Protein AF-A0AAN0J4U1-F1 (afdb_monomer)

Organism: Amphimedon queenslandica (NCBI:txid400682)

Nearest PDB structures (foldseek):
  3ab4-assembly3_K  TM=5.241E-01  e=9.222E-01  Corynebacterium glutamicum
  3tvi-assembly4_H  TM=5.093E-01  e=3.239E+00  Clostridium acetobutylicum
  6f6f-assembly1_A-2  TM=1.697E-01  e=3.388E+00  Geobacillus kaustophilus HTA426
  6f6b-assembly1_A  TM=1.377E-01  e=5.306E+00  Geobacillus kaustophilus HTA426
  6f6m-assembly1_B  TM=1.387E-01  e=8.310E+00  Geobacillus kaustophilus HTA426

Secondary structure (DSSP, 8-state):
----PPPPP-PPPPTTSSS--GGGHHHHHHHHHHHT--GGGHHHHHHHTT--HHHHHHHHHHSTT-HHHHHHHHHHHHHTT-TTGGGGT-SSHHHHHHHHHHTT-HHHHHHHHHHHHHHHHHHHHHHHHHHHHHHH---HHHHHHHHHHTTSS-HHHHHHHHHTTT-HHHHHHHHHHHHHHHHHH-TTHHHHHHHHHTTSTTTHHHHHHHHHHHHHHS-----EEEEE------------------------EEEEE--S-HHHHHHHHHHHHHHHHHHHHHHHH---HHHHHHHHHHH-GGGHHHHTT--SHHHHHHHHHHH-BSS--HHHHHHHHHTT-HHHHHHHHHHHHHHHHHHHH-BSGGGBT---BSS--SPPPGGGEEEEEE---TTS-BHHHHHHHHHHHTGGG-EEEEEEESSSEEEEEE--GGGHHHHHHHHHHTHHHHHHTTEEEEEETTEEEEE--------SSSTTSS--S----------HHHHHHHHHHHTTS--S------TTSSSHHHHHHHHHHHHHHHHHHHHHHHHHHHHHHHHHHHHHHHTT--

InterPro domains:
  IPR000488 Death domain [PS50017] (41-116)
  IPR011029 Death-like domain superfamily [G3DSA:1.10.533.10] (19-117)
  IPR011029 Death-like domain superfamily [SSF47986] (37-111)

Foldseek 3Di:
DDDDDDDDDDDDDQQQPLAAALVCLVLVLVLCVVLPPDLQCLLLLLVLLAHDNVLLVVLCVVVPPPSSSSSSVSLSCQNVVHHCNVVQSGRHLVSSLVSCVVVVVPSSSVVSVVQVVLLVLLLVLLVVCLVVQLVFVPPLLQLVVQCCLLVLADPVLSVVLVVLVVDPSSSSVSSSVSNNSSSSSPVCVQLVSLVSLLQDLRRNVVSVSSNVSSCVVVPDPQAWDWDFDDDDDDDDDDDDDDDDDDPDDPGPTDTDGDAPDPLVSVLLVLVVVLLVQLLVLCQVLQPDLVVLLVLLCVVAVSCNNQSVPDPGSSSSSVSLLQPDWSLDNVSSVSSCVVSVSVSSVVSVVVSVVVSVVSQVPAFQVSQAPPFGRSDPDRDDRLLFKKKWWFQDDRRVDTSNVVVVLCCQQQNPQWAFGGWHDDNTIITMTGGRSVCLLVSLVSNLVCVVVSVVRGTQWIDRRSDTLHHNDPDPDPDPDPPPPPPDDDDDDDDDPDDPVNVVVVVVVCVVDDPDDDDDDDCPVPDVVVVVVVVVVVVVVVVVVVVSVVSVVVSVVVSVVVVVVVVVVD

Solvent-accessible surface area (backbone atoms only — not comparable to full-atom values): 32472 Å² total; per-residue (Å²): 133,88,81,79,83,76,84,76,77,90,68,83,79,43,66,81,35,96,56,44,46,60,90,44,48,68,58,54,51,50,47,41,57,72,50,62,50,65,56,85,50,36,63,63,44,33,49,51,42,21,42,46,69,71,60,51,53,50,44,50,70,73,44,70,88,42,49,70,58,41,36,52,51,47,50,43,42,40,31,67,47,40,80,43,7,63,84,43,62,30,34,25,70,63,26,51,31,52,24,27,45,76,72,69,39,46,70,35,20,54,50,49,53,50,53,52,53,46,25,53,53,42,51,49,58,49,57,73,46,38,70,55,45,57,73,58,60,61,60,48,59,63,52,39,55,52,35,33,72,71,63,56,42,50,72,68,56,42,53,51,28,54,72,31,62,95,34,70,61,52,18,30,52,54,47,53,56,48,48,54,50,31,23,46,70,39,35,68,46,48,53,54,50,17,52,54,31,48,72,37,87,83,30,24,71,61,10,51,52,51,36,50,57,47,46,72,78,56,62,77,84,74,48,66,46,75,46,77,72,78,82,83,79,88,76,90,80,90,85,91,83,92,80,85,79,88,78,80,70,87,68,66,68,46,78,38,70,73,58,96,36,73,67,57,47,51,52,50,52,46,50,51,54,33,50,55,53,33,52,51,42,50,56,70,71,53,70,59,64,69,58,55,52,48,53,50,31,72,76,40,62,84,46,44,67,66,51,72,73,38,89,49,61,68,55,44,46,53,52,52,48,47,70,22,32,78,90,39,50,63,71,58,49,52,52,34,60,77,67,65,36,68,79,28,54,60,42,52,52,54,44,50,54,54,47,52,58,44,30,73,70,33,44,36,64,79,40,52,72,44,72,30,54,65,40,95,60,82,78,80,52,58,66,24,30,36,40,41,31,27,76,40,58,44,86,84,37,37,45,40,59,54,53,56,50,39,51,74,31,52,34,88,59,53,41,70,39,37,32,43,75,85,88,32,38,33,43,36,22,36,36,65,59,91,43,50,67,60,49,51,52,44,36,61,77,30,39,67,62,41,44,78,69,33,46,40,33,33,32,49,36,88,45,72,71,44,68,68,76,82,77,77,75,83,76,89,73,79,82,78,83,72,86,72,87,81,91,81,86,89,75,85,87,74,51,74,68,57,54,52,54,56,49,66,61,45,79,76,66,75,95,72,85,89,82,94,83,73,85,80,74,62,54,68,56,51,50,50,50,50,51,52,50,50,52,51,50,54,49,51,50,53,51,48,53,54,40,53,51,51,49,52,53,50,47,55,55,51,51,61,57,56,70,71,72,117

pLDDT: mean 75.9, std 22.66, range [24.11, 97.12]

Radius of gyration: 31.22 Å; Cα contacts (8 Å, |Δi|>4): 616; chains: 1; bounding box: 99×108×71 Å

Sequence (566 aa):
MATKIRASSPGSPCLFSSSLTTNQLIDVLNLLKRFGFPQKRWHELGLNLGLHKNTLDAIEVTLRGDVSRCLTECLSQWLSKADDVDNKGGATFDSLSDALKSMNENVPADKFDQEKCNILLAIEILNTHHPLLSKSLSDPFGVAKLLQKEGVITGQVLASVESASPSVPNQREVLLSAIIVAIQSKYSLLQTFASVLCKFTSNIKLGAIIQKEYDEHFPSNNEFVYVKSEEEDTSSTRTITPSSSPTSTPTVEIPVRKSNSRRFTSIRASLARMLFKVSKAITQKSPPLIDLKSLICLFNSDLKAKLDNCCDISSVVYVIEGECSLTDIELLETVVEEFEVTEAERYIEQYKTTLEEFCHSMSLDLCLKEKFDAVDTSPSLKCEMATYVFDWRPDEKKLKDIIDILSKTSGKFVKIKYIDTGYSIVVTCSFPYSFTGALIIKLSENLELLIKNGLTKLTVGFCSIWSKQKIEEPLEEVVKNTNKQSSDTNRENVTAQQLINILCEKEKEEETEATPHQNILSIDTSMTIIKTQLMKETKTKKQLEDTLTKMRLIFIKTLGDSLLFD

Structure (mmCIF, N/CA/C/O backbone):
data_AF-A0AAN0J4U1-F1
#
_entry.id   AF-A0AAN0J4U1-F1
#
loop_
_atom_site.group_PDB
_atom_site.id
_atom_site.type_symbol
_atom_site.label_atom_id
_atom_site.label_alt_id
_atom_site.label_comp_id
_atom_site.label_asym_id
_atom_site.label_entity_id
_atom_site.label_seq_id
_atom_site.pdbx_PDB_ins_code
_atom_site.Cartn_x
_atom_site.Cartn_y
_atom_site.Cartn_z
_atom_site.occupancy
_atom_site.B_iso_or_equiv
_atom_site.auth_seq_id
_atom_site.auth_comp_id
_atom_site.auth_asym_id
_atom_site.auth_atom_id
_atom_site.pdbx_PDB_model_num
ATOM 1 N N . MET A 1 1 ? 49.617 3.668 13.902 1.00 31.41 1 MET A N 1
ATOM 2 C CA . MET A 1 1 ? 49.508 2.318 13.305 1.00 31.41 1 MET A CA 1
ATOM 3 C C . MET A 1 1 ? 48.214 2.269 12.518 1.00 31.41 1 MET A C 1
ATOM 5 O O . MET A 1 1 ? 47.165 2.504 13.098 1.00 31.41 1 MET A O 1
ATOM 9 N N . ALA A 1 2 ? 48.308 2.091 11.202 1.00 25.98 2 ALA A N 1
ATOM 10 C CA . ALA A 1 2 ? 47.168 2.075 10.293 1.00 25.98 2 ALA A CA 1
ATOM 11 C C . ALA A 1 2 ? 46.422 0.737 10.399 1.00 25.98 2 ALA A C 1
ATOM 13 O O . ALA A 1 2 ? 46.995 -0.312 10.102 1.00 25.98 2 ALA A O 1
ATOM 14 N N . THR A 1 3 ? 45.156 0.769 10.814 1.00 25.27 3 THR A N 1
ATOM 15 C CA . THR A 1 3 ? 44.297 -0.420 10.836 1.00 25.27 3 THR A CA 1
ATOM 16 C C . THR A 1 3 ? 43.537 -0.500 9.519 1.00 25.27 3 THR A C 1
ATOM 18 O O . THR A 1 3 ? 42.667 0.308 9.211 1.00 25.27 3 THR A O 1
ATOM 21 N N . LYS A 1 4 ? 43.947 -1.482 8.723 1.00 25.16 4 LYS A N 1
ATOM 22 C CA . LYS A 1 4 ? 43.433 -1.873 7.414 1.00 25.16 4 LYS A CA 1
ATOM 23 C C . LYS A 1 4 ? 41.947 -2.253 7.517 1.00 25.16 4 LYS A C 1
ATOM 25 O O . LYS A 1 4 ? 41.617 -3.244 8.164 1.00 25.16 4 LYS A O 1
ATOM 30 N N . ILE A 1 5 ? 41.069 -1.481 6.874 1.00 27.72 5 ILE A N 1
ATOM 31 C CA . ILE A 1 5 ? 39.655 -1.834 6.682 1.00 27.72 5 ILE A CA 1
ATOM 32 C C . ILE A 1 5 ? 39.614 -3.102 5.820 1.00 27.72 5 ILE A C 1
ATOM 34 O O . ILE A 1 5 ? 40.149 -3.138 4.710 1.00 27.72 5 ILE A O 1
ATOM 38 N N . ARG A 1 6 ? 39.048 -4.176 6.373 1.00 24.11 6 ARG A N 1
ATOM 39 C CA . ARG A 1 6 ? 38.869 -5.462 5.695 1.00 24.11 6 ARG A CA 1
ATOM 40 C C . ARG A 1 6 ? 37.623 -5.352 4.818 1.00 24.11 6 ARG A C 1
ATOM 42 O O . ARG A 1 6 ? 36.554 -5.033 5.322 1.00 24.11 6 ARG A O 1
ATOM 49 N N . ALA A 1 7 ? 37.799 -5.584 3.520 1.00 26.83 7 ALA A N 1
ATOM 50 C CA . ALA A 1 7 ? 36.742 -5.566 2.517 1.00 26.83 7 ALA A CA 1
ATOM 51 C C . ALA A 1 7 ? 35.564 -6.471 2.921 1.00 26.83 7 ALA A C 1
ATOM 53 O O . ALA A 1 7 ? 35.752 -7.651 3.231 1.00 26.83 7 ALA A O 1
ATOM 54 N N . SER A 1 8 ? 34.366 -5.893 2.919 1.00 28.34 8 SER A N 1
ATOM 55 C CA . SER A 1 8 ? 33.079 -6.576 3.001 1.00 28.34 8 SER A CA 1
ATOM 56 C C . SER A 1 8 ? 32.832 -7.410 1.734 1.00 28.34 8 SER A C 1
ATOM 58 O O . SER A 1 8 ? 33.278 -7.063 0.642 1.00 28.34 8 SER A O 1
ATOM 60 N N . SER A 1 9 ? 32.160 -8.554 1.905 1.00 28.41 9 SER A N 1
ATOM 61 C CA . SER A 1 9 ? 31.766 -9.490 0.836 1.00 28.41 9 SER A CA 1
ATOM 62 C C . SER A 1 9 ? 30.924 -8.815 -0.262 1.00 28.41 9 SER A C 1
ATOM 64 O O . SER A 1 9 ? 30.284 -7.802 0.023 1.00 28.41 9 SER A O 1
ATOM 66 N N . PRO A 1 10 ? 30.887 -9.359 -1.498 1.00 30.09 10 PRO A N 1
ATOM 67 C CA . PRO A 1 10 ? 30.226 -8.711 -2.626 1.00 30.09 10 PRO A CA 1
ATOM 68 C C . PRO A 1 10 ? 28.706 -8.731 -2.424 1.00 30.09 10 PRO A C 1
ATOM 70 O O . PRO A 1 10 ? 28.041 -9.735 -2.669 1.00 30.09 10 PRO A O 1
ATOM 73 N N . GLY A 1 11 ? 28.165 -7.618 -1.933 1.00 35.50 11 GLY A N 1
ATOM 74 C CA . GLY A 1 11 ? 26.734 -7.342 -1.976 1.00 35.50 11 GLY A CA 1
ATOM 75 C C . GLY A 1 11 ? 26.269 -7.206 -3.426 1.00 35.50 11 GLY A C 1
ATOM 76 O O . GLY A 1 11 ? 27.035 -6.789 -4.295 1.00 35.50 11 GLY A O 1
ATOM 77 N N . SER A 1 12 ? 25.019 -7.585 -3.690 1.00 42.53 12 SER A N 1
ATOM 78 C CA . SER A 1 12 ? 24.374 -7.417 -4.994 1.00 42.53 12 SER A CA 1
ATOM 79 C C . SER A 1 12 ? 24.562 -5.985 -5.529 1.00 42.53 12 SER A C 1
ATOM 81 O O . SER A 1 12 ? 24.416 -5.042 -4.746 1.00 42.53 12 SER A O 1
ATOM 83 N N . PRO A 1 13 ? 24.876 -5.783 -6.825 1.00 40.31 13 PRO A N 1
ATOM 84 C CA . PRO A 1 13 ? 25.152 -4.450 -7.354 1.00 40.31 13 PRO A CA 1
ATOM 85 C C . PRO A 1 13 ? 23.918 -3.540 -7.268 1.00 40.31 13 PRO A C 1
ATOM 87 O O . PRO A 1 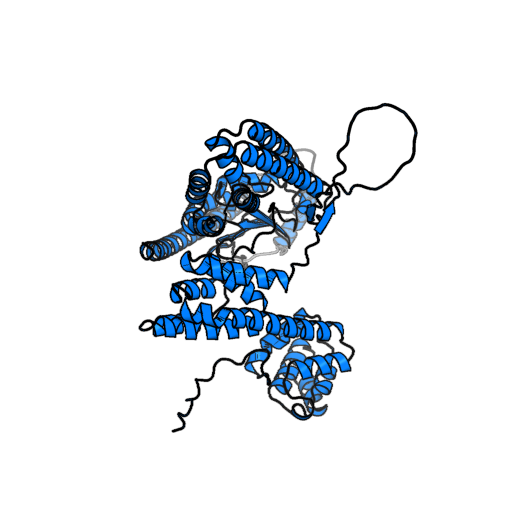13 ? 22.836 -3.903 -7.730 1.00 40.31 13 PRO A O 1
ATOM 90 N N . CYS A 1 14 ? 24.099 -2.350 -6.692 1.00 47.03 14 CYS A N 1
ATOM 91 C CA . CYS A 1 14 ? 23.146 -1.237 -6.732 1.00 47.03 14 CYS A CA 1
ATOM 92 C C . CYS A 1 14 ? 22.692 -0.976 -8.177 1.00 47.03 14 CYS A C 1
ATOM 94 O O . CYS A 1 14 ? 23.536 -0.933 -9.067 1.00 47.03 14 CYS A O 1
ATOM 96 N N . LEU A 1 15 ? 21.390 -0.778 -8.422 1.00 44.66 15 LEU A N 1
ATOM 97 C CA . LEU A 1 15 ? 20.884 -0.448 -9.761 1.00 44.66 15 LEU A CA 1
ATOM 98 C C . LEU A 1 15 ? 21.499 0.850 -10.295 1.00 44.66 15 LEU A C 1
ATOM 100 O O . LEU A 1 15 ? 21.911 0.894 -11.440 1.00 44.66 15 LEU A O 1
ATOM 104 N N . PHE A 1 16 ? 21.712 1.859 -9.458 1.00 52.97 16 PHE A N 1
ATOM 105 C CA . PHE A 1 16 ? 22.363 3.114 -9.853 1.00 52.97 16 PHE A CA 1
ATOM 106 C C . PHE A 1 16 ? 23.841 3.157 -9.448 1.00 52.97 16 PHE A C 1
ATOM 108 O O . PHE A 1 16 ? 24.377 4.213 -9.108 1.00 52.97 16 PHE A O 1
ATOM 115 N N . SER A 1 17 ? 24.506 1.996 -9.455 1.00 54.31 17 SER A N 1
ATOM 116 C CA . SER A 1 17 ? 25.959 1.909 -9.335 1.00 54.31 17 SER A CA 1
ATOM 117 C C . SER A 1 17 ? 26.640 2.729 -10.434 1.00 54.31 17 SER A C 1
ATOM 119 O O . SER A 1 17 ? 26.093 2.964 -11.510 1.00 54.31 17 SER A O 1
ATOM 121 N N . SER A 1 18 ? 27.901 3.091 -10.207 1.00 58.97 18 SER A N 1
ATOM 122 C CA . SER A 1 18 ? 28.766 3.664 -11.246 1.00 58.97 18 SER A CA 1
ATOM 123 C C . SER A 1 18 ? 29.006 2.723 -12.440 1.00 58.97 18 SER A C 1
ATOM 125 O O . SER A 1 18 ? 29.642 3.129 -13.406 1.00 58.97 18 SER A O 1
ATOM 127 N N . SER A 1 19 ? 28.532 1.471 -12.385 1.00 73.38 19 SER A N 1
ATOM 128 C CA . SER A 1 19 ? 28.576 0.500 -13.480 1.00 73.38 19 SER A CA 1
ATOM 129 C C . SER A 1 19 ? 27.495 -0.566 -13.289 1.00 73.38 19 SER A C 1
ATOM 131 O O . SER A 1 19 ? 27.522 -1.313 -12.306 1.00 73.38 19 SER A O 1
ATOM 133 N N . LEU A 1 20 ? 26.581 -0.662 -14.247 1.00 83.38 20 LEU A N 1
ATOM 134 C CA . LEU A 1 20 ? 25.602 -1.730 -14.385 1.00 83.38 20 LEU A CA 1
ATOM 135 C C . LEU A 1 20 ? 26.279 -3.039 -14.820 1.00 83.38 20 LEU A C 1
ATOM 137 O O . LEU A 1 20 ? 27.370 -3.035 -15.396 1.00 83.38 20 LEU A O 1
ATOM 141 N N . THR A 1 21 ? 25.623 -4.164 -14.537 1.00 85.00 21 THR A N 1
ATOM 142 C CA . THR A 1 21 ? 26.074 -5.518 -14.904 1.00 85.00 21 THR A CA 1
ATOM 143 C C . THR A 1 21 ? 24.943 -6.324 -15.535 1.00 85.00 21 THR A C 1
ATOM 145 O O . THR A 1 21 ? 23.768 -5.979 -15.411 1.00 85.00 21 THR A O 1
ATOM 148 N N . THR A 1 22 ? 25.273 -7.453 -16.162 1.00 85.69 22 THR A N 1
ATOM 149 C CA . THR A 1 22 ? 24.298 -8.355 -16.804 1.00 85.69 22 THR A CA 1
ATOM 150 C C . THR A 1 22 ? 23.208 -8.869 -15.856 1.00 85.69 22 THR A C 1
ATOM 152 O O . THR A 1 22 ? 22.100 -9.155 -16.303 1.00 85.69 22 THR A O 1
ATOM 155 N N . ASN A 1 23 ? 23.459 -8.899 -14.541 1.00 81.44 23 ASN A N 1
ATOM 156 C CA . ASN A 1 23 ? 22.459 -9.262 -13.528 1.00 81.44 23 ASN A CA 1
ATOM 157 C C . ASN A 1 23 ? 21.266 -8.288 -13.467 1.00 81.44 23 ASN A C 1
ATOM 159 O O . ASN A 1 23 ? 20.209 -8.661 -12.968 1.00 81.44 23 ASN A O 1
ATOM 163 N N . GLN A 1 24 ? 21.425 -7.062 -13.974 1.00 83.19 24 GLN A N 1
ATOM 164 C CA . GLN A 1 24 ? 20.415 -5.996 -13.938 1.00 83.19 24 GLN A CA 1
ATOM 165 C C . GLN A 1 24 ? 19.648 -5.862 -15.262 1.00 83.19 24 GLN A C 1
ATOM 167 O O . GLN A 1 24 ? 18.838 -4.950 -15.426 1.00 83.19 24 GLN A O 1
ATOM 172 N N . LEU A 1 25 ? 19.870 -6.772 -16.218 1.00 88.75 25 LEU A N 1
ATOM 173 C CA . LEU A 1 25 ? 19.240 -6.738 -17.541 1.00 88.75 25 LEU A CA 1
ATOM 174 C C . LEU A 1 25 ? 17.711 -6.655 -17.467 1.00 88.75 25 LEU A C 1
ATOM 176 O O . LEU A 1 25 ? 17.092 -5.849 -18.162 1.00 88.75 25 LEU A O 1
ATOM 180 N N . ILE A 1 26 ? 17.103 -7.470 -16.603 1.00 85.44 26 ILE A N 1
ATOM 181 C CA . ILE A 1 26 ? 15.646 -7.512 -16.433 1.00 85.44 26 ILE A CA 1
ATOM 182 C C . ILE A 1 26 ? 15.123 -6.178 -15.884 1.00 85.44 26 ILE A C 1
ATOM 184 O O . ILE A 1 26 ? 14.085 -5.693 -16.336 1.00 85.44 26 ILE A O 1
ATOM 188 N N . ASP A 1 27 ? 15.848 -5.560 -14.954 1.00 83.06 27 ASP A N 1
ATOM 189 C CA . ASP A 1 27 ? 15.452 -4.292 -14.342 1.00 83.06 27 ASP A CA 1
ATOM 190 C C . ASP A 1 27 ? 15.506 -3.146 -15.358 1.00 83.06 27 ASP A C 1
ATOM 192 O O . ASP A 1 27 ? 14.533 -2.401 -15.502 1.00 83.06 27 ASP A O 1
ATOM 196 N N . VAL A 1 28 ? 16.587 -3.062 -16.144 1.00 88.06 28 VAL A N 1
ATOM 197 C CA . VAL A 1 28 ? 16.733 -2.070 -17.224 1.00 88.06 28 VAL A CA 1
ATOM 198 C C . VAL A 1 28 ? 15.631 -2.236 -18.276 1.00 88.06 28 VAL A C 1
ATOM 200 O O . VAL A 1 28 ? 15.000 -1.254 -18.676 1.00 88.06 28 VAL A O 1
ATOM 203 N N . LEU A 1 29 ? 15.334 -3.475 -18.686 1.00 88.75 29 LEU A N 1
ATOM 204 C CA . LEU A 1 29 ? 14.246 -3.776 -19.626 1.00 88.75 29 LEU A CA 1
ATOM 205 C C . LEU A 1 29 ? 12.881 -3.320 -19.099 1.00 88.75 29 LEU A C 1
ATOM 207 O O . LEU A 1 29 ? 12.094 -2.708 -19.831 1.00 88.75 29 LEU A O 1
ATOM 211 N N . ASN A 1 30 ? 12.594 -3.604 -17.829 1.00 86.38 30 ASN A N 1
ATOM 212 C CA . ASN A 1 30 ? 11.340 -3.214 -17.193 1.00 86.38 30 ASN A CA 1
ATOM 213 C C . ASN A 1 30 ? 11.202 -1.689 -17.097 1.00 86.38 30 ASN A C 1
ATOM 215 O O . ASN A 1 30 ? 10.111 -1.170 -17.347 1.00 86.38 30 ASN A O 1
ATOM 219 N N . LEU A 1 31 ? 12.289 -0.970 -16.797 1.00 86.62 31 LEU A N 1
ATOM 220 C CA . LEU A 1 31 ? 12.297 0.493 -16.760 1.00 86.62 31 LEU A CA 1
ATOM 221 C C . LEU A 1 31 ? 12.063 1.100 -18.145 1.00 86.62 31 LEU A C 1
ATOM 223 O O . LEU A 1 31 ? 11.161 1.923 -18.290 1.00 86.62 31 LEU A O 1
ATOM 227 N N . LEU A 1 32 ? 12.776 0.639 -19.178 1.00 88.50 32 LEU A N 1
ATOM 228 C CA . LEU A 1 32 ? 12.565 1.098 -20.559 1.00 88.50 32 LEU A CA 1
ATOM 229 C C . LEU A 1 32 ? 11.105 0.907 -20.989 1.00 88.50 32 LEU A C 1
ATOM 231 O O . LEU A 1 32 ? 10.474 1.826 -21.517 1.00 88.50 32 LEU A O 1
ATOM 235 N N . LYS A 1 33 ? 10.529 -0.262 -20.690 1.00 88.06 33 LYS A N 1
ATOM 236 C CA . LYS A 1 33 ? 9.119 -0.549 -20.976 1.00 88.06 33 LYS A CA 1
ATOM 237 C C . LYS A 1 33 ? 8.172 0.372 -20.201 1.00 88.06 33 LYS A C 1
ATOM 239 O O . LYS A 1 33 ? 7.230 0.901 -20.786 1.00 88.06 33 LYS A O 1
ATOM 244 N N . ARG A 1 34 ? 8.414 0.580 -18.902 1.00 83.88 34 ARG A N 1
ATOM 245 C CA . ARG A 1 34 ? 7.601 1.449 -18.032 1.00 83.88 34 ARG A CA 1
ATOM 246 C C . ARG A 1 34 ? 7.654 2.910 -18.472 1.00 83.88 34 ARG A C 1
ATOM 248 O O . ARG A 1 34 ? 6.648 3.613 -18.398 1.00 83.88 34 ARG A O 1
ATOM 255 N N . PHE A 1 35 ? 8.814 3.371 -18.922 1.00 85.81 35 PHE A N 1
ATOM 256 C CA . PHE A 1 35 ? 9.014 4.754 -19.343 1.00 85.81 35 PHE A CA 1
ATOM 257 C C . PHE A 1 35 ? 8.531 5.028 -20.767 1.00 85.81 35 PHE A C 1
ATOM 259 O O . PHE A 1 35 ? 8.345 6.195 -21.118 1.00 85.81 35 PHE A O 1
ATOM 266 N N . GLY A 1 36 ? 8.168 3.972 -21.503 1.00 86.44 36 GLY A N 1
ATOM 267 C CA . GLY A 1 36 ? 7.514 4.054 -22.804 1.00 86.44 36 GLY A CA 1
ATOM 268 C C . GLY A 1 36 ? 8.490 4.036 -23.973 1.00 86.44 36 GLY A C 1
ATOM 269 O O . GLY A 1 36 ? 8.144 4.524 -25.044 1.00 86.44 36 GLY A O 1
ATOM 270 N N . PHE A 1 37 ? 9.693 3.489 -23.783 1.00 91.38 37 PHE A N 1
ATOM 271 C CA . PHE A 1 37 ? 10.674 3.382 -24.854 1.00 91.38 37 PHE A CA 1
ATOM 272 C C . PHE A 1 37 ? 10.141 2.504 -26.007 1.00 91.38 37 PHE A C 1
ATOM 274 O O . PHE A 1 37 ? 9.713 1.362 -25.773 1.00 91.38 37 PHE A O 1
ATOM 281 N N . PRO A 1 38 ? 10.179 2.985 -27.263 1.00 89.50 38 PRO A N 1
ATOM 282 C CA . PRO A 1 38 ? 9.728 2.212 -28.411 1.00 89.50 38 PRO A CA 1
ATOM 283 C C . PRO A 1 38 ? 10.745 1.120 -28.765 1.00 89.50 38 PRO A C 1
ATOM 285 O O . PRO A 1 38 ? 11.709 1.357 -29.487 1.00 89.50 38 PRO A O 1
ATOM 288 N N . GLN A 1 39 ? 10.479 -0.118 -28.336 1.00 90.69 39 GLN A N 1
ATOM 289 C CA . GLN A 1 39 ? 11.390 -1.264 -28.516 1.00 90.69 39 GLN A CA 1
ATOM 290 C C . GLN A 1 39 ? 11.862 -1.490 -29.964 1.00 90.69 39 GLN A C 1
ATOM 292 O O . GLN A 1 39 ? 12.939 -2.030 -30.183 1.00 90.69 39 GLN A O 1
ATOM 297 N N . LYS A 1 40 ? 11.093 -1.053 -30.970 1.00 91.25 40 LYS A N 1
ATOM 298 C CA . LYS A 1 40 ? 11.481 -1.128 -32.390 1.00 91.25 40 LYS A CA 1
ATOM 299 C C . LYS A 1 40 ? 12.750 -0.329 -32.716 1.00 91.25 40 LYS A C 1
ATOM 301 O O . LYS A 1 40 ? 13.417 -0.659 -33.686 1.00 91.25 40 LYS A O 1
ATOM 306 N N . ARG A 1 41 ? 13.093 0.681 -31.909 1.00 93.38 41 ARG A N 1
ATOM 307 C CA . ARG A 1 41 ? 14.298 1.513 -32.060 1.00 93.38 41 ARG A CA 1
ATOM 308 C C . ARG A 1 41 ? 15.519 0.945 -31.321 1.00 93.38 41 ARG A C 1
ATOM 310 O O . ARG A 1 41 ? 16.485 1.665 -31.098 1.00 93.38 41 ARG A O 1
ATOM 317 N N . TRP A 1 42 ? 15.499 -0.335 -30.936 1.00 94.94 42 TRP A N 1
ATOM 318 C CA . TRP A 1 42 ? 16.613 -0.981 -30.230 1.00 94.94 42 TRP A CA 1
ATOM 319 C C . TRP A 1 42 ? 17.948 -0.893 -30.987 1.00 94.94 42 TRP A C 1
ATOM 321 O O . TRP A 1 42 ? 18.982 -0.743 -30.350 1.00 94.94 42 TRP A O 1
ATOM 331 N N . HIS A 1 43 ? 17.931 -0.954 -32.326 1.00 94.25 43 HIS A N 1
ATOM 332 C CA . HIS A 1 43 ? 19.145 -0.882 -33.153 1.00 94.25 43 HIS A CA 1
ATOM 333 C C . HIS A 1 43 ? 19.811 0.494 -33.028 1.00 94.25 43 HIS A C 1
ATOM 335 O O . HIS A 1 43 ? 20.992 0.603 -32.715 1.00 94.25 43 HIS A O 1
ATOM 341 N N . GLU A 1 44 ? 19.018 1.560 -33.146 1.00 95.31 44 GLU A N 1
ATOM 342 C CA . GLU A 1 44 ? 19.481 2.935 -32.955 1.00 95.31 44 GLU A CA 1
ATOM 343 C C . GLU A 1 44 ? 19.958 3.188 -31.519 1.00 95.31 44 GLU A C 1
ATOM 345 O O . GLU A 1 44 ? 20.994 3.822 -31.319 1.00 95.31 44 GLU A O 1
ATOM 350 N N . LEU A 1 45 ? 19.247 2.653 -30.522 1.00 96.06 45 LEU A N 1
ATOM 351 C CA . LEU A 1 45 ? 19.683 2.708 -29.128 1.00 96.06 45 LEU A CA 1
ATOM 352 C C . LEU A 1 45 ? 21.048 2.024 -28.954 1.00 96.06 45 LEU A C 1
ATOM 354 O O . LEU A 1 45 ? 21.952 2.617 -28.377 1.00 96.06 45 LEU A O 1
ATOM 358 N N . GLY A 1 46 ? 21.228 0.820 -29.503 1.00 96.00 46 GLY A N 1
ATOM 359 C CA . GLY A 1 46 ? 22.488 0.079 -29.440 1.00 96.00 46 GLY A CA 1
ATOM 360 C C . GLY A 1 46 ? 23.675 0.857 -30.010 1.00 96.00 46 GLY A C 1
ATOM 361 O O . GLY A 1 46 ? 24.729 0.904 -29.378 1.00 96.00 46 GLY A O 1
ATOM 362 N N . LEU A 1 47 ? 23.492 1.536 -31.148 1.00 96.06 47 LEU A N 1
ATOM 363 C CA . LEU A 1 47 ? 24.527 2.394 -31.739 1.00 96.06 47 LEU A CA 1
ATOM 364 C C . LEU A 1 47 ? 24.903 3.561 -30.816 1.00 96.06 47 LEU A C 1
ATOM 366 O O . LEU A 1 47 ? 26.085 3.858 -30.639 1.00 96.06 47 LEU A O 1
ATOM 370 N N . ASN A 1 48 ? 23.909 4.219 -30.214 1.00 95.19 48 ASN A N 1
ATOM 371 C CA . ASN A 1 48 ? 24.146 5.333 -29.294 1.00 95.19 48 ASN A CA 1
ATOM 372 C C . ASN A 1 48 ? 24.810 4.878 -27.983 1.00 95.19 48 ASN A C 1
ATOM 374 O O . ASN A 1 48 ? 25.604 5.626 -27.416 1.00 95.19 48 ASN A O 1
ATOM 378 N N . LEU A 1 49 ? 24.555 3.638 -27.556 1.00 95.75 49 LEU A N 1
ATOM 379 C CA . LEU A 1 49 ? 25.198 3.002 -26.403 1.00 95.75 49 LEU A CA 1
ATOM 380 C C . LEU A 1 49 ? 26.638 2.527 -26.673 1.00 95.75 49 LEU A C 1
ATOM 382 O O . LEU A 1 49 ? 27.307 2.103 -25.735 1.00 95.75 49 LEU A O 1
ATOM 386 N N . GLY A 1 50 ? 27.124 2.595 -27.919 1.00 95.12 50 GLY A N 1
ATOM 387 C CA . GLY A 1 50 ? 28.491 2.207 -28.290 1.00 95.12 50 GLY A CA 1
ATOM 388 C C . GLY A 1 50 ? 28.636 0.804 -28.879 1.00 95.12 50 GLY A C 1
ATOM 389 O O . GLY A 1 50 ? 29.758 0.336 -29.056 1.00 95.12 50 GLY A O 1
ATOM 390 N N . LEU A 1 51 ? 27.538 0.122 -29.216 1.00 97.12 51 LEU A N 1
ATOM 391 C CA . LEU A 1 51 ? 27.610 -1.148 -29.941 1.00 97.12 51 LEU A CA 1
ATOM 392 C C . LEU A 1 51 ? 27.913 -0.908 -31.419 1.00 97.12 51 LEU A C 1
ATOM 394 O O . LEU A 1 51 ? 27.375 0.005 -32.052 1.00 97.12 51 LEU A O 1
ATOM 398 N N . HIS A 1 52 ? 28.756 -1.756 -32.000 1.00 96.81 52 HIS A N 1
ATOM 399 C CA . HIS A 1 52 ? 29.073 -1.672 -33.415 1.00 96.81 52 HIS A CA 1
ATOM 400 C C . HIS A 1 52 ? 27.903 -2.162 -34.265 1.00 96.81 52 HIS A C 1
ATOM 402 O O . HIS A 1 52 ? 27.212 -3.127 -33.934 1.00 96.81 52 HIS A O 1
ATOM 408 N N . LYS A 1 53 ? 27.746 -1.558 -35.447 1.00 95.25 53 LYS A N 1
ATOM 409 C CA . LYS A 1 53 ? 26.743 -1.980 -36.431 1.00 95.25 53 LYS A CA 1
ATOM 410 C C . LYS A 1 53 ? 26.812 -3.484 -36.728 1.00 95.25 53 LYS A C 1
ATOM 412 O O . LYS A 1 53 ? 25.780 -4.136 -36.770 1.00 95.25 53 LYS A O 1
ATOM 417 N N . ASN A 1 54 ? 28.015 -4.046 -36.860 1.00 94.94 54 ASN A N 1
ATOM 418 C CA . ASN A 1 54 ? 28.192 -5.476 -37.134 1.00 94.94 54 ASN A CA 1
ATOM 419 C C . ASN A 1 54 ? 27.606 -6.366 -36.021 1.00 94.94 54 ASN A C 1
ATOM 421 O O . ASN A 1 54 ? 27.024 -7.407 -36.320 1.00 94.94 54 ASN A O 1
ATOM 425 N N . THR A 1 55 ? 27.732 -5.952 -34.757 1.00 94.19 55 THR A N 1
ATOM 426 C CA . THR A 1 55 ? 27.165 -6.650 -33.594 1.00 94.19 55 THR A CA 1
ATOM 427 C C . THR A 1 55 ? 25.641 -6.617 -33.639 1.00 94.19 55 THR A C 1
ATOM 429 O O . THR A 1 55 ? 24.989 -7.648 -33.485 1.00 94.19 55 THR A O 1
ATOM 432 N N . LEU A 1 56 ? 25.061 -5.450 -33.921 1.00 94.88 56 LEU A N 1
ATOM 433 C CA . LEU A 1 56 ? 23.608 -5.273 -34.008 1.00 94.88 56 LEU A CA 1
ATOM 434 C C . LEU A 1 56 ? 23.004 -6.033 -35.196 1.00 94.88 56 LEU A C 1
ATOM 436 O O . LEU A 1 56 ? 22.005 -6.732 -35.036 1.00 94.88 56 LEU A O 1
ATOM 440 N N . ASP A 1 57 ? 23.643 -5.974 -36.363 1.00 92.75 57 ASP A N 1
ATOM 441 C CA . ASP A 1 57 ? 23.200 -6.694 -37.558 1.00 92.75 57 ASP A CA 1
ATOM 442 C C . ASP A 1 57 ? 23.246 -8.223 -37.323 1.00 92.75 57 ASP A C 1
ATOM 444 O O . ASP A 1 57 ? 22.356 -8.957 -37.759 1.00 92.75 57 ASP A O 1
ATOM 448 N N . ALA A 1 58 ? 24.231 -8.723 -36.562 1.00 92.62 58 ALA A N 1
ATOM 449 C CA . ALA A 1 58 ? 24.297 -10.133 -36.165 1.00 92.62 58 ALA A CA 1
ATOM 450 C C . ALA A 1 58 ? 23.143 -10.546 -35.228 1.00 92.62 58 ALA A C 1
ATOM 452 O O . ALA A 1 58 ? 22.575 -11.633 -35.396 1.00 92.62 58 ALA A O 1
ATOM 453 N N . ILE A 1 59 ? 22.759 -9.682 -34.279 1.00 91.56 59 ILE A N 1
ATOM 454 C CA . ILE A 1 59 ? 21.589 -9.892 -33.405 1.00 91.56 59 ILE A CA 1
ATOM 455 C C . ILE A 1 59 ? 20.313 -9.986 -34.252 1.00 91.56 59 ILE A C 1
ATOM 457 O O . ILE A 1 59 ? 19.529 -10.926 -34.092 1.00 91.56 59 ILE A O 1
ATOM 461 N N . GLU A 1 60 ? 20.131 -9.061 -35.196 1.00 89.88 60 GLU A N 1
ATOM 462 C CA . GLU A 1 60 ? 18.950 -9.005 -36.062 1.00 89.88 60 GLU A CA 1
ATOM 463 C C . GLU A 1 60 ? 18.810 -10.253 -36.952 1.00 89.88 60 GLU A C 1
ATOM 465 O O . GLU A 1 60 ? 17.720 -10.822 -37.075 1.00 89.88 60 GLU A O 1
ATOM 470 N N . VAL A 1 61 ? 19.919 -10.737 -37.523 1.00 88.94 61 VAL A N 1
ATOM 471 C CA . VAL A 1 61 ? 19.937 -11.957 -38.349 1.00 88.94 61 VAL A CA 1
ATOM 472 C C . VAL A 1 61 ? 19.643 -13.215 -37.527 1.00 88.94 61 VAL A C 1
ATOM 474 O O . VAL A 1 61 ? 18.998 -14.138 -38.035 1.00 88.94 61 VAL A O 1
ATOM 477 N N . THR A 1 62 ? 20.092 -13.259 -36.271 1.00 84.25 62 THR A N 1
ATOM 478 C CA . THR A 1 62 ? 19.934 -14.423 -35.382 1.00 84.25 62 THR A CA 1
ATOM 479 C C . THR A 1 62 ? 18.513 -14.535 -34.822 1.00 84.25 62 THR A C 1
ATOM 481 O O . THR A 1 62 ? 18.003 -15.640 -34.643 1.00 84.25 62 THR A O 1
ATOM 484 N N . LEU A 1 63 ? 17.846 -13.404 -34.574 1.00 82.00 63 LEU A N 1
ATOM 485 C CA . LEU A 1 63 ? 16.565 -13.332 -33.856 1.00 82.00 63 LEU A CA 1
ATOM 486 C C . LEU A 1 63 ? 15.373 -12.923 -34.745 1.00 82.00 63 LEU A C 1
ATOM 488 O O . LEU A 1 63 ? 14.370 -12.428 -34.232 1.00 82.00 63 LEU A O 1
ATOM 492 N N . ARG A 1 64 ? 15.481 -13.130 -36.070 1.00 74.75 64 ARG A N 1
ATOM 493 C CA . ARG A 1 64 ? 14.571 -12.639 -37.133 1.00 74.75 64 ARG A CA 1
ATOM 494 C C . ARG A 1 64 ? 13.123 -12.390 -36.684 1.00 74.75 64 ARG A C 1
ATOM 496 O O . ARG A 1 64 ? 12.315 -13.313 -36.604 1.00 74.75 64 ARG A O 1
ATOM 503 N N . GLY A 1 65 ? 12.791 -11.112 -36.492 1.00 70.75 65 GLY A N 1
ATOM 504 C CA . GLY A 1 65 ? 11.427 -10.620 -36.273 1.00 70.75 65 GLY A CA 1
ATOM 505 C C . GLY A 1 65 ? 10.990 -10.472 -34.812 1.00 70.75 65 GLY A C 1
ATOM 506 O O . GLY A 1 65 ? 9.968 -9.831 -34.565 1.00 70.75 65 GLY A O 1
ATOM 507 N N . ASP A 1 66 ? 11.750 -10.985 -33.840 1.00 86.44 66 ASP A N 1
ATOM 508 C CA . ASP A 1 66 ? 11.426 -10.823 -32.418 1.00 86.44 66 ASP A CA 1
ATOM 509 C C . ASP A 1 66 ? 12.099 -9.576 -31.826 1.00 86.44 66 ASP A C 1
ATOM 511 O O . ASP A 1 66 ? 13.189 -9.621 -31.255 1.00 86.44 66 ASP A O 1
ATOM 515 N N . VAL A 1 67 ? 11.411 -8.438 -31.951 1.00 87.94 67 VAL A N 1
ATOM 516 C CA . VAL A 1 67 ? 11.873 -7.125 -31.464 1.00 87.94 67 VAL A CA 1
ATOM 517 C C . VAL A 1 67 ? 12.206 -7.143 -29.967 1.00 87.94 67 VAL A C 1
ATOM 519 O O . VAL A 1 67 ? 13.176 -6.510 -29.546 1.00 87.94 67 VAL A O 1
ATOM 522 N N . SER A 1 68 ? 11.433 -7.875 -29.159 1.00 87.25 68 SER A N 1
ATOM 523 C CA . SER A 1 68 ? 11.652 -7.939 -27.710 1.00 87.25 68 SER A CA 1
ATOM 524 C C . SER A 1 68 ? 12.947 -8.680 -27.389 1.00 87.25 68 SER A C 1
ATOM 526 O O . SER A 1 68 ? 13.703 -8.258 -26.507 1.00 87.25 68 SER A O 1
ATOM 528 N N . ARG A 1 69 ? 13.227 -9.777 -28.104 1.00 90.38 69 ARG A N 1
ATOM 529 C CA . ARG A 1 69 ? 14.483 -10.519 -27.948 1.00 90.38 69 ARG A CA 1
ATOM 530 C C . ARG A 1 69 ? 15.675 -9.739 -28.489 1.00 90.38 69 ARG A C 1
ATOM 532 O O . ARG A 1 69 ? 16.712 -9.751 -27.835 1.00 90.38 69 ARG A O 1
ATOM 539 N N . CYS A 1 70 ? 15.528 -9.015 -29.600 1.00 93.06 70 CYS A N 1
ATOM 540 C CA . CYS A 1 70 ? 16.602 -8.162 -30.113 1.00 93.06 70 CYS A CA 1
ATOM 541 C C . CYS A 1 70 ? 16.997 -7.068 -29.113 1.00 93.06 70 CYS A C 1
ATOM 543 O O . CYS A 1 70 ? 18.182 -6.894 -28.843 1.00 93.06 70 CYS A O 1
ATOM 545 N N . LEU A 1 71 ? 16.022 -6.380 -28.504 1.00 94.19 71 LEU A N 1
ATOM 546 C CA . LEU A 1 71 ? 16.301 -5.399 -27.448 1.00 94.19 71 LEU A CA 1
ATOM 547 C C . LEU A 1 71 ? 16.974 -6.049 -26.230 1.00 94.19 71 LEU A C 1
ATOM 549 O O . LEU A 1 71 ? 17.908 -5.484 -25.669 1.00 94.19 71 LEU A O 1
ATOM 553 N N . THR A 1 72 ? 16.515 -7.238 -25.836 1.00 94.06 72 THR A N 1
ATOM 554 C CA . THR A 1 72 ? 17.098 -7.988 -24.712 1.00 94.06 72 THR A CA 1
ATOM 555 C C . THR A 1 72 ? 18.568 -8.317 -24.965 1.00 94.06 72 THR A C 1
ATOM 557 O O . THR A 1 72 ? 19.406 -8.064 -24.104 1.00 94.06 72 THR A O 1
ATOM 560 N N . GLU A 1 73 ? 18.896 -8.830 -26.152 1.00 95.06 73 GLU A N 1
ATOM 561 C CA . GLU A 1 73 ? 20.274 -9.171 -26.511 1.00 95.06 73 GLU A CA 1
ATOM 562 C C . GLU A 1 73 ? 21.141 -7.918 -26.682 1.00 95.06 73 GLU A C 1
ATOM 564 O O . GLU A 1 73 ? 22.259 -7.871 -26.182 1.00 95.06 73 GLU A O 1
ATOM 569 N N . CYS A 1 74 ? 20.606 -6.857 -27.290 1.00 95.56 74 CYS A N 1
ATOM 570 C CA . CYS A 1 74 ? 21.280 -5.563 -27.395 1.00 95.56 74 CYS A CA 1
ATOM 571 C C . CYS A 1 74 ? 21.694 -5.024 -26.019 1.00 95.56 74 CYS A C 1
ATOM 573 O O . CYS A 1 74 ? 22.842 -4.636 -25.815 1.00 95.56 74 CYS A O 1
ATOM 575 N N . LEU A 1 75 ? 20.776 -5.027 -25.049 1.00 96.06 75 LEU A N 1
ATOM 576 C CA . LEU A 1 75 ? 21.077 -4.578 -23.690 1.00 96.06 75 LEU A CA 1
ATOM 577 C C . LEU A 1 75 ? 22.018 -5.543 -22.961 1.00 96.06 75 LEU A C 1
ATOM 579 O O . LEU A 1 75 ? 22.840 -5.090 -22.174 1.00 96.06 75 LEU A O 1
ATOM 583 N N . SER A 1 76 ? 21.943 -6.848 -23.236 1.00 95.25 76 SER A N 1
ATOM 584 C CA . SER A 1 76 ? 22.896 -7.836 -22.715 1.00 95.25 76 SER A CA 1
ATOM 585 C C . SER A 1 76 ? 24.327 -7.524 -23.171 1.00 95.25 76 SER A C 1
ATOM 587 O O . SER A 1 76 ? 25.234 -7.447 -22.340 1.00 95.25 76 SER A O 1
ATOM 589 N N . GLN A 1 77 ? 24.518 -7.241 -24.466 1.00 95.56 77 GLN A N 1
ATOM 590 C CA . GLN A 1 77 ? 25.814 -6.849 -25.032 1.00 95.56 77 GLN A CA 1
ATOM 591 C C . GLN A 1 77 ? 26.321 -5.533 -24.432 1.00 95.56 77 GLN A C 1
ATOM 593 O O . GLN A 1 77 ? 27.477 -5.450 -24.011 1.00 95.56 77 GLN A O 1
ATOM 598 N N . TRP A 1 78 ? 25.446 -4.534 -24.294 1.00 96.38 78 TRP A N 1
ATOM 599 C CA . TRP A 1 78 ? 25.783 -3.272 -23.631 1.00 96.38 78 TRP A CA 1
ATOM 600 C C . TRP A 1 78 ? 26.209 -3.472 -22.167 1.00 96.38 78 TRP A C 1
ATOM 602 O O . TRP A 1 78 ? 27.270 -3.000 -21.766 1.00 96.38 78 TRP A O 1
ATOM 612 N N . LEU A 1 79 ? 25.450 -4.239 -21.378 1.00 93.88 79 LEU A N 1
ATOM 613 C CA . LEU A 1 79 ? 25.774 -4.547 -19.976 1.00 93.88 79 LEU A CA 1
ATOM 614 C C . LEU A 1 79 ? 27.047 -5.388 -19.819 1.00 93.88 79 LEU A C 1
ATOM 616 O O . LEU A 1 79 ? 27.697 -5.332 -18.776 1.00 93.88 79 LEU A O 1
ATOM 620 N N . SER A 1 80 ? 27.406 -6.161 -20.846 1.00 93.50 80 SER A N 1
ATOM 621 C CA . SER A 1 80 ? 28.683 -6.877 -20.922 1.00 93.50 80 SER A CA 1
ATOM 622 C C . SER A 1 80 ? 29.863 -5.990 -21.337 1.00 93.50 80 SER A C 1
ATOM 624 O O . SER A 1 80 ? 31.000 -6.459 -21.323 1.00 93.50 80 SER A O 1
ATOM 626 N N . LYS A 1 81 ? 29.600 -4.711 -21.654 1.00 93.12 81 LYS A N 1
ATOM 627 C CA . LYS A 1 81 ? 30.571 -3.718 -22.137 1.00 93.12 81 LYS A CA 1
ATOM 628 C C . LYS A 1 81 ? 31.252 -4.128 -23.446 1.00 93.12 81 LYS A C 1
ATOM 630 O O . LYS A 1 81 ? 32.456 -3.952 -23.609 1.00 93.12 81 LYS A O 1
ATOM 635 N N . ALA A 1 82 ? 30.485 -4.706 -24.368 1.00 92.75 82 ALA A N 1
ATOM 636 C CA . ALA A 1 82 ? 30.976 -5.045 -25.700 1.00 92.75 82 ALA A CA 1
ATOM 637 C C . ALA A 1 82 ? 31.353 -3.787 -26.509 1.00 92.75 82 ALA A C 1
ATOM 639 O O . ALA A 1 82 ? 30.865 -2.696 -26.229 1.00 92.75 82 ALA A O 1
ATOM 640 N N . ASP A 1 83 ? 32.167 -3.951 -27.553 1.00 95.88 83 ASP A N 1
ATOM 641 C CA . ASP A 1 83 ? 32.491 -2.890 -28.517 1.00 95.88 83 ASP A CA 1
ATOM 642 C C . ASP A 1 83 ? 33.024 -1.587 -27.870 1.00 95.88 83 ASP A C 1
ATOM 644 O O . ASP A 1 83 ? 34.011 -1.619 -27.136 1.00 95.88 83 ASP A O 1
ATOM 648 N N . ASP A 1 84 ? 32.409 -0.439 -28.176 1.00 93.94 84 ASP A N 1
ATOM 649 C CA . ASP A 1 84 ? 32.842 0.915 -27.806 1.00 93.94 84 ASP A CA 1
ATOM 650 C C . ASP A 1 84 ? 32.090 1.460 -26.574 1.00 93.94 84 ASP A C 1
ATOM 652 O O . ASP A 1 84 ? 32.107 2.659 -26.291 1.00 93.94 84 ASP A O 1
ATOM 656 N N . VAL A 1 85 ? 31.404 0.586 -25.827 1.00 93.75 85 VAL A N 1
ATOM 657 C CA . VAL A 1 85 ? 30.528 0.972 -24.707 1.00 93.75 85 VAL A CA 1
ATOM 658 C C . VAL A 1 85 ? 31.271 1.778 -23.639 1.00 93.75 85 VAL A C 1
ATOM 660 O O . VAL A 1 85 ? 30.753 2.784 -23.156 1.00 93.75 85 VAL A O 1
ATOM 663 N N . ASP A 1 86 ? 32.502 1.399 -23.285 1.00 91.62 86 ASP A N 1
ATOM 664 C CA . ASP A 1 86 ? 33.285 2.131 -22.279 1.00 91.62 86 ASP A CA 1
ATOM 665 C C . ASP A 1 86 ? 33.664 3.553 -22.744 1.00 91.62 86 ASP A C 1
ATOM 667 O O . ASP A 1 86 ? 33.667 4.480 -21.931 1.00 91.62 86 ASP A O 1
ATOM 671 N N . ASN A 1 87 ? 33.873 3.774 -24.048 1.00 90.31 87 ASN A N 1
ATOM 672 C CA . ASN A 1 87 ? 34.127 5.111 -24.604 1.00 90.31 87 ASN A CA 1
ATOM 673 C C . ASN A 1 87 ? 32.854 5.974 -24.680 1.00 90.31 87 ASN A C 1
ATOM 675 O O . ASN A 1 87 ? 32.939 7.199 -24.785 1.00 90.31 87 ASN A O 1
ATOM 679 N N . LYS A 1 88 ? 31.671 5.356 -24.575 1.00 90.00 88 LYS A N 1
ATOM 680 C CA . LYS A 1 88 ? 30.357 6.016 -24.501 1.00 90.00 88 LYS A CA 1
ATOM 681 C C . LYS A 1 88 ? 29.845 6.213 -23.071 1.00 90.00 88 LYS A C 1
ATOM 683 O O . LYS A 1 88 ? 28.653 6.407 -22.863 1.00 90.00 88 LYS A O 1
ATOM 688 N N . GLY A 1 89 ? 30.734 6.197 -22.077 1.00 86.38 89 GLY A N 1
ATOM 689 C CA . GLY A 1 89 ? 30.367 6.388 -20.667 1.00 86.38 89 GLY A CA 1
ATOM 690 C C . GLY A 1 89 ? 30.026 5.088 -19.930 1.00 86.38 89 GLY A C 1
ATOM 691 O O . GLY A 1 89 ? 29.515 5.130 -18.809 1.00 86.38 89 GLY A O 1
ATOM 692 N N . GLY A 1 90 ? 30.326 3.936 -20.538 1.00 91.12 90 GLY A N 1
ATOM 693 C CA . GLY A 1 90 ? 30.169 2.609 -19.951 1.00 91.12 90 GLY A CA 1
ATOM 694 C C . GLY A 1 90 ? 28.720 2.137 -19.883 1.00 91.12 90 GLY A C 1
ATOM 695 O O . GLY A 1 90 ? 27.795 2.783 -20.369 1.00 91.12 90 GLY A O 1
ATOM 696 N N . ALA A 1 91 ? 28.507 0.990 -19.244 1.00 91.44 91 ALA A N 1
ATOM 697 C CA . ALA A 1 91 ? 27.171 0.508 -18.916 1.00 91.44 91 ALA A CA 1
ATOM 698 C C . ALA A 1 91 ? 26.643 1.249 -17.678 1.00 91.44 91 ALA A C 1
ATOM 700 O O . ALA A 1 91 ? 26.784 0.755 -16.564 1.00 91.44 91 ALA A O 1
ATOM 701 N N . THR A 1 92 ? 26.105 2.459 -17.833 1.00 89.31 92 THR A N 1
ATOM 702 C CA . THR A 1 92 ? 25.583 3.272 -16.721 1.00 89.31 92 THR A CA 1
ATOM 703 C C . THR A 1 92 ? 24.203 3.832 -17.048 1.00 89.31 92 THR A C 1
ATOM 705 O O . THR A 1 92 ? 23.798 3.905 -18.204 1.00 89.31 92 THR A O 1
ATOM 708 N N . PHE A 1 93 ? 23.449 4.241 -16.027 1.00 85.62 93 PHE A N 1
ATOM 709 C CA . PHE A 1 93 ? 22.184 4.937 -16.273 1.00 85.62 93 PHE A CA 1
ATOM 710 C C . PHE A 1 93 ? 22.382 6.288 -16.966 1.00 85.62 93 PHE A C 1
ATOM 712 O O . PHE A 1 93 ? 21.521 6.683 -17.744 1.00 85.62 93 PHE A O 1
ATOM 719 N N . ASP A 1 94 ? 23.512 6.957 -16.725 1.00 87.25 94 ASP A N 1
ATOM 720 C CA . ASP A 1 94 ? 23.837 8.228 -17.373 1.00 87.25 94 ASP A CA 1
ATOM 721 C C . ASP A 1 94 ? 24.074 8.032 -18.871 1.00 87.25 94 ASP A C 1
ATOM 723 O O . ASP A 1 94 ? 23.437 8.706 -19.673 1.00 87.25 94 ASP A O 1
ATOM 727 N N . SER A 1 95 ? 24.873 7.033 -19.265 1.00 91.62 95 SER A N 1
ATOM 728 C CA . SER A 1 95 ? 25.076 6.731 -20.688 1.00 91.62 95 SER A CA 1
ATOM 729 C C . SER A 1 95 ? 23.797 6.251 -21.377 1.00 91.62 95 SER A C 1
ATOM 731 O O . SER A 1 95 ? 23.576 6.571 -22.544 1.00 91.62 95 SER A O 1
ATOM 733 N N . LEU A 1 96 ? 22.916 5.536 -20.664 1.00 92.75 96 LEU A N 1
ATOM 734 C CA . LEU A 1 96 ? 21.596 5.169 -21.179 1.00 92.75 96 LEU A CA 1
ATOM 735 C C . LEU A 1 96 ? 20.686 6.392 -21.362 1.00 92.75 96 LEU A C 1
ATOM 737 O O . LEU A 1 96 ? 20.041 6.509 -22.401 1.00 92.75 96 LEU A O 1
ATOM 741 N N . SER A 1 97 ? 20.636 7.302 -20.387 1.00 90.94 97 SER A N 1
ATOM 742 C CA . SER A 1 97 ? 19.865 8.550 -20.477 1.00 90.94 97 SER A CA 1
ATOM 743 C C . SER A 1 97 ? 20.382 9.441 -21.610 1.00 90.94 97 SER A C 1
ATOM 745 O O . SER A 1 97 ? 19.599 9.912 -22.436 1.00 90.94 97 SER A O 1
ATOM 747 N N . ASP A 1 98 ? 21.701 9.593 -21.727 1.00 91.75 98 ASP A N 1
ATOM 748 C CA . ASP A 1 98 ? 22.345 10.366 -22.790 1.00 91.75 98 ASP A CA 1
ATOM 749 C C . ASP A 1 98 ? 22.100 9.754 -24.176 1.00 91.75 98 ASP A C 1
ATOM 751 O O . ASP A 1 98 ? 21.795 10.485 -25.120 1.00 91.75 98 ASP A O 1
ATOM 755 N N . ALA A 1 99 ? 22.147 8.422 -24.299 1.00 94.31 99 ALA A N 1
ATOM 756 C CA . ALA A 1 99 ? 21.806 7.717 -25.535 1.00 94.31 99 ALA A CA 1
ATOM 757 C C . ALA A 1 99 ? 20.327 7.885 -25.922 1.00 94.31 99 ALA A C 1
ATOM 759 O O . ALA A 1 99 ? 19.999 7.990 -27.104 1.00 94.31 99 ALA A O 1
ATOM 760 N N . LEU A 1 100 ? 19.419 7.937 -24.942 1.00 94.31 100 LEU A N 1
ATOM 761 C CA . LEU A 1 100 ? 18.003 8.225 -25.185 1.00 94.31 100 LEU A CA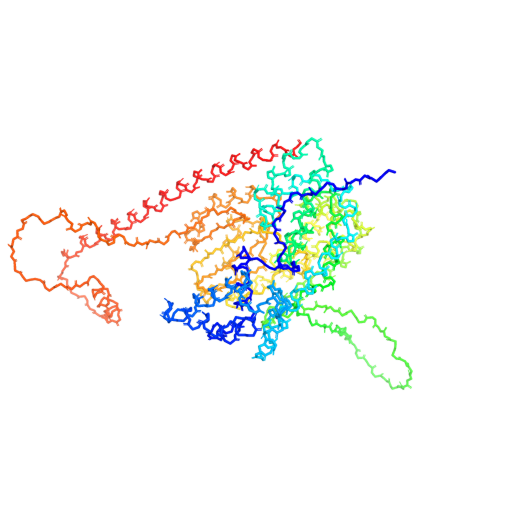 1
ATOM 762 C C . LEU A 1 100 ? 17.799 9.681 -25.636 1.00 94.31 100 LEU A C 1
ATOM 764 O O . LEU A 1 100 ? 17.061 9.929 -26.592 1.00 94.31 100 LEU A O 1
ATOM 768 N N . LYS A 1 101 ? 18.497 10.643 -25.021 1.00 92.38 101 LYS A N 1
ATOM 769 C CA . LYS A 1 101 ? 18.472 12.059 -25.433 1.00 92.38 101 LYS A CA 1
ATOM 770 C C . LYS A 1 101 ? 19.033 12.250 -26.839 1.00 92.38 101 LYS A C 1
ATOM 772 O O . LYS A 1 101 ? 18.430 12.961 -27.641 1.00 92.38 101 LYS A O 1
ATOM 777 N N . SER A 1 102 ? 20.143 11.591 -27.179 1.00 92.06 102 SER A N 1
ATOM 778 C CA . SER A 1 102 ? 20.768 11.720 -28.503 1.00 92.06 102 SER A CA 1
ATOM 779 C C . SER A 1 102 ? 19.879 11.201 -29.636 1.00 92.06 102 SER A C 1
ATOM 781 O O . SER A 1 102 ? 19.932 11.730 -30.745 1.00 92.06 102 SER A O 1
ATOM 783 N N . MET A 1 103 ? 19.015 10.220 -29.356 1.00 93.25 103 MET A N 1
ATOM 784 C CA . MET A 1 103 ? 18.013 9.714 -30.301 1.00 93.25 103 MET A CA 1
ATOM 785 C C . MET A 1 103 ? 16.645 10.427 -30.215 1.00 93.25 103 MET A C 1
ATOM 787 O O . MET A 1 103 ? 15.663 9.956 -30.803 1.00 93.25 103 MET A O 1
ATOM 791 N N . ASN A 1 104 ? 16.568 11.567 -29.515 1.00 88.62 104 ASN A N 1
ATOM 792 C CA . ASN A 1 104 ? 15.361 12.371 -29.271 1.00 88.62 104 ASN A CA 1
ATOM 793 C C . ASN A 1 104 ? 14.241 11.656 -28.485 1.00 88.62 104 ASN A C 1
ATOM 795 O O . ASN A 1 104 ? 13.082 12.068 -28.539 1.00 88.62 104 ASN A O 1
ATOM 799 N N . GLU A 1 105 ? 14.563 10.610 -27.724 1.00 90.62 105 GLU A N 1
ATOM 800 C CA . GLU A 1 105 ? 13.653 9.964 -26.768 1.00 90.62 105 GLU A CA 1
ATOM 801 C C . GLU A 1 105 ? 13.712 10.681 -25.407 1.00 90.62 105 GLU A C 1
ATOM 803 O O . GLU A 1 105 ? 14.021 10.091 -24.369 1.00 90.62 105 GLU A O 1
ATOM 808 N N . ASN A 1 106 ? 13.399 11.982 -25.415 1.00 87.31 106 ASN A N 1
ATOM 809 C CA . ASN A 1 106 ? 13.506 12.847 -24.233 1.00 87.31 106 ASN A CA 1
ATOM 810 C C . ASN A 1 106 ? 12.551 12.418 -23.111 1.00 87.31 106 ASN A C 1
ATOM 812 O O . ASN A 1 106 ? 12.924 12.445 -21.950 1.00 87.31 106 ASN A O 1
ATOM 816 N N . VAL A 1 107 ? 11.339 11.945 -23.434 1.00 88.94 107 VAL A N 1
ATOM 817 C CA . VAL A 1 107 ? 10.357 11.540 -22.410 1.00 88.94 107 VAL A CA 1
ATOM 818 C C . VAL A 1 107 ? 10.838 10.331 -21.589 1.00 88.94 107 VAL A C 1
ATOM 820 O O . VAL A 1 107 ? 10.769 10.394 -20.360 1.00 88.94 107 VAL A O 1
ATOM 823 N N . PRO A 1 108 ? 11.310 9.220 -22.196 1.00 86.00 108 PRO A N 1
ATOM 824 C CA . PRO A 1 108 ? 11.972 8.162 -21.441 1.00 86.00 108 PRO A CA 1
ATOM 825 C C . PRO A 1 108 ? 13.204 8.646 -20.671 1.00 86.00 108 PRO A C 1
ATOM 827 O O . PRO A 1 108 ? 13.342 8.275 -19.508 1.00 86.00 108 PRO A O 1
ATOM 830 N N . ALA A 1 109 ? 14.057 9.478 -21.280 1.00 85.75 109 ALA A N 1
ATOM 831 C CA . ALA A 1 109 ? 15.273 9.985 -20.641 1.00 85.75 109 ALA A CA 1
ATOM 832 C C . ALA A 1 109 ? 14.982 10.832 -19.390 1.00 85.75 109 ALA A C 1
ATOM 834 O O . ALA A 1 109 ? 15.505 10.542 -18.318 1.00 85.75 109 ALA A O 1
ATOM 835 N N . ASP A 1 110 ? 14.067 11.799 -19.486 1.00 85.94 110 ASP A N 1
ATOM 836 C CA . ASP A 1 110 ? 13.652 12.654 -18.368 1.00 85.94 110 ASP A CA 1
ATOM 837 C C . ASP A 1 110 ? 13.073 11.819 -17.214 1.00 85.94 110 ASP A C 1
ATOM 839 O O . ASP A 1 110 ? 13.304 12.109 -16.040 1.00 85.94 110 ASP A O 1
ATOM 843 N N . LYS A 1 111 ? 12.348 10.733 -17.526 1.00 86.50 111 LYS A N 1
ATOM 844 C CA . LYS A 1 111 ? 11.852 9.790 -16.510 1.00 86.50 111 LYS A CA 1
ATOM 845 C C . LYS A 1 111 ? 12.978 9.000 -15.841 1.00 86.50 111 LYS A C 1
ATOM 847 O O . LYS A 1 111 ? 12.883 8.761 -14.639 1.00 86.50 111 LYS A O 1
ATOM 852 N N . PHE A 1 112 ? 14.017 8.597 -16.579 1.00 84.62 112 PHE A N 1
ATOM 853 C CA . PHE A 1 112 ? 15.205 7.971 -15.986 1.00 84.62 112 PHE A CA 1
ATOM 854 C C . PHE A 1 112 ? 15.928 8.936 -15.046 1.00 84.62 112 PHE A C 1
ATOM 856 O O . PHE A 1 112 ? 16.224 8.558 -13.911 1.00 84.62 112 PHE A O 1
ATOM 863 N N . ASP A 1 113 ? 16.155 10.174 -15.486 1.00 85.38 113 ASP A N 1
ATOM 864 C CA . ASP A 1 113 ? 16.808 11.208 -14.679 1.00 85.38 113 ASP A CA 1
ATOM 865 C C . ASP A 1 113 ? 16.001 11.500 -13.407 1.00 85.38 113 ASP A C 1
ATOM 867 O O . ASP A 1 113 ? 16.557 11.538 -12.307 1.00 85.38 113 ASP A O 1
ATOM 871 N N . GLN A 1 114 ? 14.675 11.616 -13.528 1.00 86.44 114 GLN A N 1
ATOM 872 C CA . GLN A 1 114 ? 13.791 11.809 -12.381 1.00 86.44 114 GLN A CA 1
ATOM 873 C C . GLN A 1 114 ? 13.826 10.619 -11.412 1.00 86.44 114 GLN A C 1
ATOM 875 O O . GLN A 1 114 ? 13.898 10.824 -10.202 1.00 86.44 114 GLN A O 1
ATOM 880 N N . GLU A 1 115 ? 13.781 9.377 -11.909 1.00 85.56 115 GLU A N 1
ATOM 881 C CA . GLU A 1 115 ? 13.853 8.178 -11.060 1.00 85.56 115 GLU A CA 1
ATOM 882 C C . GLU A 1 115 ? 15.201 8.117 -10.319 1.00 85.56 115 GLU A C 1
ATOM 884 O O . GLU A 1 115 ? 15.222 7.864 -9.113 1.00 85.56 115 GLU A O 1
ATOM 889 N N . LYS A 1 116 ? 16.313 8.442 -10.994 1.00 84.38 116 LYS A N 1
ATOM 890 C CA . LYS A 1 116 ? 17.644 8.542 -10.374 1.00 84.38 116 LYS A CA 1
ATOM 891 C C . LYS A 1 116 ? 17.671 9.602 -9.270 1.00 84.38 116 LYS A C 1
ATOM 893 O O . LYS A 1 116 ? 18.108 9.307 -8.157 1.00 84.38 116 LYS A O 1
ATOM 898 N N . CYS A 1 117 ? 17.181 10.811 -9.550 1.00 85.19 117 CYS A N 1
ATOM 899 C CA . CYS A 1 117 ? 17.087 11.889 -8.562 1.00 85.19 117 CYS A CA 1
ATOM 900 C C . CYS A 1 117 ? 16.243 11.474 -7.350 1.00 85.19 117 CYS A C 1
ATOM 902 O O . CYS A 1 117 ? 16.660 11.681 -6.212 1.00 85.19 117 CYS A O 1
ATOM 904 N N . ASN A 1 118 ? 15.104 10.814 -7.576 1.00 90.00 118 ASN A N 1
ATOM 905 C CA . ASN A 1 118 ? 14.241 10.335 -6.497 1.00 90.00 118 ASN A CA 1
ATOM 906 C C . ASN A 1 118 ? 14.938 9.296 -5.609 1.00 90.00 118 ASN A C 1
ATOM 908 O O . ASN A 1 118 ? 14.769 9.309 -4.391 1.00 90.00 118 ASN A O 1
ATOM 912 N N . ILE A 1 119 ? 15.737 8.405 -6.199 1.00 88.94 119 ILE A N 1
ATOM 913 C CA . ILE A 1 119 ? 16.516 7.409 -5.452 1.00 88.94 119 ILE A CA 1
ATOM 914 C C . ILE A 1 119 ? 17.596 8.075 -4.603 1.00 88.94 119 ILE A C 1
ATOM 916 O O . ILE A 1 119 ? 17.745 7.715 -3.436 1.00 88.94 119 ILE A O 1
ATOM 920 N N . LEU A 1 120 ? 18.316 9.059 -5.151 1.00 87.81 120 LEU A N 1
ATOM 921 C CA . LEU A 1 120 ? 19.328 9.804 -4.399 1.00 87.81 120 LEU A CA 1
ATOM 922 C C . LEU A 1 120 ? 18.713 10.531 -3.199 1.00 87.81 120 LEU A C 1
ATOM 924 O O . LEU A 1 120 ? 19.218 10.381 -2.088 1.00 87.81 120 LEU A O 1
ATOM 928 N N . LEU A 1 121 ? 17.586 11.217 -3.404 1.00 91.00 121 LEU A N 1
ATOM 929 C CA . LEU A 1 121 ? 16.850 11.890 -2.332 1.00 91.00 121 LEU A CA 1
ATOM 930 C C . LEU A 1 121 ? 16.358 10.900 -1.267 1.00 91.00 121 LEU A C 1
ATOM 932 O O . LEU A 1 121 ? 16.524 11.137 -0.075 1.00 91.00 121 LEU A O 1
ATOM 936 N N . ALA A 1 122 ? 15.811 9.747 -1.660 1.00 93.12 122 ALA A N 1
ATOM 937 C CA . ALA A 1 122 ? 15.381 8.736 -0.693 1.00 93.12 122 ALA A CA 1
ATOM 938 C C . ALA A 1 122 ? 16.561 8.177 0.130 1.00 93.12 122 ALA A C 1
ATOM 940 O O . ALA A 1 122 ? 16.457 7.998 1.343 1.00 93.12 122 ALA A O 1
ATOM 941 N N . ILE A 1 123 ? 17.711 7.928 -0.499 1.00 91.19 123 ILE A N 1
ATOM 942 C CA . ILE A 1 123 ? 18.918 7.493 0.220 1.00 91.19 123 ILE A CA 1
ATOM 943 C C . ILE A 1 123 ? 19.412 8.587 1.173 1.00 91.19 123 ILE A C 1
ATOM 945 O O . ILE A 1 123 ? 19.832 8.271 2.284 1.00 91.19 123 ILE A O 1
ATOM 949 N N . GLU A 1 124 ? 19.347 9.857 0.775 1.00 92.12 124 GLU A N 1
ATOM 950 C CA . GLU A 1 124 ? 19.711 10.997 1.620 1.00 92.12 124 GLU A CA 1
ATOM 951 C C . GLU A 1 124 ? 18.827 11.097 2.871 1.00 92.12 124 GLU A C 1
ATOM 953 O O . GLU A 1 124 ? 19.351 11.202 3.985 1.00 92.12 124 GLU A O 1
ATOM 958 N N . ILE A 1 125 ? 17.506 10.952 2.714 1.00 93.69 125 ILE A N 1
ATOM 959 C CA . ILE A 1 125 ? 16.559 10.888 3.838 1.00 93.69 125 ILE A CA 1
ATOM 960 C C . ILE A 1 125 ? 16.939 9.734 4.777 1.00 93.69 125 ILE A C 1
ATOM 962 O O . ILE A 1 125 ? 17.108 9.932 5.981 1.00 93.69 125 ILE A O 1
ATOM 966 N N . LEU A 1 126 ? 17.154 8.521 4.247 1.00 95.00 126 LEU A N 1
ATOM 967 C CA . LEU A 1 126 ? 17.547 7.382 5.083 1.00 95.00 126 LEU A CA 1
ATOM 968 C C . LEU A 1 126 ? 18.881 7.630 5.806 1.00 95.00 126 LEU A C 1
ATOM 970 O O . LEU A 1 126 ? 18.998 7.321 6.992 1.00 95.00 126 LEU A O 1
ATOM 974 N N . ASN A 1 127 ? 19.878 8.184 5.115 1.00 92.12 127 ASN A N 1
ATOM 975 C CA . ASN A 1 127 ? 21.203 8.460 5.674 1.00 92.12 127 ASN A CA 1
ATOM 976 C C . ASN A 1 127 ? 21.155 9.495 6.800 1.00 92.12 127 ASN A C 1
ATOM 978 O O . ASN A 1 127 ? 21.887 9.351 7.780 1.00 92.12 127 ASN A O 1
ATOM 982 N N . THR A 1 128 ? 20.261 10.480 6.702 1.00 95.19 128 THR A N 1
ATOM 983 C CA . THR A 1 128 ? 20.015 11.465 7.765 1.00 95.19 128 THR A CA 1
ATOM 984 C C . THR A 1 128 ? 19.581 10.782 9.066 1.00 95.19 128 THR A C 1
ATOM 986 O O . THR A 1 128 ? 20.063 11.127 10.147 1.00 95.19 128 THR A O 1
ATOM 989 N N . HIS A 1 129 ? 18.758 9.732 8.969 1.00 93.75 129 HIS A N 1
ATOM 990 C CA . HIS A 1 129 ? 18.256 8.975 10.125 1.00 93.75 129 HIS A CA 1
ATOM 991 C C . HIS A 1 129 ? 19.077 7.720 10.468 1.00 93.75 129 HIS A C 1
ATOM 993 O O . HIS A 1 129 ? 18.875 7.114 11.525 1.00 93.75 129 HIS A O 1
ATOM 999 N N . HIS A 1 130 ? 20.042 7.332 9.629 1.00 93.44 130 HIS A N 1
ATOM 1000 C CA . HIS A 1 130 ? 20.852 6.120 9.798 1.00 93.44 130 HIS A CA 1
ATOM 1001 C C . HIS A 1 130 ? 21.595 6.040 11.152 1.00 93.44 130 HIS A C 1
ATOM 1003 O O . HIS A 1 130 ? 21.582 4.969 11.773 1.00 93.44 130 HIS A O 1
ATOM 1009 N N . PRO A 1 131 ? 22.206 7.120 11.691 1.00 93.38 131 PRO A N 1
ATOM 1010 C CA . PRO A 1 131 ? 22.845 7.071 13.010 1.00 93.38 131 PRO A CA 1
ATOM 1011 C C . PRO A 1 131 ? 21.871 6.712 14.141 1.00 93.38 131 PRO A C 1
ATOM 1013 O O . PRO A 1 131 ? 22.219 5.960 15.052 1.00 93.38 131 PRO A O 1
ATOM 1016 N N . LEU A 1 132 ? 20.631 7.205 14.076 1.00 91.81 132 LEU A N 1
ATOM 1017 C CA . LEU A 1 132 ? 19.602 6.884 15.065 1.00 91.81 132 LEU A CA 1
ATOM 1018 C C . LEU A 1 132 ? 19.074 5.460 14.878 1.00 91.81 132 LEU A C 1
ATOM 1020 O O . LEU A 1 132 ? 18.934 4.732 15.860 1.00 91.81 132 LEU A O 1
ATOM 1024 N N . LEU A 1 133 ? 18.847 5.029 13.635 1.00 93.00 133 LEU A N 1
ATOM 1025 C CA . LEU A 1 133 ? 18.404 3.668 13.323 1.00 93.00 133 LEU A CA 1
ATOM 1026 C C . LEU A 1 133 ? 19.434 2.617 13.770 1.00 93.00 133 LEU A C 1
ATOM 1028 O O . LEU A 1 133 ? 19.089 1.662 14.463 1.00 93.00 133 LEU A O 1
ATOM 1032 N N . SER A 1 134 ? 20.716 2.815 13.461 1.00 92.31 134 SER A N 1
ATOM 1033 C CA . SER A 1 134 ? 21.792 1.893 13.865 1.00 92.31 134 SER A CA 1
ATOM 1034 C C . SER A 1 134 ? 21.942 1.779 15.391 1.00 92.31 134 SER A C 1
ATOM 1036 O O . SER A 1 134 ? 22.257 0.705 15.917 1.00 92.31 134 SER A O 1
ATOM 1038 N N . LYS A 1 135 ? 21.646 2.853 16.133 1.00 91.88 135 LYS A N 1
ATOM 1039 C CA . LYS A 1 135 ? 21.748 2.882 17.599 1.00 91.88 135 LYS A CA 1
ATOM 1040 C C . LYS A 1 135 ? 20.486 2.424 18.331 1.00 91.88 135 LYS A C 1
ATOM 1042 O O . LYS A 1 135 ? 20.608 1.828 19.405 1.00 91.88 135 LYS A O 1
ATOM 1047 N N . SER A 1 136 ? 19.304 2.670 17.775 1.00 89.12 136 SER A N 1
ATOM 1048 C CA . SER A 1 136 ? 18.051 2.615 18.538 1.00 89.12 136 SER A CA 1
ATOM 1049 C C . SER A 1 136 ? 16.936 1.801 17.888 1.00 89.12 136 SER A C 1
ATOM 1051 O O . SER A 1 136 ? 15.890 1.670 18.511 1.00 89.12 136 SER A O 1
ATOM 1053 N N . LEU A 1 137 ? 17.131 1.224 16.693 1.00 92.56 137 LEU A N 1
ATOM 1054 C CA . LEU A 1 137 ? 16.118 0.362 16.074 1.00 92.56 137 LEU A CA 1
ATOM 1055 C C . LEU A 1 137 ? 15.819 -0.843 16.978 1.00 92.56 137 LEU A C 1
ATOM 1057 O O . LEU A 1 137 ? 16.680 -1.703 17.201 1.00 92.56 137 LEU A O 1
ATOM 1061 N N . SER A 1 138 ? 14.609 -0.895 17.518 1.00 90.06 138 SER A N 1
ATOM 1062 C CA . SER A 1 138 ? 14.134 -2.008 18.338 1.00 90.06 138 SER A CA 1
ATOM 1063 C C . SER A 1 138 ? 13.623 -3.140 17.456 1.00 90.06 138 SER A C 1
ATOM 1065 O O . SER A 1 138 ? 13.038 -2.880 16.408 1.00 90.06 138 SER A O 1
ATOM 1067 N N . ASP A 1 139 ? 13.837 -4.380 17.899 1.00 90.56 139 ASP A N 1
ATOM 1068 C CA . ASP A 1 139 ? 13.418 -5.607 17.206 1.00 90.56 139 ASP A CA 1
ATOM 1069 C C . ASP A 1 139 ? 13.772 -5.640 15.696 1.00 90.56 139 ASP A C 1
ATOM 1071 O O . ASP A 1 139 ? 12.895 -5.707 14.829 1.00 90.56 139 ASP A O 1
ATOM 1075 N N . PRO A 1 140 ? 15.070 -5.576 15.335 1.00 93.12 140 PRO A N 1
ATOM 1076 C CA . PRO A 1 140 ? 15.487 -5.592 13.932 1.00 93.12 140 PRO A CA 1
ATOM 1077 C C . PRO A 1 140 ? 15.053 -6.872 13.202 1.00 93.12 140 PRO A C 1
ATOM 1079 O O . PRO A 1 140 ? 14.791 -6.824 12.002 1.00 93.12 140 PRO A O 1
ATOM 1082 N N . PHE A 1 141 ? 14.930 -8.007 13.895 1.00 91.12 141 PHE A N 1
ATOM 1083 C CA . PHE A 1 141 ? 14.444 -9.240 13.278 1.00 91.12 141 PHE A CA 1
ATOM 1084 C C . PHE A 1 141 ? 12.944 -9.173 12.957 1.00 91.12 141 PHE A C 1
ATOM 1086 O O . PHE A 1 141 ? 12.559 -9.501 11.833 1.00 91.12 141 PHE A O 1
ATOM 1093 N N . GLY A 1 142 ? 12.100 -8.696 13.878 1.00 90.00 142 GLY A N 1
ATOM 1094 C CA . GLY A 1 142 ? 10.675 -8.490 13.610 1.00 90.00 142 GLY A CA 1
ATOM 1095 C C . GLY A 1 142 ? 10.436 -7.489 12.482 1.00 90.00 142 GLY A C 1
ATOM 1096 O O . GLY A 1 142 ? 9.643 -7.760 11.573 1.00 90.00 142 GLY A O 1
ATOM 1097 N N . VAL A 1 143 ? 11.189 -6.383 12.467 1.00 93.44 143 VAL A N 1
ATOM 1098 C CA . VAL A 1 143 ? 11.167 -5.405 11.365 1.00 93.44 143 VAL A CA 1
ATOM 1099 C C . VAL A 1 143 ? 11.551 -6.078 10.045 1.00 93.44 143 VAL A C 1
ATOM 1101 O O . VAL A 1 143 ? 10.821 -5.953 9.060 1.00 93.44 143 VAL A O 1
ATOM 1104 N N . ALA A 1 144 ? 12.641 -6.852 10.014 1.00 94.19 144 ALA A N 1
ATOM 1105 C CA . ALA A 1 144 ? 13.059 -7.594 8.825 1.00 94.19 144 ALA A CA 1
ATOM 1106 C C . ALA A 1 144 ? 11.987 -8.594 8.358 1.00 94.19 144 ALA A C 1
ATOM 1108 O O . ALA A 1 144 ? 11.697 -8.671 7.164 1.00 94.19 144 ALA A O 1
ATOM 1109 N N . LYS A 1 145 ? 11.346 -9.324 9.280 1.00 90.25 145 LYS A N 1
ATOM 1110 C CA . LYS A 1 145 ? 10.267 -10.276 8.967 1.00 90.25 145 LYS A CA 1
ATOM 1111 C C . LYS A 1 145 ? 9.099 -9.569 8.275 1.00 90.25 145 LYS A C 1
ATOM 1113 O O . LYS A 1 145 ? 8.577 -10.089 7.289 1.00 90.25 145 LYS A O 1
ATOM 1118 N N . LEU A 1 146 ? 8.698 -8.386 8.747 1.00 87.25 146 LEU A N 1
ATOM 1119 C CA . LEU A 1 146 ? 7.611 -7.628 8.122 1.00 87.25 146 LEU A CA 1
ATOM 1120 C C . LEU A 1 146 ? 8.029 -7.018 6.774 1.00 87.25 146 LEU A C 1
ATOM 1122 O O . LEU A 1 146 ? 7.282 -7.125 5.805 1.00 87.25 146 LEU A O 1
ATOM 1126 N N . LEU A 1 147 ? 9.249 -6.484 6.664 1.00 92.75 147 LEU A N 1
ATOM 1127 C CA . LEU A 1 147 ? 9.797 -5.975 5.398 1.00 92.75 147 LEU A CA 1
ATOM 1128 C C . LEU A 1 147 ? 9.925 -7.055 4.323 1.00 92.75 147 LEU A C 1
ATOM 1130 O O . LEU A 1 147 ? 9.680 -6.787 3.148 1.00 92.75 147 LEU A O 1
ATOM 1134 N N . GLN A 1 148 ? 10.296 -8.277 4.711 1.00 92.31 148 GLN A N 1
ATOM 1135 C CA . GLN A 1 148 ? 10.358 -9.413 3.797 1.00 92.31 148 GLN A CA 1
ATOM 1136 C C . GLN A 1 148 ? 8.969 -9.730 3.246 1.00 92.31 148 GLN A C 1
ATOM 1138 O O . GLN A 1 148 ? 8.806 -9.929 2.043 1.00 92.31 148 GLN A O 1
ATOM 1143 N N . LYS A 1 149 ? 7.957 -9.743 4.120 1.00 83.38 149 LYS A N 1
ATOM 1144 C CA . LYS A 1 149 ? 6.570 -9.951 3.707 1.00 83.38 149 LYS A CA 1
ATOM 1145 C C . LYS A 1 149 ? 6.117 -8.850 2.741 1.00 83.38 149 LYS A C 1
ATOM 1147 O O . LYS A 1 149 ? 5.611 -9.177 1.673 1.00 83.38 149 LYS A O 1
ATOM 1152 N N . GLU A 1 150 ? 6.387 -7.581 3.055 1.00 87.62 150 GLU A N 1
ATOM 1153 C CA . GLU A 1 150 ? 6.105 -6.420 2.187 1.00 87.62 150 GLU A CA 1
ATOM 1154 C C . GLU A 1 150 ? 6.941 -6.388 0.887 1.00 87.62 150 GLU A C 1
ATOM 1156 O O . GLU A 1 150 ? 6.719 -5.537 0.028 1.00 87.62 150 GLU A O 1
ATOM 1161 N N . GLY A 1 151 ? 7.875 -7.327 0.694 1.00 85.69 151 GLY A N 1
ATOM 1162 C CA . GLY A 1 151 ? 8.687 -7.438 -0.519 1.00 85.69 151 GLY A CA 1
ATOM 1163 C C . GLY A 1 151 ? 9.821 -6.416 -0.616 1.00 85.69 151 GLY A C 1
ATOM 1164 O O . GLY A 1 151 ? 10.380 -6.238 -1.694 1.00 85.69 151 GLY A O 1
ATOM 1165 N N . VAL A 1 152 ? 10.168 -5.752 0.491 1.00 91.12 152 VAL A N 1
ATOM 1166 C CA . VAL A 1 152 ? 11.291 -4.802 0.562 1.00 91.12 152 VAL A CA 1
ATOM 1167 C C . VAL A 1 152 ? 12.627 -5.548 0.594 1.00 91.12 152 VAL A C 1
ATOM 1169 O O . VAL A 1 152 ? 13.591 -5.111 -0.026 1.00 91.12 152 VAL A O 1
ATOM 1172 N N . ILE A 1 153 ? 12.692 -6.685 1.295 1.00 92.69 153 ILE A N 1
ATOM 1173 C CA . ILE A 1 153 ? 13.897 -7.522 1.398 1.00 92.69 153 ILE A CA 1
ATOM 1174 C C . ILE A 1 153 ? 13.609 -8.977 1.013 1.00 92.69 153 ILE A C 1
ATOM 1176 O O . ILE A 1 153 ? 12.471 -9.442 1.055 1.00 92.69 153 ILE A O 1
ATOM 1180 N N . THR A 1 154 ? 14.649 -9.731 0.657 1.00 91.25 154 THR A N 1
ATOM 1181 C CA . THR A 1 154 ? 14.519 -11.149 0.288 1.00 91.25 154 THR A CA 1
ATOM 1182 C C . THR A 1 154 ? 14.556 -12.069 1.512 1.00 91.25 154 THR A C 1
ATOM 1184 O O . THR A 1 154 ? 15.018 -11.693 2.591 1.00 91.25 154 THR A O 1
ATOM 1187 N N . GLY A 1 155 ? 14.128 -13.327 1.348 1.00 88.25 155 GLY A N 1
ATOM 1188 C CA . GLY A 1 155 ? 14.274 -14.335 2.405 1.00 88.25 155 GLY A CA 1
ATOM 1189 C C . GLY A 1 155 ? 15.718 -14.661 2.770 1.00 88.25 155 GLY A C 1
ATOM 1190 O O . GLY A 1 155 ? 15.985 -14.978 3.924 1.00 88.25 155 GLY A O 1
ATOM 1191 N N . GLN A 1 156 ? 16.652 -14.487 1.833 1.00 89.81 156 GLN A N 1
ATOM 1192 C CA . GLN A 1 156 ? 18.077 -14.609 2.123 1.00 89.81 156 GLN A CA 1
ATOM 1193 C C . GLN A 1 156 ? 18.542 -13.525 3.101 1.00 89.81 156 GLN A C 1
ATOM 1195 O O . GLN A 1 156 ? 19.280 -13.824 4.033 1.00 89.81 156 GLN A O 1
ATOM 1200 N N . VAL A 1 157 ? 18.091 -12.278 2.920 1.00 92.12 157 VAL A N 1
ATOM 1201 C CA . VAL A 1 157 ? 18.410 -11.183 3.850 1.00 92.12 157 VAL A CA 1
ATOM 1202 C C . VAL A 1 157 ? 17.812 -11.461 5.227 1.00 92.12 157 VAL A C 1
ATOM 1204 O O . VAL A 1 157 ? 18.510 -11.286 6.221 1.00 92.12 157 VAL A O 1
ATOM 1207 N N . LEU A 1 158 ? 16.563 -11.936 5.301 1.00 94.12 158 LEU A N 1
ATOM 1208 C CA . LEU A 1 158 ? 15.940 -12.289 6.580 1.00 94.12 158 LEU A CA 1
ATOM 1209 C C . LEU A 1 158 ? 16.750 -13.355 7.334 1.00 94.12 158 LEU A C 1
ATOM 1211 O O . LEU A 1 158 ? 17.040 -13.168 8.512 1.00 94.12 158 LEU A O 1
ATOM 1215 N N . ALA A 1 159 ? 17.174 -14.422 6.649 1.00 91.25 159 ALA A N 1
ATOM 1216 C CA . ALA A 1 159 ? 18.023 -15.458 7.237 1.00 91.25 159 ALA A CA 1
ATOM 1217 C C . ALA A 1 159 ? 19.385 -14.901 7.696 1.00 91.25 159 ALA A C 1
ATOM 1219 O O . ALA A 1 159 ? 19.890 -15.284 8.750 1.00 91.25 159 ALA A O 1
ATOM 1220 N N . SER A 1 160 ? 19.965 -13.951 6.954 1.00 92.00 160 SER A N 1
ATOM 1221 C CA . SER A 1 160 ? 21.189 -13.257 7.373 1.00 92.00 160 SER A CA 1
ATOM 1222 C C . SER A 1 160 ? 20.978 -12.437 8.652 1.00 92.00 160 SER A C 1
ATOM 1224 O O . SER A 1 160 ? 21.812 -12.504 9.555 1.00 92.00 160 SER A O 1
ATOM 1226 N N . VAL A 1 161 ? 19.858 -11.714 8.772 1.00 92.50 161 VAL A N 1
ATOM 1227 C CA . VAL A 1 161 ? 19.497 -10.974 9.999 1.00 92.50 161 VAL A CA 1
ATOM 1228 C C . VAL A 1 161 ? 19.271 -11.936 11.172 1.00 92.50 161 VAL A C 1
ATOM 1230 O O . VAL A 1 161 ? 19.728 -11.667 12.282 1.00 92.50 161 VAL A O 1
ATOM 1233 N N . GLU A 1 162 ? 18.628 -13.082 10.938 1.00 91.12 162 GLU A N 1
ATOM 1234 C CA . GLU A 1 162 ? 18.452 -14.131 11.950 1.00 91.12 162 GLU A CA 1
ATOM 1235 C C . GLU A 1 162 ? 19.801 -14.680 12.423 1.00 91.12 162 GLU A C 1
ATOM 1237 O O . GLU A 1 162 ? 20.073 -14.724 13.618 1.00 91.12 162 GLU A O 1
ATOM 1242 N N . SER A 1 163 ? 20.701 -15.008 11.494 1.00 87.81 163 SER A N 1
ATOM 1243 C CA . SER A 1 163 ? 22.029 -15.546 11.812 1.00 87.81 163 SER A CA 1
ATOM 1244 C C . SER A 1 163 ? 22.940 -14.555 12.554 1.00 87.81 163 SER A C 1
ATOM 1246 O O . SER A 1 163 ? 23.861 -14.967 13.259 1.00 87.81 163 SER A O 1
ATOM 1248 N N . ALA A 1 164 ? 22.657 -13.249 12.465 1.00 86.69 164 ALA A N 1
ATOM 1249 C CA . ALA A 1 164 ? 23.333 -12.199 13.228 1.00 86.69 164 ALA A CA 1
ATOM 1250 C C . ALA A 1 164 ? 22.840 -12.084 14.695 1.00 86.69 164 ALA A C 1
ATOM 1252 O O . ALA A 1 164 ? 23.303 -11.213 15.436 1.00 86.69 164 ALA A O 1
ATOM 1253 N N . SER A 1 165 ? 21.942 -12.984 15.123 1.00 69.88 165 SER A N 1
ATOM 1254 C CA . SER A 1 165 ? 21.259 -13.074 16.427 1.00 69.88 165 SER A CA 1
ATOM 1255 C C . SER A 1 165 ? 22.089 -12.895 17.708 1.00 69.88 165 SER A C 1
ATOM 1257 O O . SER A 1 165 ? 21.505 -12.393 18.670 1.00 69.88 165 SER A O 1
ATOM 1259 N N . PRO A 1 166 ? 23.400 -13.205 17.803 1.00 72.50 166 PRO A N 1
ATOM 1260 C CA . PRO A 1 166 ? 24.114 -12.932 19.050 1.00 72.50 166 PRO A CA 1
ATOM 1261 C C . PRO A 1 166 ? 24.276 -11.430 19.348 1.00 72.50 166 PRO A C 1
ATOM 1263 O O . PRO A 1 166 ? 24.633 -11.071 20.467 1.00 72.50 166 PRO A O 1
ATOM 1266 N N . SER A 1 167 ? 24.062 -10.545 18.362 1.00 86.44 167 SER A N 1
ATOM 1267 C CA . SER A 1 167 ? 24.304 -9.102 18.476 1.00 86.44 167 SER A CA 1
ATOM 1268 C C . SER A 1 167 ? 23.224 -8.292 17.754 1.00 86.44 167 SER A C 1
ATOM 1270 O O . SER A 1 167 ? 23.219 -8.189 16.527 1.00 86.44 167 SER A O 1
ATOM 1272 N N . VAL A 1 168 ? 22.346 -7.636 18.522 1.00 85.88 168 VAL A N 1
ATOM 1273 C CA . VAL A 1 168 ? 21.352 -6.679 17.995 1.00 85.88 168 VAL A CA 1
ATOM 1274 C C . VAL A 1 168 ? 22.001 -5.593 17.112 1.00 85.88 168 VAL A C 1
ATOM 1276 O O . VAL A 1 168 ? 21.460 -5.318 16.041 1.00 85.88 168 VAL A O 1
ATOM 1279 N N . PRO A 1 169 ? 23.166 -5.003 17.462 1.00 90.50 169 PRO A N 1
ATOM 1280 C CA . PRO A 1 169 ? 23.887 -4.105 16.555 1.00 90.50 169 PRO A CA 1
ATOM 1281 C C . PRO A 1 169 ? 24.199 -4.712 15.181 1.00 90.50 169 PRO A C 1
ATOM 1283 O O . PRO A 1 169 ? 23.993 -4.047 14.168 1.00 90.50 169 PRO A O 1
ATOM 1286 N N . ASN A 1 170 ? 24.616 -5.981 15.124 1.00 89.00 170 ASN A N 1
ATOM 1287 C CA . ASN A 1 170 ? 24.930 -6.644 13.855 1.00 89.00 170 ASN A CA 1
ATOM 1288 C C . ASN A 1 170 ? 23.655 -6.892 13.039 1.00 89.00 170 ASN A C 1
ATOM 1290 O O . ASN A 1 170 ? 23.656 -6.708 11.825 1.00 89.00 170 ASN A O 1
ATOM 1294 N N . GLN A 1 171 ? 22.550 -7.262 13.697 1.00 93.31 171 GLN A N 1
ATOM 1295 C CA . GLN A 1 171 ? 21.250 -7.392 13.031 1.00 93.31 171 GLN A CA 1
ATOM 1296 C C . GLN A 1 171 ? 20.817 -6.072 12.384 1.00 93.31 171 GLN A C 1
ATOM 1298 O O . GLN A 1 171 ? 20.356 -6.070 11.243 1.00 93.31 171 GLN A O 1
ATOM 1303 N N . ARG A 1 172 ? 21.004 -4.945 13.085 1.00 94.06 172 ARG A N 1
ATOM 1304 C CA . ARG A 1 172 ? 20.713 -3.608 12.546 1.00 94.06 172 ARG A CA 1
ATOM 1305 C C . ARG A 1 172 ? 21.595 -3.276 11.355 1.00 94.06 172 ARG A C 1
ATOM 1307 O O . ARG A 1 172 ? 21.077 -2.801 10.355 1.00 94.06 172 ARG A O 1
ATOM 1314 N N . GLU A 1 173 ? 22.896 -3.532 11.443 1.00 92.56 173 GLU A N 1
ATOM 1315 C CA . GLU A 1 173 ? 23.834 -3.253 10.353 1.00 92.56 173 GLU A CA 1
ATOM 1316 C C . GLU A 1 173 ? 23.475 -4.037 9.082 1.00 92.56 173 GLU A C 1
ATOM 1318 O O . GLU A 1 173 ? 23.369 -3.453 8.000 1.00 92.56 173 GLU A O 1
ATOM 1323 N N . VAL A 1 174 ? 23.209 -5.343 9.219 1.00 93.69 174 VAL A N 1
ATOM 1324 C CA . VAL A 1 174 ? 22.789 -6.205 8.102 1.00 93.69 174 VAL A CA 1
ATOM 1325 C C . VAL A 1 174 ? 21.472 -5.712 7.501 1.00 93.69 174 VAL A C 1
ATOM 1327 O O . VAL A 1 174 ? 21.354 -5.598 6.279 1.00 93.69 174 VAL A O 1
ATOM 1330 N N . LEU A 1 175 ? 20.491 -5.384 8.346 1.00 96.12 175 LEU A N 1
ATOM 1331 C CA . LEU A 1 175 ? 19.183 -4.908 7.905 1.00 96.12 175 LEU A CA 1
ATOM 1332 C C . LEU A 1 175 ? 19.263 -3.552 7.188 1.00 96.12 175 LEU A C 1
ATOM 1334 O O . LEU A 1 175 ? 18.721 -3.408 6.095 1.00 96.12 175 LEU A O 1
ATOM 1338 N N . LEU A 1 176 ? 19.946 -2.566 7.775 1.00 95.69 176 LEU A N 1
ATOM 1339 C CA . LEU A 1 176 ? 20.072 -1.221 7.205 1.00 95.69 176 LEU A CA 1
ATOM 1340 C C . LEU A 1 176 ? 20.836 -1.246 5.882 1.00 95.69 176 LEU A C 1
ATOM 1342 O O . LEU A 1 176 ? 20.414 -0.597 4.926 1.00 95.69 176 LEU A O 1
ATOM 1346 N N . SER A 1 177 ? 21.879 -2.074 5.784 1.00 92.19 177 SER A N 1
ATOM 1347 C CA . SER A 1 177 ? 22.587 -2.303 4.521 1.00 92.19 177 SER A CA 1
ATOM 1348 C C . SER A 1 177 ? 21.650 -2.851 3.442 1.00 92.19 177 SER A C 1
ATOM 1350 O O . SER A 1 177 ? 21.669 -2.384 2.304 1.00 92.19 177 SER A O 1
ATOM 1352 N N . ALA A 1 178 ? 20.785 -3.807 3.791 1.00 94.00 178 ALA A N 1
ATOM 1353 C CA . ALA A 1 178 ? 19.820 -4.363 2.849 1.00 94.00 178 ALA A CA 1
ATOM 1354 C C . ALA A 1 178 ? 18.725 -3.363 2.443 1.00 94.00 178 ALA A C 1
ATOM 1356 O O . ALA A 1 178 ? 18.303 -3.364 1.289 1.00 94.00 178 ALA A O 1
ATOM 1357 N N . ILE A 1 179 ? 18.284 -2.491 3.355 1.00 95.56 179 ILE A N 1
ATOM 1358 C CA . ILE A 1 179 ? 17.301 -1.439 3.052 1.00 95.56 179 ILE A CA 1
ATOM 1359 C C . ILE A 1 179 ? 17.890 -0.409 2.085 1.00 95.56 179 ILE A C 1
ATOM 1361 O O . ILE A 1 179 ? 17.199 -0.005 1.153 1.00 95.56 179 ILE A O 1
ATOM 1365 N N . ILE A 1 180 ? 19.162 -0.026 2.248 1.00 91.00 180 ILE A N 1
ATOM 1366 C CA . ILE A 1 180 ? 19.848 0.858 1.290 1.00 91.00 180 ILE A CA 1
ATOM 1367 C C . ILE A 1 180 ? 19.812 0.237 -0.112 1.00 91.00 180 ILE A C 1
ATOM 1369 O O . ILE A 1 180 ? 19.413 0.904 -1.065 1.00 91.00 180 ILE A O 1
ATOM 1373 N N . VAL A 1 181 ? 20.147 -1.053 -0.232 1.00 87.88 181 VAL A N 1
ATOM 1374 C CA . VAL A 1 181 ? 20.089 -1.784 -1.511 1.00 87.88 181 VAL A CA 1
ATOM 1375 C C . VAL A 1 181 ? 18.660 -1.845 -2.065 1.00 87.88 181 VAL A C 1
ATOM 1377 O O . VAL A 1 181 ? 18.452 -1.673 -3.266 1.00 87.88 181 VAL A O 1
ATOM 1380 N N . ALA A 1 182 ? 17.654 -2.040 -1.210 1.00 90.06 182 ALA A N 1
ATOM 1381 C CA . ALA A 1 182 ? 16.255 -2.038 -1.625 1.00 90.06 182 ALA A CA 1
ATOM 1382 C C . ALA A 1 182 ? 15.824 -0.666 -2.174 1.00 90.06 182 ALA A C 1
ATOM 1384 O O . ALA A 1 182 ? 15.279 -0.589 -3.273 1.00 90.06 182 ALA A O 1
ATOM 1385 N N . ILE A 1 183 ? 16.126 0.431 -1.476 1.00 91.00 183 ILE A N 1
ATOM 1386 C CA . ILE A 1 183 ? 15.792 1.796 -1.921 1.00 91.00 183 ILE A CA 1
ATOM 1387 C C . ILE A 1 183 ? 16.504 2.139 -3.231 1.00 91.00 183 ILE A C 1
ATOM 1389 O O . ILE A 1 183 ? 15.895 2.737 -4.116 1.00 91.00 183 ILE A O 1
ATOM 1393 N N . GLN A 1 184 ? 17.755 1.697 -3.392 1.00 83.75 184 GLN A N 1
ATOM 1394 C CA . GLN A 1 184 ? 18.503 1.821 -4.647 1.00 83.75 184 GLN A CA 1
ATOM 1395 C C . GLN A 1 184 ? 17.814 1.134 -5.830 1.00 83.75 184 GLN A C 1
ATOM 1397 O O . GLN A 1 184 ? 18.029 1.540 -6.968 1.00 83.75 184 GLN A O 1
ATOM 1402 N N . SER A 1 185 ? 16.998 0.105 -5.585 1.00 82.25 185 SER A N 1
ATOM 1403 C CA . SER A 1 185 ? 16.191 -0.526 -6.633 1.00 82.25 185 SER A CA 1
ATOM 1404 C C . SER A 1 185 ? 14.896 0.223 -6.933 1.00 82.25 185 SER A C 1
ATOM 1406 O O . SER A 1 185 ? 14.440 0.246 -8.076 1.00 82.25 185 SER A O 1
ATOM 1408 N N . LYS A 1 186 ? 14.290 0.828 -5.908 1.00 85.94 186 LYS A N 1
ATOM 1409 C CA . LYS A 1 186 ? 13.022 1.545 -6.008 1.00 85.94 186 LYS A CA 1
ATOM 1410 C C . LYS A 1 186 ? 12.875 2.496 -4.824 1.00 85.94 186 LYS A C 1
ATOM 1412 O O . LYS A 1 186 ? 12.615 2.057 -3.702 1.00 85.94 186 LYS A O 1
ATOM 1417 N N . TYR A 1 187 ? 12.941 3.803 -5.086 1.00 89.81 187 TYR A N 1
ATOM 1418 C CA . TYR A 1 187 ? 12.909 4.832 -4.036 1.00 89.81 187 TYR A CA 1
ATOM 1419 C C . TYR A 1 187 ? 11.661 4.754 -3.144 1.00 89.81 187 TYR A C 1
ATOM 1421 O O . TYR A 1 187 ? 11.723 5.040 -1.950 1.00 89.81 187 TYR A O 1
ATOM 1429 N N . SER A 1 188 ? 10.524 4.311 -3.696 1.00 90.00 188 SER A N 1
ATOM 1430 C CA . SER A 1 188 ? 9.267 4.191 -2.948 1.00 90.00 188 SER A CA 1
ATOM 1431 C C . SER A 1 188 ? 9.309 3.160 -1.819 1.00 90.00 188 SER A C 1
ATOM 1433 O O . SER A 1 188 ? 8.433 3.170 -0.960 1.00 90.00 188 SER A O 1
ATOM 1435 N N . LEU A 1 189 ? 10.295 2.256 -1.804 1.00 93.06 189 LEU A N 1
ATOM 1436 C CA . LEU A 1 189 ? 10.456 1.288 -0.716 1.00 93.06 189 LEU A CA 1
ATOM 1437 C C . LEU A 1 189 ? 10.893 1.953 0.596 1.00 93.06 189 LEU A C 1
ATOM 1439 O O . LEU A 1 189 ? 10.683 1.368 1.657 1.00 93.06 189 LEU A O 1
ATOM 1443 N N . LEU A 1 190 ? 11.411 3.187 0.552 1.00 95.25 190 LEU A N 1
ATOM 1444 C CA . LEU A 1 190 ? 11.631 3.987 1.757 1.00 95.25 190 LEU A CA 1
ATOM 1445 C C . LEU A 1 190 ? 10.313 4.272 2.490 1.00 95.25 190 LEU A C 1
ATOM 1447 O O . LEU A 1 190 ? 10.252 4.132 3.708 1.00 95.25 190 LEU A O 1
ATOM 1451 N N . GLN A 1 191 ? 9.247 4.597 1.754 1.00 92.94 191 GLN A N 1
ATOM 1452 C CA . GLN A 1 191 ? 7.923 4.835 2.333 1.00 92.94 191 GLN A CA 1
ATOM 1453 C C . GLN A 1 191 ? 7.374 3.567 3.002 1.00 92.94 191 GLN A C 1
ATOM 1455 O O . GLN A 1 191 ? 6.852 3.612 4.115 1.00 92.94 191 GLN A O 1
ATOM 1460 N N . THR A 1 192 ? 7.556 2.408 2.356 1.00 92.44 192 THR A N 1
ATOM 1461 C CA . THR A 1 192 ? 7.200 1.107 2.939 1.00 92.44 192 THR A CA 1
ATOM 1462 C C . THR A 1 192 ? 8.004 0.830 4.208 1.00 92.44 192 THR A C 1
ATOM 1464 O O . THR A 1 192 ? 7.433 0.394 5.205 1.00 92.44 192 THR A O 1
ATOM 1467 N N . PHE A 1 193 ? 9.308 1.124 4.210 1.00 95.19 193 PHE A N 1
ATOM 1468 C CA . PHE A 1 193 ? 10.144 0.983 5.400 1.00 95.19 193 PHE A CA 1
ATOM 1469 C C . PHE A 1 193 ? 9.668 1.877 6.551 1.00 95.19 193 PHE A C 1
ATOM 1471 O O . PHE A 1 193 ? 9.485 1.384 7.664 1.00 95.19 193 PHE A O 1
ATOM 1478 N N . ALA A 1 194 ? 9.392 3.154 6.281 1.00 92.44 194 ALA A N 1
ATOM 1479 C CA . ALA A 1 194 ? 8.862 4.092 7.268 1.00 92.44 194 ALA A CA 1
ATOM 1480 C C . ALA A 1 194 ? 7.524 3.608 7.854 1.00 92.44 194 ALA A C 1
ATOM 1482 O O . ALA A 1 194 ? 7.355 3.547 9.073 1.00 92.44 194 ALA A O 1
ATOM 1483 N N . SER A 1 195 ? 6.618 3.153 6.986 1.00 86.94 195 SER A N 1
ATOM 1484 C CA . SER A 1 195 ? 5.323 2.588 7.376 1.00 86.94 195 SER A CA 1
ATOM 1485 C C . SER A 1 195 ? 5.466 1.324 8.232 1.00 86.94 195 SER A C 1
ATOM 1487 O O . SER A 1 195 ? 4.715 1.151 9.190 1.00 86.94 195 SER A O 1
ATOM 1489 N N . VAL A 1 196 ? 6.451 0.465 7.943 1.00 90.06 196 VAL A N 1
ATOM 1490 C CA . VAL A 1 196 ? 6.776 -0.710 8.770 1.00 90.06 196 VAL A CA 1
ATOM 1491 C C . VAL A 1 196 ? 7.319 -0.304 10.137 1.00 90.06 196 VAL A C 1
ATOM 1493 O O . VAL A 1 196 ? 6.888 -0.868 11.140 1.00 90.06 196 VAL A O 1
ATOM 1496 N N . LEU A 1 197 ? 8.215 0.686 10.221 1.00 90.31 197 LEU A N 1
ATOM 1497 C CA . LEU A 1 197 ? 8.704 1.192 11.511 1.00 90.31 197 LEU A CA 1
ATOM 1498 C C . LEU A 1 197 ? 7.556 1.701 12.390 1.00 90.31 197 LEU A C 1
ATOM 1500 O O . LEU A 1 197 ? 7.559 1.463 13.598 1.00 90.31 197 LEU A O 1
ATOM 1504 N N . CYS A 1 198 ? 6.542 2.321 11.782 1.00 84.06 198 CYS A N 1
ATOM 1505 C CA . CYS A 1 198 ? 5.325 2.748 12.467 1.00 84.06 198 CYS A CA 1
ATOM 1506 C C . CYS A 1 198 ? 4.463 1.600 13.028 1.00 84.06 198 CYS A C 1
ATOM 1508 O O . CYS A 1 198 ? 3.474 1.871 13.701 1.00 84.06 198 CYS A O 1
ATOM 1510 N N . LYS A 1 199 ? 4.804 0.330 12.786 1.00 82.56 199 LYS A N 1
ATOM 1511 C CA . LYS A 1 199 ? 4.103 -0.822 13.383 1.00 82.56 199 LYS A CA 1
ATOM 1512 C C . LYS A 1 199 ? 4.751 -1.325 14.668 1.00 82.56 199 LYS A C 1
ATOM 1514 O O . LYS A 1 199 ? 4.163 -2.139 15.368 1.00 82.56 199 LYS A O 1
ATOM 1519 N N . PHE A 1 200 ? 5.941 -0.833 15.004 1.00 82.19 200 PHE A N 1
ATOM 1520 C CA . PHE A 1 200 ? 6.661 -1.232 16.209 1.00 82.19 200 PHE A CA 1
ATOM 1521 C C . PHE A 1 200 ? 6.619 -0.096 17.223 1.00 82.19 200 PHE A C 1
ATOM 1523 O O . PHE A 1 200 ? 7.169 0.975 16.966 1.00 82.19 200 PHE A O 1
ATOM 1530 N N . THR A 1 201 ? 6.019 -0.337 18.395 1.00 75.44 201 THR A N 1
ATOM 1531 C CA . THR A 1 201 ? 5.787 0.675 19.446 1.00 75.44 201 THR A CA 1
ATOM 1532 C C . THR A 1 201 ? 7.022 1.534 19.732 1.00 75.44 201 THR A C 1
ATOM 1534 O O . THR A 1 201 ? 6.939 2.756 19.820 1.00 75.44 201 THR A O 1
ATOM 1537 N N . SER A 1 202 ? 8.198 0.908 19.805 1.00 81.62 202 SER A N 1
ATOM 1538 C CA . SER A 1 202 ? 9.467 1.592 20.080 1.00 81.62 202 SER A CA 1
ATOM 1539 C C . SER A 1 202 ? 10.058 2.370 18.895 1.00 81.62 202 SER A C 1
ATOM 1541 O O . SER A 1 202 ? 10.913 3.224 19.111 1.00 81.62 202 SER A O 1
ATOM 1543 N N . ASN A 1 203 ? 9.628 2.096 17.661 1.00 87.25 203 ASN A N 1
ATOM 1544 C CA . ASN A 1 203 ? 10.194 2.679 16.439 1.00 87.25 203 ASN A CA 1
ATOM 1545 C C . ASN A 1 203 ? 9.280 3.725 15.783 1.00 87.25 203 ASN A C 1
ATOM 1547 O O . ASN A 1 203 ? 9.708 4.388 14.837 1.00 87.25 203 ASN A O 1
ATOM 1551 N N . ILE A 1 204 ? 8.052 3.919 16.275 1.00 80.56 204 ILE A N 1
ATOM 1552 C CA . ILE A 1 204 ? 7.057 4.768 15.602 1.00 80.56 204 ILE A CA 1
ATOM 1553 C C . ILE A 1 204 ? 7.519 6.206 15.405 1.00 80.56 204 ILE A C 1
ATOM 1555 O O . ILE A 1 204 ? 7.282 6.761 14.337 1.00 80.56 204 ILE A O 1
ATOM 1559 N N . LYS A 1 205 ? 8.218 6.803 16.376 1.00 82.44 205 LYS A N 1
ATOM 1560 C CA . LYS A 1 205 ? 8.738 8.173 16.224 1.00 82.44 205 LYS A CA 1
ATOM 1561 C C . LYS A 1 205 ? 9.696 8.290 15.036 1.00 82.44 205 LYS A C 1
ATOM 1563 O O . LYS A 1 205 ? 9.584 9.233 14.264 1.00 82.44 205 LYS A O 1
ATOM 1568 N N . LEU A 1 206 ? 10.591 7.315 14.862 1.00 88.81 206 LEU A N 1
ATOM 1569 C CA . LEU A 1 206 ? 11.509 7.276 13.720 1.00 88.81 206 LEU A CA 1
ATOM 1570 C C . LEU A 1 206 ? 10.749 7.046 12.412 1.00 88.81 206 LEU A C 1
ATOM 1572 O O . LEU A 1 206 ? 10.983 7.763 11.445 1.00 88.81 206 LEU A O 1
ATOM 1576 N N . GLY A 1 207 ? 9.804 6.100 12.402 1.00 88.69 207 GLY A N 1
ATOM 1577 C CA . GLY A 1 207 ? 8.956 5.845 11.236 1.00 88.69 207 GLY A CA 1
ATOM 1578 C C . GLY A 1 207 ? 8.173 7.084 10.795 1.00 88.69 207 GLY A C 1
ATOM 1579 O O . GLY A 1 207 ? 8.196 7.429 9.620 1.00 88.69 207 GLY A O 1
ATOM 1580 N N . ALA A 1 208 ? 7.557 7.804 11.737 1.00 82.31 208 ALA A N 1
ATOM 1581 C CA . ALA A 1 208 ? 6.755 8.992 11.456 1.00 82.31 208 ALA A CA 1
ATOM 1582 C C . ALA A 1 208 ? 7.593 10.159 10.913 1.00 82.31 208 ALA A C 1
ATOM 1584 O O . ALA A 1 208 ? 7.144 10.856 10.006 1.00 82.31 208 ALA A O 1
ATOM 1585 N N . ILE A 1 209 ? 8.808 10.361 11.435 1.00 87.81 209 ILE A N 1
ATOM 1586 C CA . ILE A 1 209 ? 9.722 11.405 10.945 1.00 87.81 209 ILE A CA 1
ATOM 1587 C C . ILE A 1 209 ? 10.179 11.089 9.515 1.00 87.81 209 ILE A C 1
ATOM 1589 O O . ILE A 1 209 ? 10.062 11.946 8.643 1.00 87.81 209 ILE A O 1
ATOM 1593 N N . ILE A 1 210 ? 10.616 9.851 9.250 1.00 92.88 210 ILE A N 1
ATOM 1594 C CA . ILE A 1 210 ? 11.041 9.427 7.905 1.00 92.88 210 ILE A CA 1
ATOM 1595 C C . ILE A 1 210 ? 9.872 9.517 6.916 1.00 92.88 210 ILE A C 1
ATOM 1597 O O . ILE A 1 210 ? 10.051 9.980 5.794 1.00 92.88 210 ILE A O 1
ATOM 1601 N N . GLN A 1 211 ? 8.672 9.096 7.328 1.00 87.88 211 GLN A N 1
ATOM 1602 C CA . GLN A 1 211 ? 7.464 9.181 6.508 1.00 87.88 211 GLN A CA 1
ATOM 1603 C C . GLN A 1 211 ? 7.138 10.634 6.148 1.00 87.88 211 GLN A C 1
ATOM 1605 O O . GLN A 1 211 ? 6.869 10.924 4.987 1.00 87.88 211 GLN A O 1
ATOM 1610 N N . LYS A 1 212 ? 7.205 11.549 7.122 1.00 85.00 212 LYS A N 1
ATOM 1611 C CA . LYS A 1 212 ? 6.957 12.975 6.896 1.00 85.00 212 LYS A CA 1
ATOM 1612 C C . LYS A 1 212 ? 7.943 13.566 5.885 1.00 85.00 212 LYS A C 1
ATOM 1614 O O . LYS A 1 212 ? 7.511 14.189 4.923 1.00 85.00 212 LYS A O 1
ATOM 1619 N N . GLU A 1 213 ? 9.243 13.340 6.074 1.00 89.25 213 GLU A N 1
ATOM 1620 C CA . GLU A 1 213 ? 10.274 13.829 5.146 1.00 89.25 213 GLU A CA 1
ATOM 1621 C C . GLU A 1 213 ? 10.122 13.212 3.750 1.00 89.25 213 GLU A C 1
ATOM 1623 O O . GLU A 1 213 ? 10.310 13.898 2.744 1.00 89.25 213 GLU A O 1
ATOM 1628 N N . TYR A 1 214 ? 9.735 11.935 3.670 1.00 89.75 214 TYR A N 1
ATOM 1629 C CA . TYR A 1 214 ? 9.405 11.290 2.402 1.00 89.75 214 TYR A CA 1
ATOM 1630 C C . TYR A 1 214 ? 8.242 12.006 1.704 1.00 89.75 214 TYR A C 1
ATOM 1632 O O . TYR A 1 214 ? 8.362 12.377 0.540 1.00 89.75 214 TYR A O 1
ATOM 1640 N N . ASP A 1 215 ? 7.130 12.235 2.401 1.00 83.75 215 ASP A N 1
ATOM 1641 C CA . ASP A 1 215 ? 5.935 12.843 1.808 1.00 83.75 215 ASP A CA 1
ATOM 1642 C C . ASP A 1 215 ? 6.165 14.316 1.396 1.00 83.75 215 ASP A C 1
ATOM 1644 O O . ASP A 1 215 ? 5.561 14.777 0.427 1.00 83.75 215 ASP A O 1
ATOM 1648 N N . GLU A 1 216 ? 7.077 15.034 2.066 1.00 86.25 216 GLU A N 1
ATOM 1649 C CA . GLU A 1 216 ? 7.519 16.388 1.683 1.00 86.25 216 GLU A CA 1
ATOM 1650 C C . GLU A 1 216 ? 8.280 16.408 0.346 1.00 86.25 216 GLU A C 1
ATOM 1652 O O . GLU A 1 216 ? 8.062 17.299 -0.477 1.00 86.25 216 GLU A O 1
ATOM 1657 N N . HIS A 1 217 ? 9.152 15.423 0.106 1.00 85.12 217 HIS A N 1
ATOM 1658 C CA . HIS A 1 217 ? 9.960 15.338 -1.119 1.00 85.12 217 HIS A CA 1
ATOM 1659 C C . HIS A 1 217 ? 9.238 14.620 -2.267 1.00 85.12 217 HIS A C 1
ATOM 1661 O O . HIS A 1 217 ? 9.531 14.865 -3.439 1.00 85.12 217 HIS A O 1
ATOM 1667 N N . PHE A 1 218 ? 8.286 13.743 -1.943 1.00 85.38 218 PHE A N 1
ATOM 1668 C CA . PHE A 1 218 ? 7.536 12.928 -2.898 1.00 85.38 218 PHE A CA 1
ATOM 1669 C C . PHE A 1 218 ? 6.021 13.122 -2.732 1.00 85.38 218 PHE A C 1
ATOM 1671 O O . PHE A 1 218 ? 5.300 12.148 -2.478 1.00 85.38 218 PHE A O 1
ATOM 1678 N N . PRO A 1 219 ? 5.502 14.356 -2.888 1.00 71.75 219 PRO A N 1
ATOM 1679 C CA . PRO A 1 219 ? 4.084 14.618 -2.725 1.00 71.75 219 PRO A CA 1
ATOM 1680 C C . PRO A 1 219 ? 3.283 13.762 -3.707 1.00 71.75 219 PRO A C 1
ATOM 1682 O O . PRO A 1 219 ? 3.522 13.746 -4.918 1.00 71.75 219 PRO A O 1
ATOM 1685 N N . SER A 1 220 ? 2.311 13.025 -3.174 1.00 61.53 220 SER A N 1
ATOM 1686 C CA . SER A 1 220 ? 1.384 12.259 -3.999 1.00 61.53 220 SER A CA 1
ATOM 1687 C C . SER A 1 220 ? 0.608 13.235 -4.878 1.00 61.53 220 SER A C 1
ATOM 1689 O O . SER A 1 220 ? -0.181 14.026 -4.372 1.00 61.53 220 SER A O 1
ATOM 1691 N N . ASN A 1 221 ? 0.805 13.161 -6.195 1.00 48.06 221 ASN A N 1
ATOM 1692 C CA . ASN A 1 221 ? 0.252 14.084 -7.199 1.00 48.06 221 ASN A CA 1
ATOM 1693 C C . ASN A 1 221 ? -1.292 14.038 -7.339 1.00 48.06 221 ASN A C 1
ATOM 1695 O O . ASN A 1 221 ? -1.853 14.497 -8.332 1.00 48.06 221 ASN A O 1
ATOM 1699 N N . ASN A 1 222 ? -2.001 13.481 -6.354 1.00 45.81 222 ASN A N 1
ATOM 1700 C CA . ASN A 1 222 ? -3.451 13.354 -6.334 1.00 45.81 222 ASN A CA 1
ATOM 1701 C C . ASN A 1 222 ? -4.104 14.625 -5.764 1.00 45.81 222 ASN A C 1
ATOM 1703 O O . ASN A 1 222 ? -4.745 14.593 -4.721 1.00 45.81 222 ASN A O 1
ATOM 1707 N N . GLU A 1 223 ? -3.957 15.713 -6.517 1.00 51.19 223 GLU A N 1
ATOM 1708 C CA . GLU A 1 223 ? -5.091 16.528 -6.952 1.00 51.19 223 GLU A CA 1
ATOM 1709 C C . GLU A 1 223 ? -6.009 17.072 -5.832 1.00 51.19 223 GLU A C 1
ATOM 1711 O O . GLU A 1 223 ? -7.083 16.532 -5.570 1.00 51.19 223 GLU A O 1
ATOM 1716 N N . PHE A 1 224 ? -5.614 18.179 -5.195 1.00 48.31 224 PHE A N 1
ATOM 1717 C CA . PHE A 1 224 ? -6.468 18.949 -4.280 1.00 48.31 224 PHE A CA 1
ATOM 1718 C C . PHE A 1 224 ? -6.948 20.263 -4.925 1.00 48.31 224 PHE A C 1
ATOM 1720 O O . PHE A 1 224 ? -6.204 20.904 -5.665 1.00 48.31 224 PHE A O 1
ATOM 1727 N N . VAL A 1 225 ? -8.184 20.679 -4.628 1.00 44.62 225 VAL A N 1
ATOM 1728 C CA . VAL A 1 225 ? -8.745 22.010 -4.926 1.00 44.62 225 VAL A CA 1
ATOM 1729 C C . VAL A 1 225 ? -8.997 22.735 -3.609 1.00 44.62 225 VAL A C 1
ATOM 1731 O O . VAL A 1 225 ? -9.588 22.163 -2.696 1.00 44.62 225 VAL A O 1
ATOM 1734 N N . TYR A 1 226 ? -8.587 23.998 -3.523 1.00 43.25 226 TYR A N 1
ATOM 1735 C CA . TYR A 1 226 ? -8.853 24.856 -2.372 1.00 43.25 226 TYR A CA 1
ATOM 1736 C C . TYR A 1 226 ? -10.259 25.450 -2.487 1.00 43.25 226 TYR A C 1
ATOM 1738 O O . TYR A 1 226 ? -10.542 26.212 -3.414 1.00 43.25 226 TYR A O 1
ATOM 1746 N N . VAL A 1 227 ? -11.154 25.087 -1.565 1.00 39.16 227 VAL A N 1
ATOM 1747 C CA . VAL A 1 227 ? -12.493 25.689 -1.477 1.00 39.16 227 VAL A CA 1
ATOM 1748 C C . VAL A 1 227 ? -12.454 26.815 -0.452 1.00 39.16 227 VAL A C 1
ATOM 1750 O O . VAL A 1 227 ? -12.138 26.582 0.714 1.00 39.16 227 VAL A O 1
ATOM 1753 N N . LYS A 1 228 ? -12.789 28.035 -0.886 1.00 34.56 228 LYS A N 1
ATOM 1754 C CA . LYS A 1 228 ? -13.063 29.152 0.022 1.00 34.56 228 LYS A CA 1
ATOM 1755 C C . LYS A 1 228 ? -14.489 29.015 0.533 1.00 34.56 228 LYS A C 1
ATOM 1757 O O . LYS A 1 228 ? -15.425 28.944 -0.259 1.00 34.56 228 LYS A O 1
ATOM 1762 N N . SER A 1 229 ? -14.635 28.941 1.848 1.00 41.28 229 SER A N 1
ATOM 1763 C CA . SER A 1 229 ? -15.944 28.977 2.493 1.00 41.28 229 SER A CA 1
ATOM 1764 C C . SER A 1 229 ? -16.363 30.440 2.625 1.00 41.28 229 SER A C 1
ATOM 1766 O O . SER A 1 229 ? -15.709 31.191 3.344 1.00 41.28 229 SER A O 1
ATOM 1768 N N . GLU A 1 230 ? -17.409 30.851 1.912 1.00 36.53 230 GLU A N 1
ATOM 1769 C CA . GLU A 1 230 ? -18.115 32.102 2.193 1.00 36.53 230 GLU A CA 1
ATOM 1770 C C . GLU A 1 230 ? -19.218 31.772 3.202 1.00 36.53 230 GLU A C 1
ATOM 1772 O O . GLU A 1 230 ? -20.101 30.958 2.928 1.00 36.53 230 GLU A O 1
ATOM 1777 N N . GLU A 1 231 ? -19.117 32.325 4.409 1.00 38.50 231 GLU A N 1
ATOM 1778 C CA . GLU A 1 231 ? -20.198 32.251 5.389 1.00 38.50 231 GLU A CA 1
ATOM 1779 C C . GLU A 1 231 ? -21.365 33.106 4.865 1.00 38.50 231 GLU A C 1
ATOM 1781 O O . GLU A 1 231 ? -21.241 34.320 4.705 1.00 38.50 231 GLU A O 1
ATOM 1786 N N . GLU A 1 232 ? -22.486 32.464 4.524 1.00 38.00 232 GLU A N 1
ATOM 1787 C CA . GLU A 1 232 ? -23.725 33.151 4.153 1.00 38.00 232 GLU A CA 1
ATOM 1788 C C . GLU A 1 232 ? -24.352 33.794 5.398 1.00 38.00 232 GLU A C 1
ATOM 1790 O O . GLU A 1 232 ? -25.115 33.159 6.128 1.00 38.00 232 GLU A O 1
ATOM 1795 N N . ASP A 1 233 ? -24.063 35.075 5.625 1.00 33.66 233 ASP A N 1
ATOM 1796 C CA . ASP A 1 233 ? -24.814 35.893 6.575 1.00 33.66 233 ASP A CA 1
ATOM 1797 C C . ASP A 1 233 ? -26.153 36.321 5.959 1.00 33.66 233 ASP A C 1
ATOM 1799 O O . ASP A 1 233 ? -26.276 37.286 5.197 1.00 33.66 233 ASP A O 1
ATOM 1803 N N . THR A 1 234 ? -27.211 35.606 6.330 1.00 38.62 234 THR A N 1
ATOM 1804 C CA . THR A 1 234 ? -28.584 36.081 6.176 1.00 38.62 234 THR A CA 1
ATOM 1805 C C . THR A 1 234 ? -28.854 37.218 7.167 1.00 38.62 234 THR A C 1
ATOM 1807 O O . THR A 1 234 ? -29.105 36.944 8.336 1.00 38.62 234 THR A O 1
ATOM 1810 N N . SER A 1 235 ? -28.861 38.480 6.721 1.00 33.81 235 SER A N 1
ATOM 1811 C CA . SER A 1 235 ? -29.830 39.510 7.158 1.00 33.81 235 SER A CA 1
ATOM 1812 C C . SER A 1 235 ? -29.579 40.869 6.488 1.00 33.81 235 SER A C 1
ATOM 1814 O O . SER A 1 235 ? -28.498 41.447 6.540 1.00 33.81 235 SER A O 1
ATOM 1816 N N . SER A 1 236 ? -30.639 41.423 5.907 1.00 41.06 236 SER A N 1
ATOM 1817 C CA . SER A 1 236 ? -30.761 42.772 5.348 1.00 41.06 236 SER A CA 1
ATOM 1818 C C . SER A 1 236 ? -30.542 43.905 6.368 1.00 41.06 236 SER A C 1
ATOM 1820 O O . SER A 1 236 ? -31.095 43.836 7.465 1.00 41.06 236 SER A O 1
ATOM 1822 N N . THR A 1 237 ? -29.886 45.013 5.977 1.00 32.66 237 THR A N 1
ATOM 1823 C CA . THR A 1 237 ? -30.485 46.363 5.754 1.00 32.66 237 THR A CA 1
ATOM 1824 C C . THR A 1 237 ? -29.405 47.421 5.429 1.00 32.66 237 THR A C 1
ATOM 1826 O O . THR A 1 237 ? -28.439 47.601 6.156 1.00 32.66 237 THR A O 1
ATOM 1829 N N . ARG A 1 238 ? -29.625 48.136 4.317 1.00 37.59 238 ARG A N 1
ATOM 1830 C CA . ARG A 1 238 ? -29.129 49.459 3.861 1.00 37.59 238 ARG A CA 1
ATOM 1831 C C . ARG A 1 238 ? -28.320 50.322 4.866 1.00 37.59 238 ARG A C 1
ATOM 1833 O O . ARG A 1 238 ? -28.849 50.646 5.924 1.00 37.59 238 ARG A O 1
ATOM 1840 N N . THR A 1 239 ? -27.159 50.869 4.455 1.00 29.05 239 THR A N 1
ATOM 1841 C CA . THR A 1 239 ? -26.854 52.321 4.232 1.00 29.05 239 THR A CA 1
ATOM 1842 C C . THR A 1 239 ? -25.349 52.554 3.947 1.00 29.05 239 THR A C 1
ATOM 1844 O O . THR A 1 239 ? -24.492 51.791 4.367 1.00 29.05 239 THR A O 1
ATOM 1847 N N . ILE A 1 240 ? -25.063 53.596 3.161 1.00 41.47 240 ILE A N 1
ATOM 1848 C CA . ILE A 1 240 ? -23.814 53.985 2.479 1.00 41.47 240 ILE A CA 1
ATOM 1849 C C . ILE A 1 240 ? -22.763 54.613 3.420 1.00 41.47 240 ILE A C 1
ATOM 1851 O O . ILE A 1 240 ? -23.100 55.535 4.157 1.00 41.47 240 ILE A O 1
ATOM 1855 N N . THR A 1 241 ? -21.483 54.221 3.301 1.00 29.62 241 THR A N 1
ATOM 1856 C CA . THR A 1 241 ? -20.285 55.107 3.196 1.00 29.62 241 THR A CA 1
ATOM 1857 C C . THR A 1 241 ? -18.991 54.291 2.983 1.00 29.62 241 THR A C 1
ATOM 1859 O O . THR A 1 241 ? -18.916 53.163 3.464 1.00 29.62 241 THR A O 1
ATOM 1862 N N . PRO A 1 242 ? -17.971 54.810 2.262 1.00 40.72 242 PRO A N 1
ATOM 1863 C CA . PRO A 1 242 ? -16.749 54.068 1.955 1.00 40.72 242 PRO A CA 1
ATOM 1864 C C . PRO A 1 242 ? -15.605 54.468 2.898 1.00 40.72 242 PRO A C 1
ATOM 1866 O O . PRO A 1 242 ? -15.198 55.628 2.907 1.00 40.72 242 PRO A O 1
ATOM 1869 N N . SER A 1 243 ? -15.047 53.530 3.669 1.00 28.23 243 SER A N 1
ATOM 1870 C CA . SER A 1 243 ? -13.740 53.748 4.300 1.00 28.23 243 SER A CA 1
ATOM 1871 C C . SER A 1 243 ? -13.041 52.454 4.720 1.00 28.23 243 SER A C 1
ATOM 1873 O O . SER A 1 243 ? -13.561 51.686 5.519 1.00 28.23 243 SER A O 1
ATOM 1875 N N . SER A 1 244 ? -11.827 52.311 4.180 1.00 32.00 244 SER A N 1
ATOM 1876 C CA . SER A 1 244 ? -10.617 51.668 4.718 1.00 32.00 244 SER A CA 1
ATOM 1877 C C . SER A 1 244 ? -10.611 50.198 5.175 1.00 32.00 244 SER A C 1
ATOM 1879 O O . SER A 1 244 ? -11.287 49.800 6.116 1.00 32.00 244 SER A O 1
ATOM 1881 N N . SER A 1 245 ? -9.624 49.497 4.593 1.00 28.80 245 SER A N 1
ATOM 1882 C CA . SER A 1 245 ? -8.957 48.232 4.962 1.00 28.80 245 SER A CA 1
ATOM 1883 C C . SER A 1 245 ? -9.750 46.921 4.842 1.00 28.80 245 SER A C 1
ATOM 1885 O O . SER A 1 245 ? -10.734 46.741 5.551 1.00 28.80 245 SER A O 1
ATOM 1887 N N . PRO A 1 246 ? -9.280 45.942 4.035 1.00 35.12 246 PRO A N 1
ATOM 1888 C CA . PRO A 1 246 ? -9.708 44.565 4.202 1.00 35.12 246 PRO A CA 1
ATOM 1889 C C . PRO A 1 246 ? -9.003 44.009 5.442 1.00 35.12 246 PRO A C 1
ATOM 1891 O O . PRO A 1 246 ? -7.807 43.718 5.426 1.00 35.12 246 PRO A O 1
ATOM 1894 N N . THR A 1 247 ? -9.736 43.887 6.545 1.00 28.64 247 THR A N 1
ATOM 1895 C CA . THR A 1 247 ? -9.355 42.961 7.608 1.00 28.64 247 THR A CA 1
ATOM 1896 C C . THR A 1 247 ? -9.540 41.561 7.039 1.00 28.64 247 THR A C 1
ATOM 1898 O O . THR A 1 247 ? -10.666 41.111 6.851 1.00 28.64 247 THR A O 1
ATOM 1901 N N . SER A 1 248 ? -8.431 40.907 6.695 1.00 32.41 248 SER A N 1
ATOM 1902 C CA . SER A 1 248 ? -8.412 39.507 6.286 1.00 32.41 248 SER A CA 1
ATOM 1903 C C . SER A 1 248 ? -8.986 38.658 7.417 1.00 32.41 248 SER A C 1
ATOM 1905 O O . SER A 1 248 ? -8.305 38.383 8.405 1.00 32.41 248 SER A O 1
ATOM 1907 N N . THR A 1 249 ? -10.247 38.260 7.297 1.00 29.55 249 THR A N 1
ATOM 1908 C CA . THR A 1 249 ? -10.761 37.119 8.047 1.00 29.55 249 THR A CA 1
ATOM 1909 C C . THR A 1 249 ? -9.954 35.889 7.618 1.00 29.55 249 THR A C 1
ATOM 1911 O O . THR A 1 249 ? -9.648 35.751 6.428 1.00 29.55 249 THR A O 1
ATOM 1914 N N . PRO A 1 250 ? -9.536 35.009 8.544 1.00 33.56 250 PRO A N 1
ATOM 1915 C CA . PRO A 1 250 ? -8.832 33.792 8.174 1.00 33.56 250 PRO A CA 1
ATOM 1916 C C . PRO A 1 250 ? -9.805 32.895 7.408 1.00 33.56 250 PRO A C 1
ATOM 1918 O O . PRO A 1 250 ? -10.633 32.199 7.990 1.00 33.56 250 PRO A O 1
ATOM 1921 N N . THR A 1 251 ? -9.742 32.954 6.080 1.00 30.81 251 THR A N 1
ATOM 1922 C CA . THR A 1 251 ? -10.466 32.034 5.210 1.00 30.81 251 THR A CA 1
ATOM 1923 C C . THR A 1 251 ? -9.824 30.664 5.395 1.00 30.81 251 THR A C 1
ATOM 1925 O O . THR A 1 251 ? -8.654 30.477 5.067 1.00 30.81 251 THR A O 1
ATOM 1928 N N . VAL A 1 252 ? -10.558 29.717 5.979 1.00 39.75 252 VAL A N 1
ATOM 1929 C CA . VAL A 1 252 ? -10.088 28.335 6.118 1.00 39.75 252 VAL A CA 1
ATOM 1930 C C . VAL A 1 252 ? -10.117 27.703 4.728 1.00 39.75 252 VAL A C 1
ATOM 1932 O O . VAL A 1 252 ? -11.182 27.379 4.202 1.00 39.75 252 VAL A O 1
ATOM 1935 N N . GLU A 1 253 ? -8.947 27.588 4.103 1.00 35.53 253 GLU A N 1
ATOM 1936 C CA . GLU A 1 253 ? -8.773 26.909 2.822 1.00 35.53 253 GLU A CA 1
ATOM 1937 C C . GLU A 1 253 ? -8.706 25.400 3.069 1.00 35.53 253 GLU A C 1
ATOM 1939 O O . GLU A 1 253 ? -7.726 24.884 3.606 1.00 35.53 253 GLU A O 1
ATOM 1944 N N . ILE A 1 254 ? -9.771 24.682 2.707 1.00 47.72 254 ILE A N 1
ATOM 1945 C CA . ILE A 1 254 ? -9.829 23.227 2.880 1.00 47.72 254 ILE A CA 1
ATOM 1946 C C . ILE A 1 254 ? -9.346 22.565 1.581 1.00 47.72 254 ILE A C 1
ATOM 1948 O O . ILE A 1 254 ? -9.959 22.794 0.532 1.00 47.72 254 ILE A O 1
ATOM 1952 N N . PRO A 1 255 ? -8.280 21.744 1.614 1.00 41.72 255 PRO A N 1
ATOM 1953 C CA . PRO A 1 255 ? -7.853 20.966 0.460 1.00 41.72 255 PRO A CA 1
ATOM 1954 C C . PRO A 1 255 ? -8.858 19.837 0.189 1.00 41.72 255 PRO A C 1
ATOM 1956 O O . PRO A 1 255 ? -9.030 18.925 0.995 1.00 41.72 255 PRO A O 1
ATOM 1959 N N . VAL A 1 256 ? -9.530 19.879 -0.965 1.00 46.31 256 VAL A N 1
ATOM 1960 C CA . VAL A 1 256 ? -10.520 18.869 -1.376 1.00 46.31 256 VAL A CA 1
ATOM 1961 C C . VAL A 1 256 ? -9.970 18.009 -2.505 1.00 46.31 256 VAL A C 1
ATOM 1963 O O . VAL A 1 256 ? -9.634 18.516 -3.571 1.00 46.31 256 VAL A O 1
ATOM 1966 N N . ARG A 1 257 ? -9.934 16.690 -2.300 1.00 54.41 257 ARG A N 1
ATOM 1967 C CA . ARG A 1 257 ? -9.505 15.711 -3.307 1.00 54.41 257 ARG A CA 1
ATOM 1968 C C . ARG A 1 257 ? -10.379 15.777 -4.567 1.00 54.41 257 ARG A C 1
ATOM 1970 O O . ARG A 1 257 ? -11.602 15.617 -4.467 1.00 54.41 257 ARG A O 1
ATOM 1977 N N . LYS A 1 258 ? -9.774 15.922 -5.750 1.00 56.69 258 LYS A N 1
ATOM 1978 C CA . LYS A 1 258 ? -10.479 15.902 -7.037 1.00 56.69 258 LYS A CA 1
ATOM 1979 C C . LYS A 1 258 ? -11.088 14.516 -7.256 1.00 56.69 258 LYS A C 1
ATOM 1981 O O . LYS A 1 258 ? -10.406 13.502 -7.356 1.00 56.69 258 LYS A O 1
ATOM 1986 N N . SER A 1 259 ? -12.414 14.484 -7.215 1.00 63.38 259 SER A N 1
ATOM 1987 C CA . SER A 1 259 ? -13.217 13.373 -7.710 1.00 63.38 259 SER A CA 1
ATOM 1988 C C . SER A 1 259 ? -13.613 13.671 -9.148 1.00 63.38 259 SER A C 1
ATOM 1990 O O . SER A 1 259 ? -13.878 14.827 -9.488 1.00 63.38 259 SER A O 1
ATOM 1992 N N . ASN A 1 260 ? -13.729 12.631 -9.969 1.00 58.97 260 ASN A N 1
ATOM 1993 C CA . ASN A 1 260 ? -14.265 12.767 -11.322 1.00 58.97 260 ASN A CA 1
ATOM 1994 C C . ASN A 1 260 ? -15.805 12.849 -11.343 1.00 58.97 260 ASN A C 1
ATOM 1996 O O . ASN A 1 260 ? -16.389 13.245 -12.350 1.00 58.97 260 ASN A O 1
ATOM 2000 N N . SER A 1 261 ? -16.480 12.518 -10.236 1.00 72.50 261 SER A N 1
ATOM 2001 C CA . SER A 1 261 ? -17.940 12.490 -10.132 1.00 72.50 261 SER A CA 1
ATOM 2002 C C . SER A 1 261 ? -18.465 13.606 -9.231 1.00 72.50 261 SER A C 1
ATOM 2004 O O . SER A 1 261 ? -18.205 13.635 -8.028 1.00 72.50 261 SER A O 1
ATOM 2006 N N . ARG A 1 262 ? -19.326 14.479 -9.780 1.00 79.19 262 ARG A N 1
ATOM 2007 C CA . ARG A 1 262 ? -20.027 15.527 -9.007 1.00 79.19 262 ARG A CA 1
ATOM 2008 C C . ARG A 1 262 ? -20.763 14.948 -7.791 1.00 79.19 262 ARG A C 1
ATOM 2010 O O . ARG A 1 262 ? -20.813 15.580 -6.738 1.00 79.19 262 ARG A O 1
ATOM 2017 N N . ARG A 1 263 ? -21.324 13.740 -7.921 1.00 80.69 263 ARG A N 1
ATOM 2018 C CA . ARG A 1 263 ? -22.011 13.055 -6.817 1.00 80.69 263 ARG A CA 1
ATOM 2019 C C . ARG A 1 263 ? -21.043 12.678 -5.696 1.00 80.69 263 ARG A C 1
ATOM 2021 O O . ARG A 1 263 ? -21.376 12.856 -4.529 1.00 80.69 263 ARG A O 1
ATOM 2028 N N . PHE A 1 264 ? -19.844 12.215 -6.038 1.00 84.12 264 PHE A N 1
ATOM 2029 C CA . PHE A 1 264 ? -18.837 11.846 -5.047 1.00 84.12 264 PHE A CA 1
ATOM 2030 C C . PHE A 1 264 ? -18.231 13.088 -4.365 1.00 84.12 264 PHE A C 1
ATOM 2032 O O . PHE A 1 264 ? -18.013 13.093 -3.155 1.00 84.12 264 PHE A O 1
ATOM 2039 N N . THR A 1 265 ? -18.054 14.193 -5.102 1.00 84.00 265 THR A N 1
ATOM 2040 C CA . THR A 1 265 ? -17.725 15.500 -4.503 1.00 84.00 265 THR A CA 1
ATOM 2041 C C . THR A 1 265 ? -18.783 15.924 -3.483 1.00 84.00 265 THR A C 1
ATOM 2043 O O . THR A 1 265 ? -18.438 16.373 -2.392 1.00 84.00 265 THR A O 1
ATOM 2046 N N . SER A 1 266 ? -20.068 15.740 -3.803 1.00 87.75 266 SER A N 1
ATOM 2047 C CA . SER A 1 266 ? -21.172 16.093 -2.904 1.00 87.75 266 SER A CA 1
ATOM 2048 C C . SER A 1 266 ? -21.155 15.284 -1.604 1.00 87.75 266 SER A C 1
ATOM 2050 O O . SER A 1 266 ? -21.288 15.868 -0.526 1.00 87.75 266 SER A O 1
ATOM 2052 N N . ILE A 1 267 ? -20.961 13.959 -1.675 1.00 91.00 267 ILE A N 1
ATOM 2053 C CA . ILE A 1 267 ? -20.908 13.129 -0.460 1.00 91.00 267 ILE A CA 1
ATOM 2054 C C . ILE A 1 267 ? -19.640 13.400 0.360 1.00 91.00 267 ILE A C 1
ATOM 2056 O O . ILE A 1 267 ? -19.734 13.513 1.580 1.00 91.00 267 ILE A O 1
ATOM 2060 N N . ARG A 1 268 ? -18.481 13.631 -0.282 1.00 89.00 268 ARG A N 1
ATOM 2061 C CA . ARG A 1 268 ? -17.246 14.055 0.408 1.00 89.00 268 ARG A CA 1
ATOM 2062 C C . ARG A 1 268 ? -17.435 15.378 1.144 1.00 89.00 268 ARG A C 1
ATOM 2064 O O . ARG A 1 268 ? -17.026 15.497 2.293 1.00 89.00 268 ARG A O 1
ATOM 2071 N N . ALA A 1 269 ? -18.095 16.353 0.520 1.00 88.56 269 ALA A N 1
ATOM 2072 C CA . ALA A 1 269 ? -18.416 17.617 1.176 1.00 88.56 269 ALA A CA 1
ATOM 2073 C C . ALA A 1 269 ? -19.372 17.420 2.365 1.00 88.56 269 ALA A C 1
ATOM 2075 O O . ALA A 1 269 ? -19.259 18.122 3.368 1.00 88.56 269 ALA A O 1
ATOM 2076 N N . SER A 1 270 ? -20.298 16.458 2.277 1.00 92.25 270 SER A N 1
ATOM 2077 C CA . SER A 1 270 ? -21.164 16.086 3.400 1.00 92.25 270 SER A CA 1
ATOM 2078 C C . SER A 1 270 ? -20.368 15.497 4.567 1.00 92.25 270 SER A C 1
ATOM 2080 O O . SER A 1 270 ? -20.518 15.971 5.692 1.00 92.25 270 SER A O 1
ATOM 2082 N N . LEU A 1 271 ? -19.463 14.547 4.291 1.00 92.94 271 LEU A N 1
ATOM 2083 C CA . LEU A 1 271 ? -18.570 13.969 5.298 1.00 92.94 271 LEU A CA 1
ATOM 2084 C C . LEU A 1 271 ? -17.704 15.051 5.953 1.00 92.94 271 LEU A C 1
ATOM 2086 O O . LEU A 1 271 ? -17.658 15.136 7.174 1.00 92.94 271 LEU A O 1
ATOM 2090 N N . ALA A 1 272 ? -17.074 15.921 5.159 1.00 89.56 272 ALA A N 1
ATOM 2091 C CA . ALA A 1 272 ? -16.222 16.995 5.668 1.00 89.56 272 ALA A CA 1
ATOM 2092 C C . ALA A 1 272 ? -16.990 17.962 6.587 1.00 89.56 272 ALA A C 1
ATOM 2094 O O . ALA A 1 272 ? -16.498 18.332 7.651 1.00 89.56 272 ALA A O 1
ATOM 2095 N N . ARG A 1 273 ? -18.225 18.337 6.217 1.00 91.69 273 ARG A N 1
ATOM 2096 C CA . ARG A 1 273 ? -19.089 19.163 7.075 1.00 91.69 273 ARG A CA 1
ATOM 2097 C C . ARG A 1 273 ? -19.464 18.454 8.372 1.00 91.69 273 ARG A C 1
ATOM 2099 O O . ARG A 1 273 ? -19.536 19.120 9.401 1.00 91.69 273 ARG A O 1
ATOM 2106 N N . MET A 1 274 ? -19.742 17.151 8.318 1.00 96.56 274 MET A N 1
ATOM 2107 C CA . MET A 1 274 ? -20.042 16.360 9.511 1.00 96.56 274 MET A CA 1
ATOM 2108 C C . MET A 1 274 ? -18.826 16.325 10.439 1.00 96.56 274 MET A C 1
ATOM 2110 O O . MET A 1 274 ? -18.951 16.766 11.579 1.00 96.56 274 MET A O 1
ATOM 2114 N N . LEU A 1 275 ? -17.655 15.930 9.926 1.00 93.69 275 LEU A N 1
ATOM 2115 C CA . LEU A 1 275 ? -16.408 15.874 10.693 1.00 93.69 275 LEU A CA 1
ATOM 2116 C C . LEU A 1 275 ? -16.102 17.219 11.347 1.00 93.69 275 LEU A C 1
ATOM 2118 O O . LEU A 1 275 ? -15.968 17.277 12.559 1.00 93.69 275 LEU A O 1
ATOM 2122 N N . PHE A 1 276 ? -16.125 18.322 10.594 1.00 92.38 276 PHE A N 1
ATOM 2123 C CA . PHE A 1 276 ? -15.871 19.654 11.149 1.00 92.38 276 PHE A CA 1
ATOM 2124 C C . PHE A 1 276 ? -16.785 19.996 12.337 1.00 92.38 276 PHE A C 1
ATOM 2126 O O . PHE A 1 276 ? -16.323 20.487 13.369 1.00 92.38 276 PHE A O 1
ATOM 2133 N N . LYS A 1 277 ? -18.092 19.738 12.206 1.00 94.62 277 LYS A N 1
ATOM 2134 C CA . LYS A 1 277 ? -19.066 20.057 13.259 1.00 94.62 277 LYS A CA 1
ATOM 2135 C C . LYS A 1 277 ? -18.908 19.151 14.478 1.00 94.62 277 LYS A C 1
ATOM 2137 O O . LYS A 1 277 ? -18.955 19.649 15.600 1.00 94.62 277 LYS A O 1
ATOM 2142 N N . VAL A 1 278 ? -18.679 17.856 14.268 1.00 96.06 278 VAL A N 1
ATOM 2143 C CA . VAL A 1 278 ? -18.448 16.892 15.352 1.00 96.06 278 VAL A CA 1
ATOM 2144 C C . VAL A 1 278 ? -17.129 17.184 16.068 1.00 96.06 278 VAL A C 1
ATOM 2146 O O . VAL A 1 278 ? -17.116 17.291 17.290 1.00 96.06 278 VAL A O 1
ATOM 2149 N N . SER A 1 279 ? -16.042 17.412 15.335 1.00 93.56 279 SER A N 1
ATOM 2150 C CA . SER A 1 279 ? -14.731 17.784 15.875 1.00 93.56 279 SER A CA 1
ATOM 2151 C C . SER A 1 279 ? -14.802 19.049 16.728 1.00 93.56 279 SER A C 1
ATOM 2153 O O . SER A 1 279 ? -14.243 19.101 17.829 1.00 93.56 279 SER A O 1
ATOM 2155 N N . LYS A 1 280 ? -15.559 20.055 16.270 1.00 93.19 280 LYS A N 1
ATOM 2156 C CA . LYS A 1 280 ? -15.845 21.262 17.053 1.00 93.19 280 LYS A CA 1
ATOM 2157 C C . LYS A 1 280 ? -16.604 20.932 18.343 1.00 93.19 280 LYS A C 1
ATOM 2159 O O . LYS A 1 280 ? -16.200 21.407 19.403 1.00 93.19 280 LYS A O 1
ATOM 2164 N N . ALA A 1 281 ? -17.642 20.100 18.272 1.00 95.62 281 ALA A N 1
ATOM 2165 C CA . ALA A 1 281 ? -18.434 19.699 19.435 1.00 95.62 281 ALA A CA 1
ATOM 2166 C C . ALA A 1 281 ? -17.613 18.891 20.463 1.00 95.62 281 ALA A C 1
ATOM 2168 O O . ALA A 1 281 ? -17.685 19.175 21.657 1.00 95.62 281 ALA A O 1
ATOM 2169 N N . ILE A 1 282 ? -16.768 17.951 20.019 1.00 95.88 282 ILE A N 1
ATOM 2170 C CA . ILE A 1 282 ? -15.850 17.188 20.888 1.00 95.88 282 ILE A CA 1
ATOM 2171 C C . ILE A 1 282 ? -14.872 18.138 21.587 1.00 95.88 282 ILE A C 1
ATOM 2173 O O . ILE A 1 282 ? -14.685 18.064 22.801 1.00 95.88 282 ILE A O 1
ATOM 2177 N N . THR A 1 283 ? -14.285 19.073 20.836 1.00 93.44 283 THR A N 1
ATOM 2178 C CA . THR A 1 283 ? -13.343 20.060 21.386 1.00 93.44 283 THR A CA 1
ATOM 2179 C C . THR A 1 283 ? -14.014 20.959 22.427 1.00 93.44 283 THR A C 1
ATOM 2181 O O . THR A 1 283 ? -13.408 21.271 23.448 1.00 93.44 283 THR A O 1
ATOM 2184 N N . GLN A 1 284 ? -15.274 21.344 22.207 1.00 93.44 284 GLN A N 1
ATOM 2185 C CA . GLN A 1 284 ? -16.055 22.149 23.152 1.00 93.44 284 GLN A CA 1
ATOM 2186 C C . GLN A 1 284 ? -16.480 21.371 24.400 1.00 93.44 284 GLN A C 1
ATOM 2188 O O . GLN A 1 284 ? -16.412 21.918 25.500 1.00 93.44 284 GLN A O 1
ATOM 2193 N N . LYS A 1 285 ? -16.890 20.102 24.254 1.00 94.62 285 LYS A N 1
ATOM 2194 C CA . LYS A 1 285 ? -17.170 19.206 25.390 1.00 94.62 285 LYS A CA 1
ATOM 2195 C C . LYS A 1 285 ? -15.918 19.004 26.247 1.00 94.62 285 LYS A C 1
ATOM 2197 O O . LYS A 1 285 ? -16.026 18.886 27.463 1.00 94.62 285 LYS A O 1
ATOM 2202 N N . SER A 1 286 ? -14.749 19.001 25.605 1.00 93.44 286 SER A N 1
ATOM 2203 C CA . SER A 1 286 ? -13.432 18.887 26.227 1.00 93.44 286 SER A CA 1
ATOM 2204 C C . SER A 1 286 ? -13.296 17.658 27.148 1.00 93.44 286 SER A C 1
ATOM 2206 O O . SER A 1 286 ? -13.018 17.818 28.342 1.00 93.44 286 SER A O 1
ATOM 2208 N N . PRO A 1 287 ? -13.489 16.428 26.629 1.00 95.19 287 PRO A N 1
ATOM 2209 C CA . PRO A 1 287 ? -13.329 15.213 27.425 1.00 95.19 287 PRO A CA 1
ATOM 2210 C C . PRO A 1 287 ? -11.912 15.085 28.014 1.00 95.19 287 PRO A C 1
ATOM 2212 O O . PRO A 1 287 ? -10.955 15.629 27.447 1.00 95.19 287 PRO A O 1
ATOM 2215 N N . PRO A 1 288 ? -11.736 14.348 29.128 1.00 96.50 288 PRO A N 1
ATOM 2216 C CA . PRO A 1 288 ? -10.415 14.113 29.696 1.00 96.50 288 PRO A CA 1
ATOM 2217 C C . PRO A 1 288 ? -9.483 13.464 28.666 1.00 96.50 288 PRO A C 1
ATOM 2219 O O . PRO A 1 288 ? -9.753 12.381 28.150 1.00 96.50 288 PRO A O 1
ATOM 2222 N N . LEU A 1 289 ? -8.356 14.122 28.375 1.00 95.06 289 LEU A N 1
ATOM 2223 C CA . LEU A 1 289 ? -7.435 13.702 27.312 1.00 95.06 289 LEU A CA 1
ATOM 2224 C C . LEU A 1 289 ? -6.921 12.267 27.505 1.00 95.06 289 LEU A C 1
ATOM 2226 O O . LEU A 1 289 ? -6.743 11.535 26.535 1.00 95.06 289 LEU A O 1
ATOM 2230 N N . ILE A 1 290 ? -6.669 11.873 28.755 1.00 94.06 290 ILE A N 1
ATOM 2231 C CA . ILE A 1 290 ? -6.176 10.533 29.100 1.00 94.06 290 ILE A CA 1
ATOM 2232 C C . ILE A 1 290 ? -7.237 9.475 28.787 1.00 94.06 290 ILE A C 1
ATOM 2234 O O . ILE A 1 290 ? -6.914 8.458 28.173 1.00 94.06 290 ILE A O 1
ATOM 2238 N N . ASP A 1 291 ? -8.492 9.732 29.147 1.00 95.88 291 ASP A N 1
ATOM 2239 C CA . ASP A 1 291 ? -9.595 8.793 28.938 1.00 95.88 291 ASP A CA 1
ATOM 2240 C C . ASP A 1 291 ? -9.919 8.673 27.448 1.00 95.88 291 ASP A C 1
ATOM 2242 O O . ASP A 1 291 ? -10.049 7.565 26.930 1.00 95.88 291 ASP A O 1
ATOM 2246 N N . LEU A 1 292 ? -9.915 9.798 26.722 1.00 96.19 292 LEU A N 1
ATOM 2247 C CA . LEU A 1 292 ? -10.099 9.818 25.271 1.00 96.19 292 LEU A CA 1
ATOM 2248 C C . LEU A 1 292 ? -9.024 8.989 24.555 1.00 96.19 292 LEU A C 1
ATOM 2250 O O . LEU A 1 292 ? -9.343 8.131 23.734 1.00 96.19 292 LEU A O 1
ATOM 2254 N N . LYS A 1 293 ? -7.742 9.191 24.891 1.00 95.31 293 LYS A N 1
ATOM 2255 C CA . LYS A 1 293 ? -6.650 8.378 24.332 1.00 95.31 293 LYS A CA 1
ATOM 2256 C C . LYS A 1 293 ? -6.795 6.900 24.686 1.00 95.31 293 LYS A C 1
ATOM 2258 O O . LYS A 1 293 ? -6.507 6.049 23.845 1.00 95.31 293 LYS A O 1
ATOM 2263 N N . SER A 1 294 ? -7.221 6.601 25.912 1.00 93.56 294 SER A N 1
ATOM 2264 C CA . SER A 1 294 ? -7.388 5.229 26.397 1.00 93.56 294 SER A CA 1
ATOM 2265 C C . SER A 1 294 ? -8.491 4.498 25.636 1.00 93.56 294 SER A C 1
ATOM 2267 O O . SER A 1 294 ? -8.248 3.392 25.158 1.00 93.56 294 SER A O 1
ATOM 2269 N N . LEU A 1 295 ? -9.649 5.136 25.434 1.00 95.25 295 LEU A N 1
ATOM 2270 C CA . LEU A 1 295 ? -10.747 4.594 24.628 1.00 95.25 295 LEU A CA 1
ATOM 2271 C C . LEU A 1 295 ? -10.285 4.268 23.203 1.00 95.25 295 LEU A C 1
ATOM 2273 O O . LEU A 1 295 ? -10.500 3.161 22.715 1.00 95.25 295 LEU A O 1
ATOM 2277 N N . ILE A 1 296 ? -9.582 5.202 22.554 1.00 93.56 296 ILE A N 1
ATOM 2278 C CA . ILE A 1 296 ? -9.097 5.006 21.181 1.00 93.56 296 ILE A CA 1
ATOM 2279 C C . ILE A 1 296 ? -8.078 3.856 21.116 1.00 93.56 296 ILE A C 1
ATOM 2281 O O . ILE A 1 296 ? -8.128 3.051 20.189 1.00 93.56 296 ILE A O 1
ATOM 228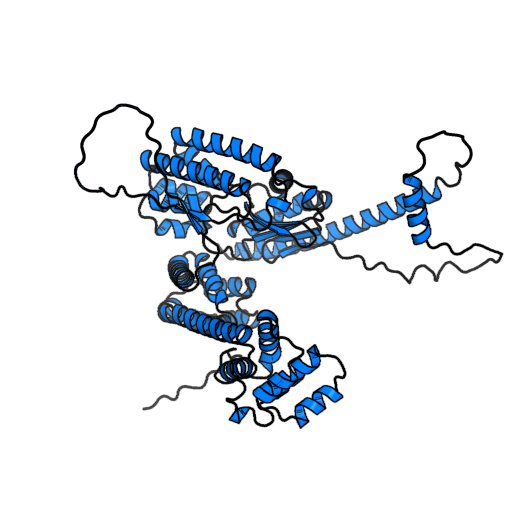5 N N . CYS A 1 297 ? -7.181 3.733 22.102 1.00 89.81 297 CYS A N 1
ATOM 2286 C CA . CYS A 1 297 ? -6.224 2.623 22.164 1.00 89.81 297 CYS A CA 1
ATOM 2287 C C . CYS A 1 297 ? -6.900 1.263 22.389 1.00 89.81 297 CYS A C 1
ATOM 2289 O O . CYS A 1 297 ? -6.401 0.257 21.889 1.00 89.81 297 CYS A O 1
ATOM 2291 N N . LEU A 1 298 ? -7.998 1.224 23.152 1.00 87.38 298 LEU A N 1
ATOM 2292 C CA . LEU A 1 298 ? -8.791 0.009 23.353 1.00 87.38 298 LEU A CA 1
ATOM 2293 C C . LEU A 1 298 ? -9.545 -0.387 22.082 1.00 87.38 298 LEU A C 1
ATOM 2295 O O . LEU A 1 298 ? -9.656 -1.574 21.787 1.00 87.38 298 LEU A O 1
ATOM 2299 N N . PHE A 1 299 ? -10.025 0.598 21.321 1.00 86.62 299 PHE A N 1
ATOM 2300 C CA . PHE A 1 299 ? -10.693 0.368 20.044 1.00 86.62 299 PHE A CA 1
ATOM 2301 C C . PHE A 1 299 ? -9.715 -0.132 18.970 1.00 86.62 299 PHE A C 1
ATOM 2303 O O . PHE A 1 299 ? -9.989 -1.105 18.270 1.00 86.62 299 PHE A O 1
ATOM 2310 N N . ASN A 1 300 ? -8.557 0.523 18.844 1.00 85.38 300 ASN A N 1
ATOM 2311 C CA . ASN A 1 300 ? -7.508 0.144 17.905 1.00 85.38 300 ASN A CA 1
ATOM 2312 C C . ASN A 1 300 ? -6.116 0.410 18.501 1.00 85.38 300 ASN A C 1
ATOM 2314 O O . ASN A 1 300 ? -5.624 1.544 18.533 1.00 85.38 300 ASN A O 1
ATOM 2318 N N . SER A 1 301 ? -5.447 -0.668 18.917 1.00 82.25 301 SER A N 1
ATOM 2319 C CA . SER A 1 301 ? -4.113 -0.620 19.524 1.00 82.25 301 SER A CA 1
ATOM 2320 C C . SER A 1 301 ? -3.045 -0.031 18.605 1.00 82.25 301 SER A C 1
ATOM 2322 O O . SER A 1 301 ? -2.058 0.529 19.087 1.00 82.25 301 SER A O 1
ATOM 2324 N N . ASP A 1 302 ? -3.248 -0.110 17.288 1.00 80.31 302 ASP A N 1
ATOM 2325 C CA . ASP A 1 302 ? -2.284 0.343 16.284 1.00 80.31 302 ASP A CA 1
ATOM 2326 C C . ASP A 1 302 ? -2.175 1.887 16.272 1.00 80.31 302 ASP A C 1
ATOM 2328 O O . ASP A 1 302 ? -1.215 2.450 15.741 1.00 80.31 302 ASP A O 1
ATOM 2332 N N . LEU A 1 303 ? -3.122 2.594 16.909 1.00 85.06 303 LEU A N 1
ATOM 2333 C CA . LEU A 1 303 ? -3.136 4.059 17.029 1.00 85.06 303 LEU A CA 1
ATOM 2334 C C . LEU A 1 303 ? -2.334 4.592 18.211 1.00 85.06 303 LEU A C 1
ATOM 2336 O O . LEU A 1 303 ? -2.037 5.789 18.245 1.00 85.06 303 LEU A O 1
ATOM 2340 N N . LYS A 1 304 ? -1.947 3.728 19.158 1.00 84.94 304 LYS A N 1
ATOM 2341 C CA . LYS A 1 304 ? -1.313 4.118 20.428 1.00 84.94 304 LYS A CA 1
ATOM 2342 C C . LYS A 1 304 ? -0.183 5.125 20.241 1.00 84.94 304 LYS A C 1
ATOM 2344 O O . LYS A 1 304 ? -0.143 6.167 20.883 1.00 84.94 304 LYS A O 1
ATOM 2349 N N . ALA A 1 305 ? 0.703 4.863 19.296 1.00 77.75 305 ALA A N 1
ATOM 2350 C CA . ALA A 1 305 ? 1.864 5.714 19.115 1.00 77.75 305 ALA A CA 1
ATOM 2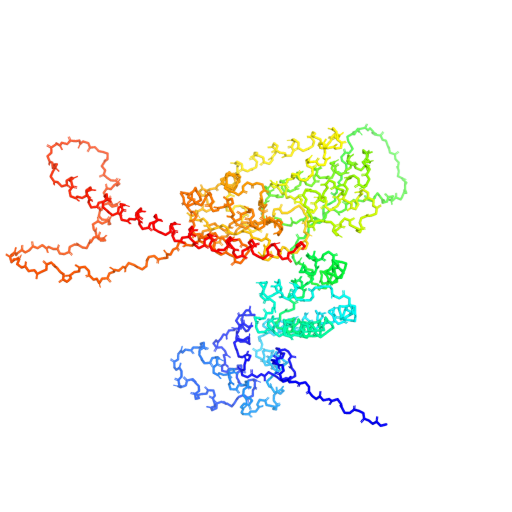351 C C . ALA A 1 305 ? 1.614 6.975 18.279 1.00 77.75 305 ALA A C 1
ATOM 2353 O O . ALA A 1 305 ? 2.393 7.923 18.381 1.00 77.75 305 ALA A O 1
ATOM 2354 N N . LYS A 1 306 ? 0.532 7.028 17.483 1.00 81.75 306 LYS A N 1
ATOM 2355 C CA .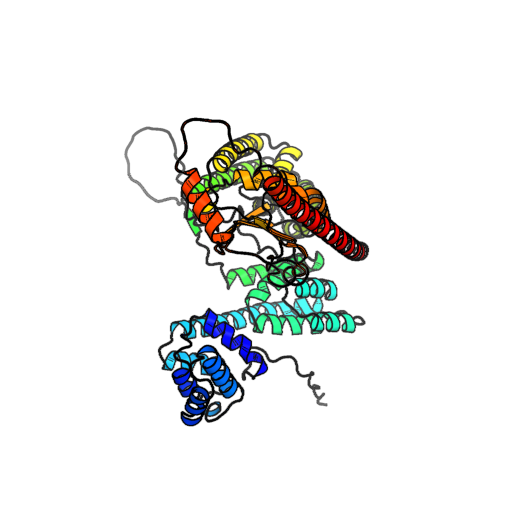 LYS A 1 306 ? 0.054 8.306 16.928 1.00 81.75 306 LYS A CA 1
ATOM 2356 C C . LYS A 1 306 ? -0.413 9.206 18.081 1.00 81.75 306 LYS A C 1
ATOM 2358 O O . LYS A 1 306 ? -0.052 10.378 18.123 1.00 81.75 306 LYS A O 1
ATOM 2363 N N . LEU A 1 307 ? -1.130 8.628 19.050 1.00 87.62 307 LEU A N 1
ATOM 2364 C CA . LEU A 1 307 ? -1.690 9.327 20.213 1.00 87.62 307 LEU A CA 1
ATOM 2365 C C . LEU A 1 307 ? -0.646 9.764 21.250 1.00 87.62 307 LEU A C 1
ATOM 2367 O O . LEU A 1 307 ? -0.858 10.767 21.937 1.00 87.62 307 LEU A O 1
ATOM 2371 N N . ASP A 1 308 ? 0.484 9.063 21.366 1.00 81.94 308 ASP A N 1
ATOM 2372 C CA . ASP A 1 308 ? 1.582 9.441 22.273 1.00 81.94 308 ASP A CA 1
ATOM 2373 C C . ASP A 1 308 ? 2.143 10.841 21.971 1.00 81.94 308 ASP A C 1
ATOM 2375 O O . ASP A 1 308 ? 2.636 11.518 22.873 1.00 81.94 308 ASP A O 1
ATOM 2379 N N . ASN A 1 309 ? 2.036 11.298 20.719 1.00 78.25 309 ASN A N 1
ATOM 2380 C CA . ASN A 1 309 ? 2.500 12.621 20.293 1.00 78.25 309 ASN A CA 1
ATOM 2381 C C . ASN A 1 309 ? 1.423 13.716 20.406 1.00 78.25 309 ASN A C 1
ATOM 2383 O O . ASN A 1 309 ? 1.731 14.889 20.211 1.00 78.25 309 ASN A O 1
ATOM 2387 N N . CYS A 1 310 ? 0.171 13.361 20.702 1.00 87.94 310 CYS A N 1
ATOM 2388 C CA . CYS A 1 310 ? -0.916 14.328 20.829 1.00 87.94 310 CYS A CA 1
ATOM 2389 C C . CYS A 1 310 ? -0.847 15.020 22.197 1.00 87.94 310 CYS A C 1
ATOM 2391 O O . CYS A 1 310 ? -0.929 14.358 23.233 1.00 87.94 310 CYS A O 1
ATOM 2393 N N . CYS A 1 311 ? -0.718 16.342 22.232 1.00 89.62 311 CYS A N 1
ATOM 2394 C CA . CYS A 1 311 ? -0.636 17.103 23.486 1.00 89.62 311 CYS A CA 1
ATOM 2395 C C . CYS A 1 311 ? -1.985 17.686 23.927 1.00 89.62 311 CYS A C 1
ATOM 2397 O O . CYS A 1 311 ? -2.114 18.158 25.054 1.00 89.62 311 CYS A O 1
ATOM 2399 N N . ASP A 1 312 ? -2.984 17.652 23.051 1.00 91.75 312 ASP A N 1
ATOM 2400 C CA . ASP A 1 312 ? -4.275 18.305 23.232 1.00 91.75 312 ASP A CA 1
ATOM 2401 C C . ASP A 1 312 ? -5.395 17.510 22.542 1.00 91.75 312 ASP A C 1
ATOM 2403 O O . ASP A 1 312 ? -5.155 16.527 21.839 1.00 91.75 312 ASP A O 1
ATOM 2407 N N . ILE A 1 313 ? -6.641 17.923 22.769 1.00 93.25 313 ILE A N 1
ATOM 2408 C CA . ILE A 1 313 ? -7.820 17.258 22.201 1.00 93.25 313 ILE A CA 1
ATOM 2409 C C . ILE A 1 313 ? -7.836 17.402 20.679 1.00 93.25 313 ILE A C 1
ATOM 2411 O O . ILE A 1 313 ? -8.127 16.432 19.990 1.00 93.25 313 ILE A O 1
ATOM 2415 N N . SER A 1 314 ? -7.456 18.562 20.143 1.00 89.31 314 SER A N 1
ATOM 2416 C CA . SER A 1 314 ? -7.437 18.826 18.700 1.00 89.31 314 SER A CA 1
ATOM 2417 C C . SER A 1 314 ? -6.529 17.854 17.938 1.00 89.31 314 SER A C 1
ATOM 2419 O O . SER A 1 314 ? -6.913 17.314 16.904 1.00 89.31 314 SER A O 1
ATOM 2421 N N . SER A 1 315 ? -5.338 17.578 18.470 1.00 88.81 315 SER A N 1
ATOM 2422 C CA . SER A 1 315 ? -4.390 16.619 17.899 1.00 88.81 315 SER A CA 1
ATOM 2423 C C . SER A 1 315 ? -4.880 15.177 18.013 1.00 88.81 315 SER A C 1
ATOM 2425 O O . SER A 1 315 ? -4.571 14.375 17.137 1.00 88.81 315 SER A O 1
ATOM 2427 N N . VAL A 1 316 ? -5.668 14.832 19.037 1.00 93.19 316 VAL A N 1
ATOM 2428 C CA . VAL A 1 316 ? -6.337 13.520 19.117 1.00 93.19 316 VAL A CA 1
ATOM 2429 C C . VAL A 1 316 ? -7.498 13.424 18.125 1.00 93.19 316 VAL A C 1
ATOM 2431 O O . VAL A 1 316 ? -7.629 12.415 17.438 1.00 93.19 316 VAL A O 1
ATOM 2434 N N . VAL A 1 317 ? -8.300 14.480 17.992 1.00 91.56 317 VAL A N 1
ATOM 2435 C CA . VAL A 1 317 ? -9.400 14.563 17.022 1.00 91.56 317 VAL A CA 1
ATOM 2436 C C . VAL A 1 317 ? -8.883 14.394 15.595 1.00 91.56 317 VAL A C 1
ATOM 2438 O O . VAL A 1 317 ? -9.453 13.616 14.838 1.00 91.56 317 VAL A O 1
ATOM 2441 N N . TYR A 1 318 ? -7.742 14.998 15.261 1.00 87.75 318 TYR A N 1
ATOM 2442 C CA . TYR A 1 318 ? -7.093 14.786 13.966 1.00 87.75 318 TYR A CA 1
ATOM 2443 C C . TYR A 1 318 ? -6.727 13.310 13.709 1.00 87.75 318 TYR A C 1
ATOM 2445 O O . TYR A 1 318 ? -6.842 12.818 12.586 1.00 87.75 318 TYR A O 1
ATOM 2453 N N . VAL A 1 319 ? -6.322 12.565 14.747 1.00 88.81 319 VAL A N 1
ATOM 2454 C CA . VAL A 1 319 ? -6.088 11.114 14.631 1.00 88.81 319 VAL A CA 1
ATOM 2455 C C . VAL A 1 319 ? -7.400 10.372 14.366 1.00 88.81 319 VAL A C 1
ATOM 2457 O O . VAL A 1 319 ? -7.420 9.516 13.486 1.00 88.81 319 VAL A O 1
ATOM 2460 N N . ILE A 1 320 ? -8.490 10.718 15.061 1.00 91.50 320 ILE A N 1
ATOM 2461 C CA . ILE A 1 320 ? -9.821 10.117 14.847 1.00 91.50 320 ILE A CA 1
ATOM 2462 C C . ILE A 1 320 ? -10.310 10.361 13.411 1.00 91.50 320 ILE A C 1
ATOM 2464 O O . ILE A 1 320 ? -10.764 9.433 12.740 1.00 91.50 320 ILE A O 1
ATOM 2468 N N . GLU A 1 321 ? -10.181 11.593 12.911 1.00 89.44 321 GLU A N 1
ATOM 2469 C CA . GLU A 1 321 ? -10.547 11.963 11.538 1.00 89.44 321 GLU A CA 1
ATOM 2470 C C . GLU A 1 321 ? -9.785 11.125 10.502 1.00 89.44 321 GLU A C 1
ATOM 2472 O O . GLU A 1 321 ? -10.367 10.672 9.513 1.00 89.44 321 GLU A O 1
ATOM 2477 N N . GLY A 1 322 ? -8.500 10.856 10.755 1.00 85.19 322 GLY A N 1
ATOM 2478 C CA . GLY A 1 322 ? -7.662 10.007 9.908 1.00 85.19 322 GLY A CA 1
ATOM 2479 C C . GLY A 1 322 ? -8.117 8.547 9.820 1.00 85.19 322 GLY A C 1
ATOM 2480 O O . GLY A 1 322 ? -7.833 7.874 8.825 1.00 85.19 322 GLY A O 1
ATOM 2481 N N . GLU A 1 323 ? -8.851 8.062 10.820 1.00 86.81 323 GLU A N 1
ATOM 2482 C CA . GLU A 1 323 ? -9.400 6.705 10.843 1.00 86.81 323 GLU A CA 1
ATOM 2483 C C . GLU A 1 323 ? -10.790 6.615 10.195 1.00 86.81 323 GLU A C 1
ATOM 2485 O O . GLU A 1 323 ? -11.228 5.523 9.836 1.00 86.81 323 GLU A O 1
ATOM 2490 N N . CYS A 1 324 ? -11.443 7.742 9.902 1.00 90.00 324 CYS A N 1
ATOM 2491 C CA . CYS A 1 324 ? -12.743 7.773 9.230 1.00 90.00 324 CYS A CA 1
ATOM 2492 C C . CYS A 1 324 ? -12.643 7.554 7.700 1.00 90.00 324 CYS A C 1
ATOM 2494 O O . CYS A 1 324 ? -11.622 7.807 7.049 1.00 90.00 324 CYS A O 1
ATOM 2496 N N . SER A 1 325 ? -13.723 7.073 7.087 1.00 89.12 325 SER A N 1
ATOM 2497 C CA . SER A 1 325 ? -13.983 7.097 5.637 1.00 89.12 325 SER A CA 1
ATOM 2498 C C . SER A 1 325 ? -15.420 7.492 5.354 1.00 89.12 325 SER A C 1
ATOM 2500 O O . SER A 1 325 ? -16.242 7.610 6.256 1.00 89.12 325 SER A O 1
ATOM 2502 N N . LEU A 1 326 ? -15.741 7.605 4.068 1.00 89.81 326 LEU A N 1
ATOM 2503 C CA . LEU A 1 326 ? -17.109 7.728 3.596 1.00 89.81 326 LEU A CA 1
ATOM 2504 C C . LEU A 1 326 ? -18.043 6.657 4.166 1.00 89.81 326 LEU A C 1
ATOM 2506 O O . LEU A 1 326 ? -19.186 6.974 4.455 1.00 89.81 326 LEU A O 1
ATOM 2510 N N . THR A 1 327 ? -17.593 5.415 4.337 1.00 89.00 327 THR A N 1
ATOM 2511 C CA . THR A 1 327 ? -18.471 4.307 4.756 1.00 89.00 327 THR A CA 1
ATOM 2512 C C . THR A 1 327 ? -18.246 3.830 6.184 1.00 89.00 327 THR A C 1
ATOM 2514 O O . THR A 1 327 ? -18.958 2.940 6.630 1.00 89.00 327 THR A O 1
ATOM 2517 N N . ASP A 1 328 ? -17.252 4.373 6.881 1.00 90.62 328 ASP A N 1
ATOM 2518 C CA . ASP A 1 328 ? -16.853 3.912 8.209 1.00 90.62 328 ASP A CA 1
ATOM 2519 C C . ASP A 1 328 ? -16.451 5.107 9.072 1.00 90.62 328 ASP A C 1
ATOM 2521 O O . ASP A 1 328 ? -15.468 5.790 8.776 1.00 90.62 328 ASP A O 1
ATOM 2525 N N . ILE A 1 329 ? -17.247 5.358 10.105 1.00 93.56 329 ILE A N 1
ATOM 2526 C CA . ILE A 1 329 ? -17.076 6.431 11.089 1.00 93.56 329 ILE A CA 1
ATOM 2527 C C . ILE A 1 329 ? -17.168 5.880 12.522 1.00 93.56 329 ILE A C 1
ATOM 2529 O O . ILE A 1 329 ? -17.379 6.641 13.460 1.00 93.56 329 ILE A O 1
ATOM 2533 N N . GLU A 1 330 ? -17.012 4.566 12.710 1.00 91.75 330 GLU A N 1
ATOM 2534 C CA . GLU A 1 330 ? -17.343 3.882 13.969 1.00 91.75 330 GLU A CA 1
ATOM 2535 C C . GLU A 1 330 ? -16.516 4.374 15.166 1.00 91.75 330 GLU A C 1
ATOM 2537 O O . GLU A 1 330 ? -17.038 4.527 16.272 1.00 91.75 330 GLU A O 1
ATOM 2542 N N . LEU A 1 331 ? -15.233 4.689 14.953 1.00 92.56 331 LEU A N 1
ATOM 2543 C CA . LEU A 1 331 ? -14.397 5.266 16.009 1.00 92.56 331 LEU A CA 1
ATOM 2544 C C . LEU A 1 331 ? -14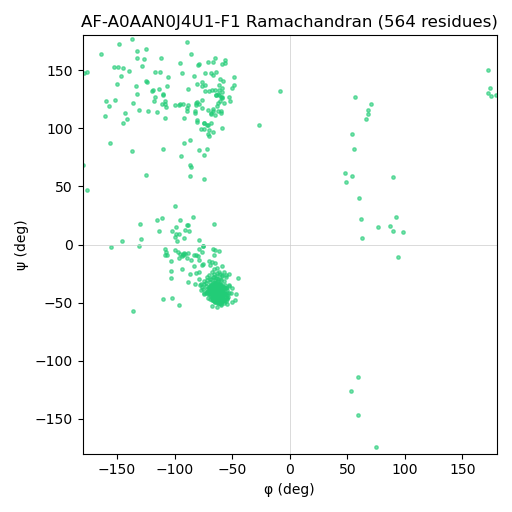.942 6.625 16.479 1.00 92.56 331 LEU A C 1
ATOM 2546 O O . LEU A 1 331 ? -14.943 6.909 17.674 1.00 92.56 331 LEU A O 1
ATOM 2550 N N . LEU A 1 332 ? -15.411 7.459 15.546 1.00 95.00 332 LEU A N 1
ATOM 2551 C CA . LEU A 1 332 ? -15.984 8.766 15.861 1.00 95.00 332 LEU A CA 1
ATOM 2552 C C . LEU A 1 332 ? -17.297 8.618 16.637 1.00 95.00 332 LEU A C 1
ATOM 2554 O O . LEU A 1 332 ? -17.515 9.343 17.603 1.00 95.00 332 LEU A O 1
ATOM 2558 N N . GLU A 1 333 ? -18.140 7.665 16.240 1.00 95.31 333 GLU A N 1
ATOM 2559 C CA . GLU A 1 333 ? -19.394 7.335 16.930 1.00 95.31 333 GLU A CA 1
ATOM 2560 C C . GLU A 1 333 ? -19.140 6.876 18.357 1.00 95.31 333 GLU A C 1
ATOM 2562 O O . GLU A 1 333 ? -19.701 7.442 19.287 1.00 95.31 333 GLU A O 1
ATOM 2567 N N . THR A 1 334 ? -18.218 5.927 18.527 1.00 95.44 334 THR A N 1
ATOM 2568 C CA . THR A 1 334 ? -17.834 5.390 19.838 1.00 95.44 334 THR A CA 1
ATOM 2569 C C . THR A 1 334 ? -17.374 6.508 20.775 1.00 95.44 334 THR A C 1
ATOM 2571 O O . THR A 1 334 ? -17.753 6.543 21.941 1.00 95.44 334 THR A O 1
ATOM 2574 N N . VAL A 1 335 ? -16.583 7.460 20.266 1.00 96.69 335 VAL A N 1
ATOM 2575 C CA . VAL A 1 335 ? -16.138 8.631 21.038 1.00 96.69 335 VAL A CA 1
ATOM 2576 C C . VAL A 1 335 ? -17.311 9.555 21.386 1.00 96.69 335 VAL A C 1
ATOM 2578 O O . VAL A 1 335 ? -17.397 10.039 22.512 1.00 96.69 335 VAL A O 1
ATOM 2581 N N . VAL A 1 336 ? -18.211 9.827 20.441 1.00 96.88 336 VAL A N 1
ATOM 2582 C CA . VAL A 1 336 ? -19.375 10.696 20.681 1.00 96.88 336 VAL A CA 1
ATOM 2583 C C . VAL A 1 336 ? -20.324 10.092 21.716 1.00 96.88 336 VAL A C 1
ATOM 2585 O O . VAL A 1 336 ? -20.795 10.828 22.584 1.00 96.88 336 VAL A O 1
ATOM 2588 N N . GLU A 1 337 ? -20.557 8.783 21.648 1.00 96.00 337 GLU A N 1
ATOM 2589 C CA . GLU A 1 337 ? -21.407 8.032 22.574 1.00 96.00 337 GLU A CA 1
ATOM 2590 C C . GLU A 1 337 ? -20.790 7.972 23.980 1.00 96.00 337 GLU A C 1
ATOM 2592 O O . GLU A 1 337 ? -21.432 8.394 24.939 1.00 96.00 337 GLU A O 1
ATOM 2597 N N . GLU A 1 338 ? -19.529 7.538 24.109 1.00 96.81 338 GLU A N 1
ATOM 2598 C CA . GLU A 1 338 ? -18.862 7.367 25.413 1.00 96.81 338 GLU A CA 1
ATOM 2599 C C . GLU A 1 338 ? -18.727 8.690 26.184 1.00 96.81 338 GLU A C 1
ATOM 2601 O O . GLU A 1 338 ? -18.867 8.729 27.405 1.00 96.81 338 GLU A O 1
ATOM 2606 N N . PHE A 1 339 ? -18.474 9.799 25.482 1.00 95.94 339 PHE A N 1
ATOM 2607 C CA . PHE A 1 339 ? -18.319 11.120 26.105 1.00 95.94 339 PHE A CA 1
ATOM 2608 C C . PHE A 1 339 ? -19.601 11.967 26.086 1.00 95.94 339 PHE A C 1
ATOM 2610 O O . PHE A 1 339 ? -19.560 13.156 26.438 1.00 95.94 339 PHE A O 1
ATOM 2617 N N . GLU A 1 340 ? -20.733 11.374 25.696 1.00 95.50 340 GLU A N 1
ATOM 2618 C CA . GLU A 1 340 ? -22.058 12.000 25.668 1.00 95.50 340 GLU A CA 1
ATOM 2619 C C . GLU A 1 340 ? -22.033 13.380 24.976 1.00 95.50 340 GLU A C 1
ATOM 2621 O O . GLU A 1 340 ? -22.409 14.420 25.547 1.00 95.50 340 GLU A O 1
ATOM 2626 N N . VAL A 1 341 ? -21.508 13.422 23.747 1.00 95.38 341 VAL A N 1
ATOM 2627 C CA . VAL A 1 341 ? -21.429 14.638 22.921 1.00 95.38 341 VAL A CA 1
ATOM 2628 C C . VAL A 1 341 ? -22.733 14.792 22.134 1.00 95.38 341 VAL A C 1
ATOM 2630 O O . VAL A 1 341 ? -22.768 14.674 20.914 1.00 95.38 341 VAL A O 1
ATOM 2633 N N . THR A 1 342 ? -23.826 15.074 22.839 1.00 91.62 342 THR A N 1
ATOM 2634 C CA . THR A 1 342 ? -25.197 15.091 22.284 1.00 91.62 342 THR A CA 1
ATOM 2635 C C . THR A 1 342 ? -25.377 15.969 21.039 1.00 91.62 342 THR A C 1
ATOM 2637 O O . THR A 1 342 ? -26.122 15.615 20.128 1.00 91.62 342 THR A O 1
ATOM 2640 N N . GLU A 1 343 ? -24.672 17.104 20.935 1.00 91.38 343 GLU A N 1
ATOM 2641 C CA . GLU A 1 343 ? -24.725 17.944 19.727 1.00 91.38 343 GLU A CA 1
ATOM 2642 C C . GLU A 1 343 ? -24.199 17.204 18.480 1.00 91.38 343 GLU A C 1
ATOM 2644 O O . GLU A 1 343 ? -24.711 17.397 17.374 1.00 91.38 343 GLU A O 1
ATOM 2649 N N . ALA A 1 344 ? -23.197 16.336 18.658 1.00 95.25 344 ALA A N 1
ATOM 2650 C CA . ALA A 1 344 ? -22.554 15.593 17.583 1.00 95.25 344 ALA A CA 1
ATOM 2651 C C . ALA A 1 344 ? -23.433 14.474 17.007 1.00 95.25 344 ALA A C 1
ATOM 2653 O O . ALA A 1 344 ? -23.388 14.243 15.796 1.00 95.25 344 ALA A O 1
ATOM 2654 N N . GLU A 1 345 ? -24.273 13.839 17.830 1.00 94.25 345 GLU A N 1
ATOM 2655 C CA . GLU A 1 345 ? -25.168 12.744 17.419 1.00 94.25 345 GLU A CA 1
ATOM 2656 C C . GLU A 1 345 ? -26.048 13.150 16.229 1.00 94.25 345 GLU A C 1
ATOM 2658 O O . GLU A 1 345 ? -26.159 12.431 15.234 1.00 94.25 345 GLU A O 1
ATOM 2663 N N . ARG A 1 346 ? -26.602 14.369 16.271 1.00 95.12 346 ARG A N 1
ATOM 2664 C CA . ARG A 1 346 ? -27.449 14.900 15.194 1.00 95.12 346 ARG A CA 1
ATOM 2665 C C . ARG A 1 346 ? -26.698 15.038 13.868 1.00 95.12 346 ARG A C 1
ATOM 2667 O O . ARG A 1 346 ? -27.282 14.815 12.806 1.00 95.12 346 ARG A O 1
ATOM 2674 N N . TYR A 1 347 ? -25.428 15.448 13.904 1.00 96.56 347 TYR A N 1
ATOM 2675 C CA . TYR A 1 347 ? -24.617 15.609 12.693 1.00 96.56 347 TYR A CA 1
ATOM 2676 C C . TYR A 1 347 ? -24.240 14.256 12.083 1.00 96.56 347 TYR A C 1
ATOM 2678 O O . TYR A 1 347 ? -24.261 14.121 10.857 1.00 96.56 347 TYR A O 1
ATOM 2686 N N . ILE A 1 348 ? -23.946 13.264 12.927 1.00 96.50 348 ILE A N 1
ATOM 2687 C CA . ILE A 1 348 ? -23.671 11.885 12.512 1.00 96.50 348 ILE A CA 1
ATOM 2688 C C . ILE A 1 348 ? -24.905 11.278 11.839 1.00 96.50 348 ILE A C 1
ATOM 2690 O O . ILE A 1 348 ? -24.801 10.761 10.727 1.00 96.50 348 ILE A O 1
ATOM 2694 N N . GLU A 1 349 ? -26.084 11.409 12.449 1.00 95.94 349 GLU A N 1
ATOM 2695 C CA . GLU A 1 349 ? -27.316 10.821 11.910 1.00 95.94 349 GLU A CA 1
ATOM 2696 C C . GLU A 1 349 ? -27.727 11.447 10.566 1.00 95.94 349 GLU A C 1
ATOM 2698 O O . GLU A 1 349 ? -28.106 10.754 9.615 1.00 95.94 349 GLU A O 1
ATOM 2703 N N . GLN A 1 350 ? -27.563 12.768 10.435 1.00 95.75 350 GLN A N 1
ATOM 2704 C CA . GLN A 1 350 ? -27.780 13.462 9.165 1.00 95.75 350 GLN A CA 1
ATOM 2705 C C . GLN A 1 350 ? -26.849 12.931 8.061 1.00 95.75 350 GLN A C 1
ATOM 2707 O O . GLN A 1 350 ? -27.271 12.740 6.913 1.00 95.75 350 GLN A O 1
ATOM 2712 N N . TYR A 1 351 ? -25.579 12.697 8.396 1.00 96.56 351 TYR A N 1
ATOM 2713 C CA . TYR A 1 351 ? -24.612 12.145 7.457 1.00 96.56 351 TYR A CA 1
ATOM 2714 C C . TYR A 1 351 ? -24.958 10.708 7.060 1.00 96.56 351 TYR A C 1
ATOM 2716 O O . TYR A 1 351 ? -24.991 10.422 5.864 1.00 96.56 351 TYR A O 1
ATOM 2724 N N . LYS A 1 352 ? -25.286 9.838 8.023 1.00 95.75 352 LYS A N 1
ATOM 2725 C CA . LYS A 1 352 ? -25.713 8.451 7.768 1.00 95.75 352 LYS A CA 1
ATOM 2726 C C . LYS A 1 352 ? -26.882 8.375 6.804 1.00 95.75 352 LYS A C 1
ATOM 2728 O O . LYS A 1 352 ? -26.819 7.629 5.833 1.00 95.75 352 LYS A O 1
ATOM 2733 N N . THR A 1 353 ? -27.907 9.195 7.028 1.00 96.06 353 THR A N 1
ATOM 2734 C CA . THR A 1 353 ? -29.078 9.259 6.142 1.00 96.06 353 THR A CA 1
ATOM 2735 C C . THR A 1 353 ? -28.660 9.636 4.717 1.00 96.06 353 THR A C 1
ATOM 2737 O O . THR A 1 353 ? -29.019 8.962 3.753 1.00 96.06 353 THR A O 1
ATOM 2740 N N . THR A 1 354 ? -27.817 10.666 4.583 1.00 94.69 354 THR A N 1
ATOM 2741 C CA . THR A 1 354 ? -27.298 11.118 3.279 1.00 94.69 354 THR A CA 1
ATOM 2742 C C . THR A 1 354 ? -26.459 10.035 2.587 1.00 94.69 354 THR A C 1
ATOM 2744 O O . THR A 1 354 ? -26.543 9.851 1.371 1.00 94.69 354 THR A O 1
ATOM 2747 N N . LEU A 1 355 ? -25.625 9.325 3.350 1.00 93.69 355 LEU A N 1
ATOM 2748 C CA . LEU A 1 355 ? -24.779 8.246 2.854 1.00 93.69 355 LEU A CA 1
ATOM 2749 C C . LEU A 1 355 ? -25.613 7.053 2.387 1.00 93.69 355 LEU A C 1
ATOM 2751 O O . LEU A 1 355 ? -25.335 6.504 1.324 1.00 93.69 355 LEU A O 1
ATOM 2755 N N . GLU A 1 356 ? -26.646 6.674 3.135 1.00 93.50 356 GLU A N 1
ATOM 2756 C CA . GLU A 1 356 ? -27.497 5.539 2.786 1.00 93.50 356 GLU A CA 1
ATOM 2757 C C . GLU A 1 356 ? -28.209 5.792 1.448 1.00 93.50 356 GLU A C 1
ATOM 2759 O O . GLU A 1 356 ? -28.163 4.948 0.549 1.00 93.50 356 GLU A O 1
ATOM 2764 N N . GLU A 1 357 ? -28.786 6.980 1.248 1.00 93.44 357 GLU A N 1
ATOM 2765 C CA . GLU A 1 357 ? -29.386 7.386 -0.034 1.00 93.44 357 GLU A CA 1
ATOM 2766 C C . GLU A 1 357 ? -28.368 7.376 -1.187 1.00 93.44 357 GLU A C 1
ATOM 2768 O O . GLU A 1 357 ? -28.649 6.922 -2.308 1.00 93.44 357 GLU A O 1
ATOM 2773 N N . PHE A 1 358 ? -27.151 7.849 -0.912 1.00 92.62 358 PHE A N 1
ATOM 2774 C CA . PHE A 1 358 ? -26.053 7.832 -1.868 1.00 92.62 358 PHE A CA 1
ATOM 2775 C C . PHE A 1 358 ? -25.682 6.397 -2.268 1.00 92.62 358 PHE A C 1
ATOM 2777 O O . PHE A 1 358 ? -25.655 6.082 -3.457 1.00 92.62 358 PHE A O 1
ATOM 2784 N N . CYS A 1 359 ? -25.468 5.495 -1.310 1.00 91.00 359 CYS A N 1
ATOM 2785 C CA . CYS A 1 359 ? -25.084 4.107 -1.569 1.00 91.00 359 CYS A CA 1
ATOM 2786 C C . CYS A 1 359 ? -26.145 3.340 -2.373 1.00 91.00 359 CYS A C 1
ATOM 2788 O O . CYS A 1 359 ? -25.791 2.544 -3.247 1.00 91.00 359 CYS A O 1
ATOM 2790 N N . HIS A 1 360 ? -27.433 3.607 -2.132 1.00 91.19 360 HIS A N 1
ATOM 2791 C CA . HIS A 1 360 ? -28.547 3.002 -2.872 1.00 91.19 360 HIS A CA 1
ATOM 2792 C C . HIS A 1 360 ? -28.683 3.488 -4.320 1.00 91.19 360 HIS A C 1
ATOM 2794 O O . HIS A 1 360 ? -29.255 2.787 -5.164 1.00 91.19 360 HIS A O 1
ATOM 2800 N N . SER A 1 361 ? -28.212 4.698 -4.615 1.00 88.88 361 SER A N 1
ATOM 2801 C CA . SER A 1 361 ? -28.332 5.320 -5.939 1.00 88.88 361 SER A CA 1
ATOM 2802 C C . SER A 1 361 ? -27.038 5.276 -6.752 1.00 88.88 361 SER A C 1
ATOM 2804 O O . SER A 1 361 ? -27.073 5.523 -7.959 1.00 88.88 361 SER A O 1
ATOM 2806 N N . MET A 1 362 ? -25.909 4.964 -6.113 1.00 89.44 362 MET A N 1
ATOM 2807 C CA . MET A 1 362 ? -24.588 4.973 -6.727 1.00 89.44 362 MET A CA 1
ATOM 2808 C C . MET A 1 362 ? -24.249 3.631 -7.380 1.00 89.44 362 MET A C 1
ATOM 2810 O O . MET A 1 362 ? -24.179 2.603 -6.704 1.00 89.44 362 MET A O 1
ATOM 2814 N N . SER A 1 363 ? -23.996 3.653 -8.685 1.00 87.94 363 SER A N 1
ATOM 2815 C CA . SER A 1 363 ? -23.477 2.521 -9.454 1.00 87.94 363 SER A CA 1
ATOM 2816 C C . SER A 1 363 ? -21.958 2.371 -9.278 1.00 87.94 363 SER A C 1
ATOM 2818 O O . SER A 1 363 ? -21.255 3.330 -8.937 1.00 87.94 363 SER A O 1
ATOM 2820 N N . LEU A 1 364 ? -21.436 1.153 -9.457 1.00 86.44 364 LEU A N 1
ATOM 2821 C CA . LEU A 1 364 ? -20.017 0.878 -9.197 1.00 86.44 364 LEU A CA 1
ATOM 2822 C C . LEU A 1 364 ? -19.074 1.492 -10.232 1.00 86.44 364 LEU A C 1
ATOM 2824 O O . LEU A 1 364 ? -17.958 1.858 -9.871 1.00 86.44 364 LEU A O 1
ATOM 2828 N N . ASP A 1 365 ? -19.510 1.642 -11.481 1.00 81.25 365 ASP A N 1
ATOM 2829 C CA . ASP A 1 365 ? -18.765 2.325 -12.547 1.00 81.25 365 ASP A CA 1
ATOM 2830 C C . ASP A 1 365 ? -18.373 3.764 -12.162 1.00 81.25 365 ASP A C 1
ATOM 2832 O O . ASP A 1 365 ? -17.254 4.204 -12.426 1.00 81.25 365 ASP A O 1
ATOM 2836 N N . LEU A 1 366 ? -19.257 4.465 -11.450 1.00 81.12 366 LEU A N 1
ATOM 2837 C CA . LEU A 1 366 ? -19.037 5.826 -10.957 1.00 81.12 366 LEU A CA 1
ATOM 2838 C C . LEU A 1 366 ? -18.175 5.890 -9.684 1.00 81.12 366 LEU A C 1
ATOM 2840 O O . LEU A 1 366 ? -17.785 6.984 -9.273 1.00 81.12 366 LEU A O 1
ATOM 2844 N N . CYS A 1 367 ? -17.885 4.746 -9.057 1.00 80.31 367 CYS A N 1
ATOM 2845 C CA . CYS A 1 367 ? -17.034 4.635 -7.866 1.00 80.31 367 CYS A CA 1
ATOM 2846 C C . CYS A 1 367 ? -15.584 4.246 -8.187 1.00 80.31 367 CYS A C 1
ATOM 2848 O O . CYS A 1 367 ? -14.746 4.192 -7.283 1.00 80.31 367 CYS A O 1
ATOM 2850 N N . LEU A 1 368 ? -15.279 3.925 -9.445 1.00 82.62 368 LEU A N 1
ATOM 2851 C CA . LEU A 1 368 ? -13.981 3.374 -9.815 1.00 82.62 368 LEU A CA 1
ATOM 2852 C C . LEU A 1 368 ? -12.848 4.361 -9.527 1.00 82.62 368 LEU A C 1
ATOM 2854 O O . LEU A 1 368 ? -12.878 5.516 -9.947 1.00 82.62 368 LEU A O 1
ATOM 2858 N N . LYS A 1 369 ? -11.819 3.862 -8.835 1.00 81.81 369 LYS A N 1
ATOM 2859 C CA . LYS A 1 369 ? -10.596 4.568 -8.423 1.00 81.81 369 LYS A CA 1
ATOM 2860 C C . LYS A 1 369 ? -10.825 5.741 -7.468 1.00 81.81 369 LYS A C 1
ATOM 2862 O O . LYS A 1 369 ? -9.868 6.427 -7.109 1.00 81.81 369 LYS A O 1
ATOM 2867 N N . GLU A 1 370 ? -12.055 5.948 -7.007 1.00 84.81 370 GLU A N 1
ATOM 2868 C CA . GLU A 1 370 ? -12.338 6.930 -5.971 1.00 84.81 370 GLU A CA 1
ATOM 2869 C C . GLU A 1 370 ? -11.840 6.420 -4.617 1.00 84.81 370 GLU A C 1
ATOM 2871 O O . GLU A 1 370 ? -12.107 5.283 -4.220 1.00 84.81 370 GLU A O 1
ATOM 2876 N N . LYS A 1 371 ? -11.112 7.274 -3.889 1.00 85.88 371 LYS A N 1
ATOM 2877 C CA . LYS A 1 371 ? -10.709 6.973 -2.512 1.00 85.88 371 LYS A CA 1
ATOM 2878 C C . LYS A 1 371 ? -11.849 7.258 -1.542 1.00 85.88 371 LYS A C 1
ATOM 2880 O O . LYS A 1 371 ? -12.506 8.300 -1.644 1.00 85.88 371 LYS A O 1
ATOM 2885 N N . PHE A 1 372 ? -12.017 6.354 -0.587 1.00 87.88 372 PHE A N 1
ATOM 2886 C CA . PHE A 1 372 ? -13.043 6.429 0.448 1.00 87.88 372 PHE A CA 1
ATOM 2887 C C . PHE A 1 372 ? -12.548 7.085 1.740 1.00 87.88 372 PHE A C 1
ATOM 2889 O O . PHE A 1 372 ? -13.371 7.570 2.508 1.00 87.88 372 PHE A O 1
ATOM 2896 N N . ASP A 1 373 ? -11.236 7.130 1.980 1.00 82.94 373 ASP A N 1
ATOM 2897 C CA . ASP A 1 373 ? -10.664 7.756 3.177 1.00 82.94 373 ASP A CA 1
ATOM 2898 C C . ASP A 1 373 ? -11.058 9.233 3.317 1.00 82.94 373 ASP A C 1
ATOM 2900 O O . ASP A 1 373 ? -11.091 9.972 2.327 1.00 82.94 373 ASP A O 1
ATOM 2904 N N . ALA A 1 374 ? -11.326 9.649 4.559 1.00 77.50 374 ALA A N 1
ATOM 2905 C CA . ALA A 1 374 ? -11.636 11.037 4.892 1.00 77.50 374 ALA A CA 1
ATOM 2906 C C . ALA A 1 374 ? -10.406 11.943 4.736 1.00 77.50 374 ALA A C 1
ATOM 2908 O O . ALA A 1 374 ? -10.493 13.026 4.159 1.00 77.50 374 ALA A O 1
ATOM 2909 N N . VAL A 1 375 ? -9.257 11.461 5.213 1.00 71.19 375 VAL A N 1
ATOM 2910 C CA . VAL A 1 375 ? -7.962 12.143 5.164 1.00 71.19 375 VAL A CA 1
ATOM 2911 C C . VAL A 1 375 ? -6.953 11.219 4.488 1.00 71.19 375 VAL A C 1
ATOM 2913 O O . VAL A 1 375 ? -6.954 10.009 4.720 1.00 71.19 375 VAL A O 1
ATOM 2916 N N . ASP A 1 376 ? -6.079 11.774 3.646 1.00 63.66 376 ASP A N 1
ATOM 2917 C CA . ASP A 1 376 ? -4.918 11.035 3.146 1.00 63.66 376 ASP A CA 1
ATOM 2918 C C . ASP A 1 376 ? -3.917 10.842 4.294 1.00 63.66 376 ASP A C 1
ATOM 2920 O O . ASP A 1 376 ? -3.100 11.709 4.591 1.00 63.66 376 ASP A O 1
ATOM 2924 N N . THR A 1 377 ? -4.020 9.701 4.969 1.00 63.62 377 THR A N 1
ATOM 2925 C CA . THR A 1 377 ? -3.027 9.231 5.938 1.00 63.62 377 THR A CA 1
ATOM 2926 C C . THR A 1 377 ? -1.956 8.382 5.245 1.00 63.62 377 THR A C 1
ATOM 2928 O O . THR A 1 377 ? -2.042 8.107 4.043 1.00 63.62 377 THR A O 1
ATOM 2931 N N . SER A 1 378 ? -0.918 7.990 5.992 1.00 61.47 378 SER A N 1
ATOM 2932 C CA . SER A 1 378 ? 0.184 7.165 5.486 1.00 61.47 378 SER A CA 1
ATOM 2933 C C . SER A 1 378 ? -0.330 5.934 4.721 1.00 61.47 378 SER A C 1
ATOM 2935 O O . SER A 1 378 ? -1.351 5.356 5.113 1.00 61.47 378 SER A O 1
ATOM 2937 N N . PRO A 1 379 ? 0.353 5.503 3.645 1.00 69.56 379 PRO A N 1
ATOM 2938 C CA . PRO A 1 379 ? -0.120 4.394 2.828 1.00 69.56 379 PRO A CA 1
ATOM 2939 C C . PRO A 1 379 ? -0.274 3.122 3.663 1.00 69.56 379 PRO A C 1
ATOM 2941 O O . PRO A 1 379 ? 0.641 2.728 4.384 1.00 69.56 379 PRO A O 1
ATOM 2944 N N . SER A 1 380 ? -1.421 2.456 3.535 1.00 76.12 380 SER A N 1
ATOM 2945 C CA . SER A 1 380 ? -1.625 1.147 4.154 1.00 76.12 380 SER A CA 1
ATOM 2946 C C . SER A 1 380 ? -0.624 0.142 3.591 1.00 76.12 380 SER A C 1
ATOM 2948 O O . SER A 1 380 ? -0.442 0.045 2.371 1.00 76.12 380 SER A O 1
ATOM 2950 N N . LEU A 1 381 ? 0.008 -0.615 4.487 1.00 84.69 381 LEU A N 1
ATOM 2951 C CA . LEU A 1 381 ? 0.878 -1.721 4.105 1.00 84.69 381 LEU A CA 1
ATOM 2952 C C . LEU A 1 381 ? 0.057 -2.826 3.447 1.00 84.69 381 LEU A C 1
ATOM 2954 O O . LEU A 1 381 ? -1.144 -2.951 3.698 1.00 84.69 381 LEU A O 1
ATOM 2958 N N . LYS A 1 382 ? 0.684 -3.679 2.631 1.00 85.62 382 LYS A N 1
ATOM 2959 C CA . LYS A 1 382 ? -0.053 -4.785 2.015 1.00 85.62 382 LYS A CA 1
ATOM 2960 C C . LYS A 1 382 ? -0.639 -5.703 3.081 1.00 85.62 382 LYS A C 1
ATOM 2962 O O . LYS A 1 382 ? -1.761 -6.159 2.893 1.00 85.62 382 LYS A O 1
ATOM 2967 N N . CYS A 1 383 ? 0.064 -5.934 4.192 1.00 81.62 383 CYS A N 1
ATOM 2968 C CA . CYS A 1 383 ? -0.433 -6.729 5.318 1.00 81.62 383 CYS A CA 1
ATOM 2969 C C . CYS A 1 383 ? -1.727 -6.202 5.959 1.00 81.62 383 CYS A C 1
ATOM 2971 O O . CYS A 1 383 ? -2.408 -6.977 6.620 1.00 81.62 383 CYS A O 1
ATOM 2973 N N . GLU A 1 384 ? -2.075 -4.938 5.727 1.00 87.88 384 GLU A N 1
ATOM 2974 C CA . GLU A 1 384 ? -3.267 -4.259 6.250 1.00 87.88 384 GLU A CA 1
ATOM 2975 C C . GLU A 1 384 ? -4.401 -4.221 5.224 1.00 87.88 384 GLU A C 1
ATOM 2977 O O . GLU A 1 384 ? -5.383 -3.511 5.414 1.00 87.88 384 GLU A O 1
ATOM 2982 N N . MET A 1 385 ? -4.260 -4.939 4.103 1.00 91.88 385 MET A N 1
ATOM 2983 C CA . MET A 1 385 ? -5.184 -4.862 2.976 1.00 91.88 385 MET A CA 1
ATOM 2984 C C . MET A 1 385 ? -5.842 -6.206 2.684 1.00 91.88 385 MET A C 1
ATOM 2986 O O . MET A 1 385 ? -5.188 -7.245 2.577 1.00 91.88 385 MET A O 1
ATOM 2990 N N . ALA A 1 386 ? -7.161 -6.183 2.531 1.00 94.31 386 ALA A N 1
ATOM 2991 C CA . ALA A 1 386 ? -7.966 -7.295 2.058 1.00 94.31 386 ALA A CA 1
ATOM 2992 C C . ALA A 1 386 ? -8.502 -6.969 0.660 1.00 94.31 386 ALA A C 1
ATOM 2994 O O . ALA A 1 386 ? -9.074 -5.904 0.431 1.00 94.31 386 ALA A O 1
ATOM 2995 N N . THR A 1 387 ? -8.322 -7.888 -0.284 1.00 94.81 387 THR A N 1
ATOM 2996 C CA . THR A 1 387 ? -8.753 -7.727 -1.674 1.00 94.81 387 THR A CA 1
ATOM 2997 C C . THR A 1 387 ? -9.775 -8.790 -2.034 1.00 94.81 387 THR A C 1
ATOM 2999 O O . THR A 1 387 ? -9.486 -9.988 -1.967 1.00 94.81 387 THR A O 1
ATOM 3002 N N . TYR A 1 388 ? -10.942 -8.332 -2.476 1.00 96.00 388 TYR A N 1
ATOM 3003 C CA . TYR A 1 388 ? -12.045 -9.147 -2.968 1.00 96.00 388 TYR A CA 1
ATOM 3004 C C . TYR A 1 388 ? -12.163 -8.923 -4.472 1.00 96.00 388 TYR A C 1
ATOM 3006 O O . TYR A 1 388 ? -12.233 -7.782 -4.923 1.00 96.00 388 TYR A O 1
ATOM 3014 N N . VAL A 1 389 ? -12.188 -9.997 -5.254 1.00 93.88 389 VAL A N 1
ATOM 3015 C CA . VAL A 1 389 ? -12.420 -9.932 -6.700 1.00 93.88 389 VAL A CA 1
ATOM 3016 C C . VAL A 1 389 ? -13.730 -10.637 -7.004 1.00 93.88 389 VAL A C 1
ATOM 3018 O O . VAL A 1 389 ? -13.831 -11.854 -6.832 1.00 93.88 389 VAL A O 1
ATOM 3021 N N . PHE A 1 390 ? -14.718 -9.879 -7.464 1.00 93.38 390 PHE A N 1
ATOM 3022 C CA . PHE A 1 390 ? -16.042 -10.373 -7.824 1.00 93.38 390 PHE A CA 1
ATOM 3023 C C . PHE A 1 390 ? -16.214 -10.404 -9.341 1.00 93.38 390 PHE A C 1
ATOM 3025 O O . PHE A 1 390 ? -15.869 -9.445 -10.030 1.00 93.38 390 PHE A O 1
ATOM 3032 N N . ASP A 1 391 ? -16.785 -11.495 -9.851 1.00 91.12 391 ASP A N 1
ATOM 3033 C CA . ASP A 1 391 ? -17.195 -11.669 -11.253 1.00 91.12 391 ASP A CA 1
ATOM 3034 C C . ASP A 1 391 ? -18.468 -10.860 -11.551 1.00 91.12 391 ASP A C 1
ATOM 3036 O O . ASP A 1 391 ? -19.523 -11.399 -11.877 1.00 91.12 391 ASP A O 1
ATOM 3040 N N . TRP A 1 392 ? -18.400 -9.555 -11.299 1.00 90.62 392 TRP A N 1
ATOM 3041 C CA . TRP A 1 392 ? -19.496 -8.610 -11.470 1.00 90.62 392 TRP A CA 1
ATOM 3042 C C . TRP A 1 392 ? -19.180 -7.640 -12.592 1.00 90.62 392 TRP A C 1
ATOM 3044 O O . TRP A 1 392 ? -18.029 -7.233 -12.777 1.00 90.62 392 TRP A O 1
ATOM 3054 N N . ARG A 1 393 ? -20.236 -7.206 -13.274 1.00 83.19 393 ARG A N 1
ATOM 3055 C CA . ARG A 1 393 ? -20.180 -6.056 -14.164 1.00 83.19 393 ARG A CA 1
ATOM 3056 C C . ARG A 1 393 ? -20.472 -4.766 -13.378 1.00 83.19 393 ARG A C 1
ATOM 3058 O O . ARG A 1 393 ? -21.398 -4.769 -12.564 1.00 83.19 393 ARG A O 1
ATOM 3065 N N . PRO A 1 394 ? -19.688 -3.685 -13.561 1.00 79.56 394 PRO A N 1
ATOM 3066 C CA . PRO A 1 394 ? -19.845 -2.452 -12.782 1.00 79.56 394 PRO A CA 1
ATOM 3067 C C . PRO A 1 394 ? -21.196 -1.739 -12.946 1.00 79.56 394 PRO A C 1
ATOM 3069 O O . PRO A 1 394 ? -21.648 -1.073 -12.020 1.00 79.56 394 PRO A O 1
ATOM 3072 N N . ASP A 1 395 ? -21.825 -1.868 -14.110 1.00 78.00 395 ASP A N 1
ATOM 3073 C CA . ASP A 1 395 ? -23.098 -1.241 -14.481 1.00 78.00 395 ASP A CA 1
ATOM 3074 C C . ASP A 1 395 ? -24.322 -1.958 -13.889 1.00 78.00 395 ASP A C 1
ATOM 3076 O O . ASP A 1 395 ? -25.363 -1.341 -13.671 1.00 78.00 395 ASP A O 1
ATOM 3080 N N . GLU A 1 396 ? -24.192 -3.245 -13.562 1.00 83.00 396 GLU A N 1
ATOM 3081 C CA . GLU A 1 396 ? -25.276 -4.067 -13.006 1.00 83.00 396 GLU A CA 1
ATOM 3082 C C . GLU A 1 396 ? -25.359 -4.001 -11.468 1.00 83.00 396 GLU A C 1
ATOM 3084 O O . GLU A 1 396 ? -26.280 -4.560 -10.865 1.00 83.00 396 GLU A O 1
ATOM 3089 N N . LYS A 1 397 ? -24.387 -3.354 -10.814 1.00 89.56 397 LYS A N 1
ATOM 3090 C CA . LYS A 1 397 ? -24.229 -3.351 -9.355 1.00 89.56 397 LYS A CA 1
ATOM 3091 C C . LYS A 1 397 ? -24.112 -1.947 -8.786 1.00 89.56 397 LYS A C 1
ATOM 3093 O O . LYS A 1 397 ? -23.644 -1.006 -9.428 1.00 89.56 397 LYS A O 1
ATOM 3098 N N . LYS A 1 398 ? -24.518 -1.826 -7.528 1.00 91.88 398 LYS A N 1
ATOM 3099 C CA . LYS A 1 398 ? -24.494 -0.593 -6.748 1.00 91.88 398 LYS A CA 1
ATOM 3100 C C . LYS A 1 398 ? -23.471 -0.675 -5.628 1.00 91.88 398 LYS A C 1
ATOM 3102 O O . LYS A 1 398 ? -23.100 -1.758 -5.177 1.00 91.88 398 LYS A O 1
ATOM 3107 N N . LEU A 1 399 ? -23.063 0.483 -5.116 1.00 92.00 399 LEU A N 1
ATOM 3108 C CA . LEU A 1 399 ? -22.191 0.560 -3.943 1.00 92.00 399 LEU A CA 1
ATOM 3109 C C . LEU A 1 399 ? -22.813 -0.153 -2.732 1.00 92.00 399 LEU A C 1
ATOM 3111 O O . LEU A 1 399 ? -22.106 -0.835 -1.989 1.00 92.00 399 LEU A O 1
ATOM 3115 N N . LYS A 1 400 ? -24.141 -0.065 -2.585 1.00 93.50 400 LYS A N 1
ATOM 3116 C CA . LYS A 1 400 ? -24.897 -0.795 -1.562 1.00 93.50 400 LYS A CA 1
ATOM 3117 C C . LYS A 1 400 ? -24.655 -2.309 -1.600 1.00 93.50 400 LYS A C 1
ATOM 3119 O O . LYS A 1 400 ? -24.482 -2.903 -0.544 1.00 93.50 400 LYS A O 1
ATOM 3124 N N . ASP A 1 401 ? -24.540 -2.917 -2.784 1.00 93.88 401 ASP A N 1
ATOM 3125 C CA . ASP A 1 401 ? -24.299 -4.362 -2.909 1.00 93.88 401 ASP A CA 1
ATOM 3126 C C . ASP A 1 401 ? -22.949 -4.773 -2.296 1.00 93.88 401 ASP A C 1
ATOM 3128 O O . ASP A 1 401 ? -22.853 -5.814 -1.644 1.00 93.88 401 ASP A O 1
ATOM 3132 N N . ILE A 1 402 ? -21.909 -3.943 -2.467 1.00 93.94 402 ILE A N 1
ATOM 3133 C CA . ILE A 1 402 ? -20.590 -4.160 -1.848 1.00 93.94 402 ILE A CA 1
ATOM 3134 C C . ILE A 1 402 ? -20.679 -4.011 -0.326 1.00 93.94 402 ILE A C 1
ATOM 3136 O O . ILE A 1 402 ? -20.159 -4.848 0.412 1.00 93.94 402 ILE A O 1
ATOM 3140 N N . ILE A 1 403 ? -21.328 -2.952 0.154 1.00 92.69 403 ILE A N 1
ATOM 3141 C CA . ILE A 1 403 ? -21.460 -2.692 1.595 1.00 92.69 403 ILE A CA 1
ATOM 3142 C C . ILE A 1 403 ? -22.222 -3.839 2.274 1.00 92.69 403 ILE A C 1
ATOM 3144 O O . ILE A 1 403 ? -21.810 -4.338 3.324 1.00 92.69 403 ILE A O 1
ATOM 3148 N N . ASP A 1 404 ? -23.289 -4.325 1.646 1.00 94.38 404 ASP A N 1
ATOM 3149 C CA . ASP A 1 404 ? -24.115 -5.402 2.184 1.00 94.38 404 ASP A CA 1
ATOM 3150 C C . ASP A 1 404 ? -23.386 -6.753 2.192 1.00 94.38 404 ASP A C 1
ATOM 3152 O O . ASP A 1 404 ? -23.544 -7.528 3.139 1.00 94.38 404 ASP A O 1
ATOM 3156 N N . ILE A 1 405 ? -22.570 -7.064 1.176 1.00 95.50 405 ILE A N 1
ATOM 3157 C CA . ILE A 1 405 ? -21.786 -8.308 1.199 1.00 95.50 405 ILE A CA 1
ATOM 3158 C C . ILE A 1 405 ? -20.659 -8.235 2.231 1.00 95.50 405 ILE A C 1
ATOM 3160 O O . ILE A 1 405 ? -20.461 -9.197 2.978 1.00 95.50 405 ILE A O 1
ATOM 3164 N N . LEU A 1 406 ? -19.946 -7.108 2.323 1.00 95.12 406 LEU A N 1
ATOM 3165 C CA . LEU A 1 406 ? -18.844 -6.947 3.272 1.00 95.12 406 LEU A CA 1
ATOM 3166 C C . LEU A 1 406 ? -19.349 -6.956 4.715 1.00 95.12 406 LEU A C 1
ATOM 3168 O O . LEU A 1 406 ? -18.788 -7.678 5.532 1.00 95.12 406 LEU A O 1
ATOM 3172 N N . SER A 1 407 ? -20.451 -6.269 5.022 1.00 92.69 407 SER A N 1
ATOM 3173 C CA . SER A 1 407 ? -21.042 -6.273 6.371 1.00 92.69 407 SER A CA 1
ATOM 3174 C C . SER A 1 407 ? -21.459 -7.674 6.842 1.00 92.69 407 SER A C 1
ATOM 3176 O O . SER A 1 407 ? -21.307 -7.998 8.019 1.00 92.69 407 SER A O 1
ATOM 3178 N N . LYS A 1 408 ? -21.915 -8.546 5.934 1.00 93.88 408 LYS A N 1
ATOM 3179 C CA . LYS A 1 408 ? -22.277 -9.940 6.257 1.00 93.88 408 LYS A CA 1
ATOM 3180 C C . LYS A 1 408 ? -21.069 -10.861 6.410 1.00 93.88 408 LYS A C 1
ATOM 3182 O O . LYS A 1 408 ? -21.113 -11.799 7.202 1.00 93.88 408 LYS A O 1
ATOM 3187 N N . THR A 1 409 ? -20.019 -10.633 5.626 1.00 93.25 409 THR A N 1
ATOM 3188 C CA . THR A 1 409 ? -18.918 -11.598 5.461 1.00 93.25 409 THR A CA 1
ATOM 3189 C C . THR A 1 409 ? -17.689 -11.220 6.267 1.00 93.25 409 THR A C 1
ATOM 3191 O O . THR A 1 409 ? -17.138 -12.061 6.970 1.00 93.25 409 THR A O 1
ATOM 3194 N N . SER A 1 410 ? -17.297 -9.956 6.203 1.00 91.00 410 SER A N 1
ATOM 3195 C CA . SER A 1 410 ? -16.141 -9.379 6.886 1.00 91.00 410 SER A CA 1
ATOM 3196 C C . SER A 1 410 ? -16.563 -8.564 8.103 1.00 91.00 410 SER A C 1
ATOM 3198 O O . SER A 1 410 ? -15.771 -8.373 9.017 1.00 91.00 410 SER A O 1
ATOM 3200 N N . GLY A 1 411 ? -17.810 -8.093 8.142 1.00 87.69 411 GLY A N 1
ATOM 3201 C CA . GLY A 1 411 ? -18.301 -7.206 9.187 1.00 87.69 411 GLY A CA 1
ATOM 3202 C C . GLY A 1 411 ? -17.497 -5.911 9.265 1.00 87.69 411 GLY A C 1
ATOM 3203 O O . GLY A 1 411 ? -16.979 -5.417 8.265 1.00 87.69 411 GLY A O 1
ATOM 3204 N N . LYS A 1 412 ? -17.369 -5.399 10.487 1.00 85.12 412 LYS A N 1
ATOM 3205 C CA . LYS A 1 412 ? -16.660 -4.158 10.824 1.00 85.12 412 LYS A CA 1
ATOM 3206 C C . LYS A 1 412 ? -15.132 -4.283 10.790 1.00 85.12 412 LYS A C 1
ATOM 3208 O O . LYS A 1 412 ? -14.427 -3.312 11.012 1.00 85.12 412 LYS A O 1
ATOM 3213 N N . PHE A 1 413 ? -14.593 -5.469 10.489 1.00 86.50 413 PHE A N 1
ATOM 3214 C CA . PHE A 1 413 ? -13.143 -5.650 10.402 1.00 86.50 413 PHE A CA 1
ATOM 3215 C C . PHE A 1 413 ? -12.515 -4.900 9.228 1.00 86.50 413 PHE A C 1
ATOM 3217 O O . PHE A 1 413 ? -11.312 -4.665 9.256 1.00 86.50 413 PHE A O 1
ATOM 3224 N N . VAL A 1 414 ? -13.279 -4.590 8.176 1.00 92.25 414 VAL A N 1
ATOM 3225 C CA . VAL A 1 414 ? -12.731 -4.031 6.938 1.00 92.25 414 VAL A CA 1
ATOM 3226 C C . VAL A 1 414 ? -13.392 -2.713 6.571 1.00 92.25 414 VAL A C 1
ATOM 3228 O O . VAL A 1 414 ? -14.610 -2.572 6.609 1.00 92.25 414 VAL A O 1
ATOM 3231 N N . LYS A 1 415 ? -12.567 -1.785 6.101 1.00 91.38 415 LYS A N 1
ATOM 3232 C CA . LYS A 1 415 ? -12.955 -0.460 5.625 1.00 91.38 415 LYS A CA 1
ATOM 3233 C C . LYS A 1 415 ? -12.617 -0.339 4.148 1.00 91.38 415 LYS A C 1
ATOM 3235 O O . LYS A 1 415 ? -11.483 -0.603 3.757 1.00 91.38 415 LYS A O 1
ATOM 3240 N N . ILE A 1 416 ? -13.572 0.045 3.307 1.00 92.75 416 ILE A N 1
ATOM 3241 C CA . ILE A 1 416 ? -13.325 0.194 1.865 1.00 92.75 416 ILE A CA 1
ATOM 3242 C C . ILE A 1 416 ? -12.306 1.321 1.654 1.00 92.75 416 ILE A C 1
ATOM 3244 O O . ILE A 1 416 ? -12.483 2.422 2.169 1.00 92.75 416 ILE A O 1
ATOM 3248 N N . LYS A 1 417 ? -11.243 1.054 0.888 1.00 90.12 417 LYS A N 1
ATOM 3249 C CA . LYS A 1 417 ? -10.245 2.059 0.490 1.00 90.12 417 LYS A CA 1
ATOM 3250 C C . LYS A 1 417 ? -10.553 2.613 -0.892 1.00 90.12 417 LYS A C 1
ATOM 3252 O O . LYS A 1 417 ? -10.613 3.828 -1.072 1.00 90.12 417 LYS A O 1
ATOM 3257 N N . TYR A 1 418 ? -10.740 1.720 -1.858 1.00 88.88 418 TYR A N 1
ATOM 3258 C CA . TYR A 1 418 ? -11.126 2.044 -3.227 1.00 88.88 418 TYR A CA 1
ATOM 3259 C C . TYR A 1 418 ? -11.638 0.793 -3.947 1.00 88.88 418 TYR A C 1
ATOM 3261 O O . TYR A 1 418 ? -11.405 -0.344 -3.521 1.00 88.88 418 TYR A O 1
ATOM 3269 N N . ILE A 1 419 ? -12.319 1.024 -5.065 1.00 89.44 419 ILE A N 1
ATOM 3270 C CA . ILE A 1 419 ? -12.834 -0.013 -5.958 1.00 89.44 419 ILE A CA 1
ATOM 3271 C C . ILE A 1 419 ? -12.173 0.185 -7.321 1.00 89.44 419 ILE A C 1
ATOM 3273 O O . ILE A 1 419 ? -12.114 1.309 -7.810 1.00 89.44 419 ILE A O 1
ATOM 3277 N N . ASP A 1 420 ? -11.660 -0.878 -7.931 1.00 86.69 420 ASP A N 1
ATOM 3278 C CA . ASP A 1 420 ? -11.037 -0.838 -9.258 1.00 86.69 420 ASP A CA 1
ATOM 3279 C C . ASP A 1 420 ? -11.700 -1.839 -10.214 1.00 86.69 420 ASP A C 1
ATOM 3281 O O . ASP A 1 420 ? -12.485 -2.702 -9.803 1.00 86.69 420 ASP A O 1
ATOM 3285 N N . THR A 1 421 ? -11.384 -1.714 -11.502 1.00 81.12 421 THR A N 1
ATOM 3286 C CA . THR A 1 421 ? -11.886 -2.595 -12.556 1.00 81.12 421 THR A CA 1
ATOM 3287 C C . THR A 1 421 ? -10.812 -2.940 -13.586 1.00 81.12 421 THR A C 1
ATOM 3289 O O . THR A 1 421 ? -9.926 -2.148 -13.903 1.00 81.12 421 THR A O 1
ATOM 3292 N N . GLY A 1 422 ? -10.943 -4.134 -14.158 1.00 59.19 422 GLY A N 1
ATOM 3293 C CA . GLY A 1 422 ? -10.275 -4.538 -15.398 1.00 59.19 422 GLY A CA 1
ATOM 3294 C C . GLY A 1 422 ? -11.259 -5.284 -16.297 1.00 59.19 422 GLY A C 1
ATOM 3295 O O . GLY A 1 422 ? -11.546 -4.843 -17.400 1.00 59.19 422 GLY A O 1
ATOM 3296 N N . TYR A 1 423 ? -11.827 -6.370 -15.761 1.00 65.75 423 TYR A N 1
ATOM 3297 C CA . TYR A 1 423 ? -12.971 -7.130 -16.305 1.00 65.75 423 TYR A CA 1
ATOM 3298 C C . TYR A 1 423 ? -13.879 -7.700 -15.194 1.00 65.75 423 TYR A C 1
ATOM 3300 O O . TYR A 1 423 ? -14.824 -8.436 -15.453 1.00 65.75 423 TYR A O 1
ATOM 3308 N N . SER A 1 424 ? -13.550 -7.390 -13.942 1.00 83.88 424 SER A N 1
ATOM 3309 C CA . SER A 1 424 ? -14.168 -7.868 -12.710 1.00 83.88 424 SER A CA 1
ATOM 3310 C C . SER A 1 424 ? -14.020 -6.751 -11.681 1.00 83.88 424 SER A C 1
ATOM 3312 O O . SER A 1 424 ? -13.063 -5.971 -11.762 1.00 83.88 424 SER A O 1
ATOM 3314 N N . ILE A 1 425 ? -14.933 -6.681 -10.717 1.00 91.12 425 ILE A N 1
ATOM 3315 C CA . ILE A 1 425 ? -14.869 -5.690 -9.643 1.00 91.12 425 ILE A CA 1
ATOM 3316 C C . ILE A 1 425 ? -13.813 -6.116 -8.629 1.00 91.12 425 ILE A C 1
ATOM 3318 O O . ILE A 1 425 ? -13.884 -7.212 -8.071 1.00 91.12 425 ILE A O 1
ATOM 3322 N N . VAL A 1 426 ? -12.847 -5.234 -8.375 1.00 92.75 426 VAL A N 1
ATOM 3323 C CA . VAL A 1 426 ? -11.824 -5.416 -7.344 1.00 92.75 426 VAL A CA 1
ATOM 3324 C C . VAL A 1 426 ? -12.112 -4.450 -6.206 1.00 92.75 426 VAL A C 1
ATOM 3326 O O . VAL A 1 426 ? -11.928 -3.244 -6.346 1.00 92.75 426 VAL A O 1
ATOM 3329 N N . VAL A 1 427 ? -12.553 -4.976 -5.068 1.00 94.44 427 VAL A N 1
ATOM 3330 C CA . VAL A 1 427 ? -12.762 -4.191 -3.851 1.00 94.44 427 VAL A CA 1
ATOM 3331 C C . VAL A 1 427 ? -11.531 -4.331 -2.980 1.00 94.44 427 VAL A C 1
ATOM 3333 O O . VAL A 1 427 ? -11.172 -5.440 -2.573 1.00 94.44 427 VAL A O 1
ATOM 3336 N N . THR A 1 428 ? -10.884 -3.206 -2.699 1.00 94.12 428 THR A N 1
ATOM 3337 C CA . THR A 1 428 ? -9.730 -3.169 -1.809 1.00 94.12 428 THR A CA 1
ATOM 3338 C C . THR A 1 428 ? -10.135 -2.492 -0.513 1.00 94.12 428 THR A C 1
ATOM 3340 O O . THR A 1 428 ? -10.551 -1.332 -0.511 1.00 94.12 428 THR A O 1
ATOM 3343 N N . CYS A 1 429 ? -9.998 -3.221 0.588 1.00 94.25 429 CYS A N 1
ATOM 3344 C CA . CYS A 1 429 ? -10.316 -2.749 1.924 1.00 94.25 429 CYS A CA 1
ATOM 3345 C C . CYS A 1 429 ? -9.066 -2.733 2.801 1.00 94.25 429 CYS A C 1
ATOM 3347 O O . CYS A 1 429 ? -8.204 -3.594 2.644 1.00 94.25 429 CYS A O 1
ATOM 3349 N N . SER A 1 430 ? -8.997 -1.805 3.746 1.00 91.50 430 SER A N 1
ATOM 3350 C CA . SER A 1 430 ? -8.018 -1.807 4.829 1.00 91.50 430 SER A CA 1
ATOM 3351 C C . SER A 1 430 ? -8.579 -2.447 6.093 1.00 91.50 430 SER A C 1
ATOM 3353 O O . SER A 1 430 ? -9.792 -2.426 6.302 1.00 91.50 430 SER A O 1
ATOM 3355 N N . PHE A 1 431 ? -7.702 -2.942 6.959 1.00 89.00 431 PHE A N 1
ATOM 3356 C CA . PHE A 1 431 ? -8.026 -3.403 8.305 1.00 89.00 431 PHE A CA 1
ATOM 3357 C C . PHE A 1 431 ? -6.797 -3.265 9.232 1.00 89.00 431 PHE A C 1
ATOM 3359 O O . PHE A 1 431 ? -5.669 -3.325 8.735 1.00 89.00 431 PHE A O 1
ATOM 3366 N N . PRO A 1 432 ? -6.978 -3.091 10.556 1.00 84.94 432 PRO A N 1
ATOM 3367 C CA . PRO A 1 432 ? -5.871 -3.082 11.518 1.00 84.94 432 PRO A CA 1
ATOM 3368 C C . PRO A 1 432 ? -5.077 -4.390 11.486 1.00 84.94 432 PRO A C 1
ATOM 3370 O O . PRO A 1 432 ? -5.662 -5.477 11.505 1.00 84.94 432 PRO A O 1
ATOM 3373 N N . TYR A 1 433 ? -3.745 -4.313 11.473 1.00 81.81 433 TYR A N 1
ATOM 3374 C CA . TYR A 1 433 ? -2.901 -5.506 11.336 1.00 81.81 433 TYR A CA 1
ATOM 3375 C C . TYR A 1 433 ? -3.125 -6.501 12.486 1.00 81.81 433 TYR A C 1
ATOM 3377 O O . TYR A 1 433 ? -3.131 -7.719 12.267 1.00 81.81 433 TYR A O 1
ATOM 3385 N N . SER A 1 434 ? -3.391 -5.989 13.690 1.00 76.81 434 SER A N 1
ATOM 3386 C CA . SER A 1 434 ? -3.756 -6.769 14.880 1.00 76.81 434 SER A CA 1
ATOM 3387 C C . SER A 1 434 ? -4.973 -7.687 14.668 1.00 76.81 434 SER A C 1
ATOM 3389 O O . SER A 1 434 ? -5.043 -8.763 15.263 1.00 76.81 434 SER A O 1
ATOM 3391 N N . PHE A 1 435 ? -5.881 -7.354 13.743 1.00 82.69 435 PHE A N 1
ATOM 3392 C CA . PHE A 1 435 ? -7.055 -8.170 13.417 1.00 82.69 435 PHE A CA 1
ATOM 3393 C C . PHE A 1 435 ? -6.849 -9.177 12.280 1.00 82.69 435 PHE A C 1
ATOM 3395 O O . PHE A 1 435 ? -7.801 -9.866 11.915 1.00 82.69 435 PHE A O 1
ATOM 3402 N N . THR A 1 436 ? -5.631 -9.344 11.748 1.00 82.25 436 THR A N 1
ATOM 3403 C CA . THR A 1 436 ? -5.360 -10.281 10.635 1.00 82.25 436 THR A CA 1
ATOM 3404 C C . THR A 1 436 ? -5.923 -11.681 10.893 1.00 82.25 436 THR A C 1
ATOM 3406 O O . THR A 1 436 ? -6.620 -12.239 10.044 1.00 82.25 436 THR A O 1
ATOM 3409 N N . GLY A 1 437 ? -5.647 -12.257 12.068 1.00 77.88 437 GLY A N 1
ATOM 3410 C CA . GLY A 1 437 ? -6.115 -13.600 12.420 1.00 77.88 437 GLY A CA 1
ATOM 3411 C C . GLY A 1 437 ? -7.641 -13.686 12.504 1.00 77.88 437 GLY A C 1
ATOM 3412 O O . GLY A 1 437 ? -8.243 -14.561 11.881 1.00 77.88 437 GLY A O 1
ATOM 3413 N N . ALA A 1 438 ? -8.267 -12.745 13.216 1.00 84.62 438 ALA A N 1
ATOM 3414 C CA . ALA A 1 438 ? -9.719 -12.682 13.384 1.00 84.62 438 ALA A CA 1
ATOM 3415 C C . ALA A 1 438 ? -10.448 -12.496 12.043 1.00 84.62 438 ALA A C 1
ATOM 3417 O O . ALA A 1 438 ? -11.421 -13.198 11.763 1.00 84.62 438 ALA A O 1
ATOM 3418 N N . LEU A 1 439 ? -9.931 -11.618 11.179 1.00 88.31 439 LEU A N 1
ATOM 3419 C CA . LEU A 1 439 ? -10.477 -11.382 9.848 1.00 88.31 439 LEU A CA 1
ATOM 3420 C C . LEU A 1 439 ? -10.393 -12.637 8.971 1.00 88.31 439 LEU A C 1
ATOM 3422 O O . LEU A 1 439 ? -11.374 -12.987 8.317 1.00 88.31 439 LEU A O 1
ATOM 3426 N N . ILE A 1 440 ? -9.255 -13.343 8.968 1.00 83.44 440 ILE A N 1
ATOM 3427 C CA . ILE A 1 440 ? -9.111 -14.591 8.201 1.00 83.44 440 ILE A CA 1
ATOM 3428 C C . ILE A 1 440 ? -10.144 -15.622 8.661 1.00 83.44 440 ILE A C 1
ATOM 3430 O O . ILE A 1 440 ? -10.794 -16.229 7.812 1.00 83.44 440 ILE A O 1
ATOM 3434 N N . ILE A 1 441 ? -10.329 -15.808 9.971 1.00 80.12 441 ILE A N 1
ATOM 3435 C CA . ILE A 1 441 ? -11.319 -16.751 10.518 1.00 80.12 441 ILE A CA 1
ATOM 3436 C C . ILE A 1 441 ? -12.722 -16.367 10.051 1.00 80.12 441 ILE A C 1
ATOM 3438 O O . ILE A 1 441 ? -13.409 -17.180 9.432 1.00 80.12 441 ILE A O 1
ATOM 3442 N N . LYS A 1 442 ? -13.107 -15.104 10.257 1.00 89.44 442 LYS A N 1
ATOM 3443 C CA . LYS A 1 442 ? -14.429 -14.594 9.889 1.00 89.44 442 LYS A CA 1
ATOM 3444 C C . LYS A 1 442 ? -14.714 -14.767 8.394 1.00 89.44 442 LYS A C 1
ATOM 3446 O O . LYS A 1 442 ? -15.790 -15.225 8.012 1.00 89.44 442 LYS A O 1
ATOM 3451 N N . LEU A 1 443 ? -13.739 -14.463 7.541 1.00 90.19 443 LEU A N 1
ATOM 3452 C CA . LEU A 1 443 ? -13.849 -14.657 6.095 1.00 90.19 443 LEU A CA 1
ATOM 3453 C C . LEU A 1 443 ? -13.908 -16.128 5.694 1.00 90.19 443 LEU A C 1
ATOM 3455 O O . LEU A 1 443 ? -14.624 -16.470 4.757 1.00 90.19 443 LEU A O 1
ATOM 3459 N N . SER A 1 444 ? -13.179 -16.994 6.398 1.00 82.50 444 SER A N 1
ATOM 3460 C CA . SER A 1 444 ? -13.191 -18.441 6.161 1.00 82.50 444 SER A CA 1
ATOM 3461 C C . SER A 1 444 ? -14.574 -19.029 6.432 1.00 82.50 444 SER A C 1
ATOM 3463 O O . SER A 1 444 ? -15.083 -19.799 5.622 1.00 82.50 444 SER A O 1
ATOM 3465 N N . GLU A 1 445 ? -15.204 -18.626 7.538 1.00 87.44 445 GLU A N 1
ATOM 3466 C CA . GLU A 1 445 ? -16.565 -19.036 7.911 1.00 87.44 445 GLU A CA 1
ATOM 3467 C C . GLU A 1 445 ? -17.617 -18.556 6.903 1.00 87.44 445 GLU A C 1
ATOM 3469 O O . GLU A 1 445 ? -18.608 -19.240 6.660 1.00 87.44 445 GLU A O 1
ATOM 3474 N N . ASN A 1 446 ? -17.389 -17.396 6.279 1.00 90.88 446 ASN A N 1
ATOM 3475 C CA . ASN A 1 446 ? -18.318 -16.776 5.332 1.00 90.88 446 ASN A CA 1
ATOM 3476 C C . ASN A 1 446 ? -17.915 -16.968 3.857 1.00 90.88 446 ASN A C 1
ATOM 3478 O O . ASN A 1 446 ? -18.495 -16.343 2.962 1.00 90.88 446 ASN A O 1
ATOM 3482 N N . LEU A 1 447 ? -16.948 -17.848 3.574 1.00 90.31 447 LEU A N 1
ATOM 3483 C CA . LEU A 1 447 ? -16.398 -18.028 2.230 1.00 90.31 447 LEU A CA 1
ATOM 3484 C C . LEU A 1 447 ? -17.443 -18.557 1.238 1.00 90.31 447 LEU A C 1
ATOM 3486 O O . LEU A 1 447 ? -17.504 -18.091 0.102 1.00 90.31 447 LEU A O 1
ATOM 3490 N N . GLU A 1 448 ? -18.305 -19.484 1.660 1.00 87.00 448 GLU A N 1
ATOM 3491 C CA . GLU A 1 448 ? -19.384 -19.998 0.806 1.00 87.00 448 GLU A CA 1
ATOM 3492 C C . GLU A 1 448 ? -20.347 -18.894 0.358 1.00 87.00 448 GLU A C 1
ATOM 3494 O O . GLU A 1 448 ? -20.764 -18.865 -0.802 1.00 87.00 448 GLU A O 1
ATOM 3499 N N . LEU A 1 449 ? -20.685 -17.967 1.262 1.00 93.00 449 LEU A N 1
ATOM 3500 C CA . LEU A 1 449 ? -21.544 -16.827 0.953 1.00 93.00 449 LEU A CA 1
ATOM 3501 C C . LEU A 1 449 ? -20.877 -15.917 -0.082 1.00 93.00 449 LEU A C 1
ATOM 3503 O O . LEU A 1 449 ? -21.525 -15.512 -1.046 1.00 93.00 449 LEU A O 1
ATOM 3507 N N . LEU A 1 450 ? -19.580 -15.643 0.075 1.00 93.69 450 LEU A N 1
ATOM 3508 C CA . LEU A 1 450 ? -18.812 -14.861 -0.894 1.00 93.69 450 LEU A CA 1
ATOM 3509 C C . LEU A 1 450 ? -18.774 -15.539 -2.271 1.00 93.69 450 LEU A C 1
ATOM 3511 O O . LEU A 1 450 ? -19.032 -14.885 -3.281 1.00 93.69 450 LEU A O 1
ATOM 3515 N N . ILE A 1 451 ? -18.516 -16.850 -2.326 1.00 91.06 451 ILE A N 1
ATOM 3516 C CA . ILE A 1 451 ? -18.484 -17.621 -3.581 1.00 91.06 451 ILE A CA 1
ATOM 3517 C C . ILE A 1 451 ? -19.849 -17.590 -4.277 1.00 91.06 451 ILE A C 1
ATOM 3519 O O . ILE A 1 451 ? -19.910 -17.340 -5.482 1.00 91.06 451 ILE A O 1
ATOM 3523 N N . LYS A 1 452 ? -20.948 -17.781 -3.533 1.00 92.12 452 LYS A N 1
ATOM 3524 C CA . LYS A 1 452 ? -22.319 -17.672 -4.069 1.00 92.12 452 LYS A CA 1
ATOM 3525 C C . LYS A 1 452 ? -22.611 -16.285 -4.645 1.00 92.12 452 LYS A C 1
ATOM 3527 O O . LYS A 1 452 ? -23.361 -16.177 -5.607 1.00 92.12 452 LYS A O 1
ATOM 3532 N N . ASN A 1 453 ? -21.978 -15.249 -4.101 1.00 92.56 453 ASN A N 1
ATOM 3533 C CA . ASN A 1 453 ? -22.064 -13.876 -4.594 1.00 92.56 453 ASN A CA 1
ATOM 3534 C C . ASN A 1 453 ? -21.018 -13.551 -5.677 1.00 92.56 453 ASN A C 1
ATOM 3536 O O . ASN A 1 453 ? -20.783 -12.384 -5.967 1.00 92.56 453 ASN A O 1
ATOM 3540 N N . GLY A 1 454 ? -20.397 -14.550 -6.311 1.00 91.38 454 GLY A N 1
ATOM 3541 C CA . GLY A 1 454 ? -19.517 -14.344 -7.465 1.00 91.38 454 GLY A CA 1
ATOM 3542 C C . GLY A 1 454 ? -18.058 -14.047 -7.118 1.00 91.38 454 GLY A C 1
ATOM 3543 O O . GLY A 1 454 ? -17.312 -13.595 -7.986 1.00 91.38 454 GLY A O 1
ATOM 3544 N N . LEU A 1 455 ? -17.613 -14.302 -5.883 1.00 93.94 455 LEU A N 1
ATOM 3545 C CA . LEU A 1 455 ? -16.203 -14.166 -5.516 1.00 93.94 455 LEU A CA 1
ATOM 3546 C C . LEU A 1 455 ? -15.329 -15.134 -6.332 1.00 93.94 455 LEU A C 1
ATOM 3548 O O . LEU A 1 455 ? -15.461 -16.360 -6.265 1.00 93.94 455 LEU A O 1
ATOM 3552 N N . THR A 1 456 ? -14.366 -14.577 -7.056 1.00 92.31 456 THR A N 1
ATOM 3553 C CA . THR A 1 456 ? -13.370 -15.334 -7.823 1.00 92.31 456 THR A CA 1
ATOM 3554 C C . THR A 1 456 ? -12.022 -15.371 -7.135 1.00 92.31 456 THR A C 1
ATOM 3556 O O . THR A 1 456 ? -11.298 -16.347 -7.305 1.00 92.31 456 THR A O 1
ATOM 3559 N N . LYS A 1 457 ? -11.676 -14.355 -6.342 1.00 93.38 457 LYS A N 1
ATOM 3560 C CA . LYS A 1 457 ? -10.421 -14.320 -5.592 1.00 93.38 457 LYS A CA 1
ATOM 3561 C C . LYS A 1 457 ? -10.582 -13.523 -4.305 1.00 93.38 457 LYS A C 1
ATOM 3563 O O . LYS A 1 457 ? -11.186 -12.458 -4.318 1.00 93.38 457 LYS A O 1
ATOM 3568 N N . LEU A 1 458 ? -10.008 -14.031 -3.220 1.00 93.38 458 LEU A N 1
ATOM 3569 C CA . LEU A 1 458 ? -9.934 -13.355 -1.928 1.00 93.38 458 LEU A CA 1
ATOM 3570 C C . LEU A 1 458 ? -8.517 -13.445 -1.379 1.00 93.38 458 LEU A C 1
ATOM 3572 O O . LEU A 1 458 ? -7.922 -14.524 -1.319 1.00 93.38 458 LEU A O 1
ATOM 3576 N N . THR A 1 459 ? -7.971 -12.306 -0.982 1.00 90.25 459 THR A N 1
ATOM 3577 C CA . THR A 1 459 ? -6.635 -12.195 -0.396 1.00 90.25 459 THR A CA 1
ATOM 3578 C C . THR A 1 459 ? -6.700 -11.309 0.842 1.00 90.25 459 THR A C 1
ATOM 3580 O O . THR A 1 459 ? -7.345 -10.270 0.802 1.00 90.25 459 THR A O 1
ATOM 3583 N N . VAL A 1 460 ? -6.036 -11.711 1.925 1.00 89.69 460 VAL A N 1
ATOM 3584 C CA . VAL A 1 460 ? -5.847 -10.906 3.141 1.00 89.69 460 VAL A CA 1
ATOM 3585 C C . VAL A 1 460 ? -4.354 -10.799 3.390 1.00 89.69 460 VAL A C 1
ATOM 3587 O O . VAL A 1 460 ? -3.673 -11.807 3.598 1.00 89.69 460 VAL A O 1
ATOM 3590 N N . GLY A 1 461 ? -3.821 -9.588 3.302 1.00 85.75 461 GLY A N 1
ATOM 3591 C CA . GLY A 1 461 ? -2.390 -9.357 3.322 1.00 85.75 461 GLY A CA 1
ATOM 3592 C C . GLY A 1 461 ? -1.677 -10.088 2.188 1.00 85.75 461 GLY A C 1
ATOM 3593 O O . GLY A 1 461 ? -1.869 -9.838 0.996 1.00 85.75 461 GLY A O 1
ATOM 3594 N N . PHE A 1 462 ? -0.851 -11.053 2.577 1.00 79.06 462 PHE A N 1
ATOM 3595 C CA . PHE A 1 462 ? -0.125 -11.938 1.661 1.00 79.06 462 PHE A CA 1
ATOM 3596 C C . PHE A 1 462 ? -0.791 -13.304 1.494 1.00 79.06 462 PHE A C 1
ATOM 3598 O O . PHE A 1 462 ? -0.328 -14.125 0.705 1.00 79.06 462 PHE A O 1
ATOM 3605 N N . CYS A 1 463 ? -1.859 -13.563 2.246 1.00 75.50 463 CYS A N 1
ATOM 3606 C CA . CYS A 1 463 ? -2.546 -14.839 2.271 1.00 75.50 463 CYS A CA 1
ATOM 3607 C C . CYS A 1 463 ? -3.649 -14.872 1.211 1.00 75.50 463 CYS A C 1
ATOM 3609 O O . CYS A 1 463 ? -4.617 -14.116 1.285 1.00 75.50 463 CYS A O 1
ATOM 3611 N N . SER A 1 464 ? -3.527 -15.773 0.234 1.00 84.88 464 SER A N 1
ATOM 3612 C CA . SER A 1 464 ? -4.628 -16.083 -0.679 1.00 84.88 464 SER A CA 1
ATOM 3613 C C . SER A 1 464 ? -5.588 -17.048 0.009 1.00 84.88 464 SER A C 1
ATOM 3615 O O . SER A 1 464 ? -5.290 -18.236 0.121 1.00 84.88 464 SER A O 1
ATOM 3617 N N . ILE A 1 465 ? -6.743 -16.540 0.430 1.00 84.31 465 ILE A N 1
ATOM 3618 C CA . ILE A 1 465 ? -7.806 -17.343 1.044 1.00 84.31 465 ILE A CA 1
ATOM 3619 C C . ILE A 1 465 ? -8.520 -18.166 -0.031 1.00 84.31 465 ILE A C 1
ATOM 3621 O O . ILE A 1 465 ? -8.768 -19.351 0.157 1.00 84.31 465 ILE A O 1
ATOM 3625 N N . TRP A 1 466 ? -8.807 -17.560 -1.187 1.00 87.12 466 TRP A N 1
ATOM 3626 C CA . TRP A 1 466 ? -9.536 -18.215 -2.275 1.00 87.12 466 TRP A CA 1
ATOM 3627 C C . TRP A 1 466 ? -9.070 -17.730 -3.646 1.00 87.12 466 TRP A C 1
ATOM 3629 O O . TRP A 1 466 ? -8.760 -16.552 -3.824 1.00 87.12 466 TRP A O 1
ATOM 3639 N N . SER A 1 467 ? -9.055 -18.634 -4.625 1.00 85.19 467 SER A N 1
ATOM 3640 C CA . SER A 1 467 ? -8.893 -18.305 -6.041 1.00 85.19 467 SER A CA 1
ATOM 3641 C C . SER A 1 467 ? -9.584 -19.363 -6.899 1.00 85.19 467 SER A C 1
ATOM 3643 O O . SER A 1 467 ? -9.251 -20.545 -6.827 1.00 85.19 467 SER A O 1
ATOM 3645 N N . LYS A 1 468 ? -10.503 -18.934 -7.763 1.00 81.38 468 LYS A N 1
ATOM 3646 C CA . LYS A 1 468 ? -11.155 -19.762 -8.778 1.00 81.38 468 LYS A CA 1
ATOM 3647 C C . LYS A 1 468 ? -10.095 -20.184 -9.797 1.00 81.38 468 LYS A C 1
ATOM 3649 O O . LYS A 1 468 ? -9.505 -19.343 -10.471 1.00 81.38 468 LYS A O 1
ATOM 3654 N N . GLN A 1 469 ? -9.809 -21.480 -9.887 1.00 66.94 469 GLN A N 1
ATOM 3655 C CA . GLN A 1 469 ? -8.917 -22.004 -10.923 1.00 66.94 469 GLN A CA 1
ATOM 3656 C C . GLN A 1 469 ? -9.622 -21.914 -12.282 1.00 66.94 469 GLN A C 1
ATOM 3658 O O . GLN A 1 469 ? -10.779 -22.325 -12.401 1.00 66.94 469 GLN A O 1
ATOM 3663 N N . LYS A 1 470 ? -8.936 -21.381 -13.305 1.00 47.25 470 LYS A N 1
ATOM 3664 C CA . LYS A 1 470 ? -9.392 -21.520 -14.693 1.00 47.25 470 LYS A CA 1
ATOM 3665 C C . LYS A 1 470 ? -9.425 -23.011 -15.012 1.00 47.25 470 LYS A C 1
ATOM 3667 O O . LYS A 1 470 ? -8.432 -23.707 -14.827 1.00 47.25 470 LYS A O 1
ATOM 3672 N N . ILE A 1 471 ? -10.585 -23.497 -15.425 1.00 37.84 471 ILE A N 1
ATOM 3673 C CA . ILE A 1 471 ? -10.722 -24.835 -15.982 1.00 37.84 471 ILE A CA 1
ATOM 3674 C C . ILE A 1 471 ? -10.126 -24.736 -17.388 1.00 37.84 471 ILE A C 1
ATOM 3676 O O . ILE A 1 471 ? -10.749 -24.142 -18.261 1.00 37.84 471 ILE A O 1
ATOM 3680 N N . GLU A 1 472 ? -8.918 -25.254 -17.600 1.00 32.56 472 GLU A N 1
ATOM 3681 C CA . GLU A 1 472 ? -8.625 -25.847 -18.905 1.00 32.56 472 GLU A CA 1
ATOM 3682 C C . GLU A 1 472 ? -9.518 -27.084 -18.997 1.00 32.56 472 GLU A C 1
ATOM 3684 O O . GLU A 1 472 ? -9.474 -27.968 -18.135 1.00 32.56 472 GLU A O 1
ATOM 3689 N N . GLU A 1 473 ? -10.438 -27.077 -19.957 1.00 30.89 473 GLU A N 1
ATOM 3690 C CA . GLU A 1 473 ? -11.260 -28.239 -20.264 1.00 30.89 473 GLU A CA 1
ATOM 3691 C C . GLU A 1 473 ? -10.326 -29.396 -20.638 1.00 30.89 473 GLU A C 1
ATOM 3693 O O . GLU A 1 473 ? -9.501 -29.227 -21.536 1.00 30.89 473 GLU A O 1
ATOM 3698 N N . PRO A 1 474 ? -10.429 -30.576 -20.001 1.00 31.05 474 PRO A N 1
ATOM 3699 C CA . PRO A 1 474 ? -9.772 -31.763 -20.514 1.00 31.05 474 PRO A CA 1
ATOM 3700 C C . PRO A 1 474 ? -10.568 -32.241 -21.734 1.00 31.05 474 PRO A C 1
ATOM 3702 O O . PRO A 1 474 ? -11.367 -33.175 -21.665 1.00 31.05 474 PRO A O 1
ATOM 3705 N N . LEU A 1 475 ? -10.387 -31.553 -22.859 1.00 34.00 475 LEU A N 1
ATOM 3706 C CA . LEU A 1 475 ? -10.524 -32.180 -24.163 1.00 34.00 475 LEU A CA 1
ATOM 3707 C C . LEU A 1 475 ? -9.364 -33.175 -24.273 1.00 34.00 475 LEU A C 1
ATOM 3709 O O . LEU A 1 475 ? -8.231 -32.831 -23.967 1.00 34.00 475 LEU A O 1
ATOM 3713 N N . GLU A 1 476 ? -9.676 -34.397 -24.703 1.00 35.09 476 GLU A N 1
ATOM 3714 C CA . GLU A 1 476 ? -8.738 -35.508 -24.941 1.00 35.09 476 GLU A CA 1
ATOM 3715 C C . GLU A 1 476 ? -8.429 -36.453 -23.765 1.00 35.09 476 GLU A C 1
ATOM 3717 O O . GLU A 1 476 ? -7.276 -36.722 -23.473 1.00 35.09 476 GLU A O 1
ATOM 3722 N N . GLU A 1 477 ? -9.439 -37.103 -23.168 1.00 31.00 477 GLU A N 1
ATOM 3723 C CA . GLU A 1 477 ? -9.213 -38.494 -22.697 1.00 31.00 477 GLU A CA 1
ATOM 3724 C C . GLU A 1 477 ? -10.455 -39.397 -22.561 1.00 31.00 477 GLU A C 1
ATOM 3726 O O . GLU A 1 477 ? -10.322 -40.590 -22.301 1.00 31.00 477 GLU A O 1
ATOM 3731 N N . VAL A 1 478 ? -11.675 -38.907 -22.824 1.00 29.36 478 VAL A N 1
ATOM 3732 C CA . VAL A 1 478 ? -12.899 -39.740 -22.708 1.00 29.36 478 VAL A CA 1
ATOM 3733 C C . VAL A 1 478 ? -13.315 -40.412 -24.032 1.00 29.36 478 VAL A C 1
ATOM 3735 O O . VAL A 1 478 ? -14.148 -41.313 -24.036 1.00 29.36 478 VAL A O 1
ATOM 3738 N N . VAL A 1 479 ? -12.691 -40.081 -25.170 1.00 31.53 479 VAL A N 1
ATOM 3739 C CA . VAL A 1 479 ? -13.081 -40.641 -26.488 1.00 31.53 479 VAL A CA 1
ATOM 3740 C C . VAL A 1 479 ? -12.467 -42.024 -26.781 1.00 31.53 479 VAL A C 1
ATOM 3742 O O . VAL A 1 479 ? -12.880 -42.691 -27.727 1.00 31.53 479 VAL A O 1
ATOM 3745 N N . LYS A 1 480 ? -11.528 -42.538 -25.972 1.00 30.62 480 LYS A N 1
ATOM 3746 C CA . LYS A 1 480 ? -10.860 -43.821 -26.286 1.00 30.62 480 LYS A CA 1
ATOM 3747 C C . LYS A 1 480 ? -11.488 -45.090 -25.704 1.00 30.62 480 LYS A C 1
ATOM 3749 O O . LYS A 1 480 ? -11.095 -46.166 -26.141 1.00 30.62 480 LYS A O 1
ATOM 3754 N N . ASN A 1 481 ? -12.502 -45.013 -24.837 1.00 28.41 481 ASN A N 1
ATOM 3755 C CA . ASN A 1 481 ? -13.038 -46.214 -24.170 1.00 28.41 481 ASN A CA 1
ATOM 3756 C C . ASN A 1 481 ? -14.493 -46.591 -24.501 1.00 28.41 481 ASN A C 1
ATOM 3758 O O . ASN A 1 481 ? -15.080 -47.385 -23.770 1.00 28.41 481 ASN A O 1
ATOM 3762 N N . THR A 1 482 ? -15.053 -46.130 -25.627 1.00 28.53 482 THR A N 1
ATOM 3763 C CA . THR A 1 482 ? -16.402 -46.576 -26.050 1.00 28.53 482 THR A CA 1
ATOM 3764 C C . THR A 1 482 ? -16.524 -47.077 -27.488 1.00 28.53 482 THR A C 1
ATOM 3766 O O . THR A 1 482 ? -17.611 -47.475 -27.889 1.00 28.53 482 THR A O 1
ATOM 3769 N N . ASN A 1 483 ? -15.434 -47.185 -28.253 1.00 30.09 483 ASN A N 1
ATOM 3770 C CA . ASN A 1 483 ? -15.481 -47.847 -29.561 1.00 30.09 483 ASN A CA 1
ATOM 3771 C C . ASN A 1 483 ? -15.087 -49.324 -29.459 1.00 30.09 483 ASN A C 1
ATOM 3773 O O . ASN A 1 483 ? -14.008 -49.742 -29.879 1.00 30.09 483 ASN A O 1
ATOM 3777 N N . LYS A 1 484 ? -16.016 -50.135 -28.948 1.00 30.92 484 LYS A N 1
ATOM 3778 C CA . LYS A 1 484 ? -16.144 -51.534 -29.365 1.00 30.92 484 LYS A CA 1
ATOM 3779 C C . LYS A 1 484 ? -17.608 -51.820 -29.692 1.00 30.92 484 LYS A C 1
ATOM 3781 O O . LYS A 1 484 ? -18.443 -51.802 -28.801 1.00 30.92 484 LYS A O 1
ATOM 3786 N N . GLN A 1 485 ? -17.836 -52.125 -30.973 1.00 28.69 485 GLN A N 1
ATOM 3787 C CA . GLN A 1 485 ? -19.069 -52.632 -31.595 1.00 28.69 485 GLN A CA 1
ATOM 3788 C C . GLN A 1 485 ? -20.241 -51.636 -31.577 1.00 28.69 485 GLN A C 1
ATOM 3790 O O . GLN A 1 485 ? -20.875 -51.400 -30.565 1.00 28.69 485 GLN A O 1
ATOM 3795 N N . SER A 1 486 ? -20.639 -51.038 -32.693 1.00 28.70 486 SER A N 1
ATOM 3796 C CA . SER A 1 486 ? -21.116 -51.723 -33.898 1.00 28.70 486 SER A CA 1
ATOM 3797 C C . SER A 1 486 ? -21.452 -50.671 -34.964 1.00 28.70 486 SER A C 1
ATOM 3799 O O . SER A 1 486 ? -21.820 -49.541 -34.651 1.00 28.70 486 SER A O 1
ATOM 3801 N N . SER A 1 487 ? -21.253 -51.053 -36.218 1.00 30.69 487 SER A N 1
ATOM 3802 C CA . SER A 1 487 ? -21.579 -50.319 -37.438 1.00 30.69 487 SER A CA 1
ATOM 3803 C C . SER A 1 487 ? -23.092 -50.136 -37.602 1.00 30.69 487 SER A C 1
ATOM 3805 O O . SER A 1 487 ? -23.826 -51.107 -37.465 1.00 30.69 487 SER A O 1
ATOM 3807 N N . ASP A 1 488 ? -23.564 -48.928 -37.915 1.00 26.02 488 ASP A N 1
ATOM 3808 C CA . ASP A 1 488 ? -23.994 -48.589 -39.281 1.00 26.02 488 ASP A CA 1
ATOM 3809 C C . ASP A 1 488 ? -24.680 -47.208 -39.381 1.00 26.02 488 ASP A C 1
ATOM 3811 O O . ASP A 1 488 ? -25.635 -46.896 -38.680 1.00 26.02 488 ASP A O 1
ATOM 3815 N N . THR A 1 489 ? -24.180 -46.447 -40.358 1.00 28.83 489 THR A N 1
ATOM 3816 C CA . THR A 1 489 ? -24.840 -45.448 -41.222 1.00 28.83 489 THR A CA 1
ATOM 3817 C C . THR A 1 489 ? -25.366 -44.111 -40.657 1.00 28.83 489 THR A C 1
ATOM 3819 O O . THR A 1 489 ? -26.364 -44.031 -39.953 1.00 28.83 489 THR A O 1
ATOM 3822 N N . ASN A 1 490 ? -24.722 -43.043 -41.155 1.00 39.69 490 ASN A N 1
ATOM 3823 C CA . ASN A 1 490 ? -25.164 -41.650 -41.328 1.00 39.69 490 ASN A CA 1
ATOM 3824 C C . ASN A 1 490 ? -25.726 -40.899 -40.114 1.00 39.69 490 ASN A C 1
ATOM 3826 O O . ASN A 1 490 ? -26.932 -40.831 -39.889 1.00 39.69 490 ASN A O 1
ATOM 3830 N N . ARG A 1 491 ? -24.842 -40.154 -39.444 1.00 30.12 491 ARG A N 1
ATOM 3831 C CA . ARG A 1 491 ? -25.234 -38.957 -38.698 1.00 30.12 491 ARG A CA 1
ATOM 3832 C C . ARG A 1 491 ? -24.236 -37.845 -38.982 1.00 30.12 491 ARG A C 1
ATOM 3834 O O . ARG A 1 491 ? -23.038 -38.020 -38.786 1.00 30.12 491 ARG A O 1
ATOM 3841 N N . GLU A 1 492 ? -24.741 -36.730 -39.491 1.00 35.38 492 GLU A N 1
ATOM 3842 C CA . GLU A 1 492 ? -23.998 -35.481 -39.607 1.00 35.38 492 GLU A CA 1
ATOM 3843 C C . GLU A 1 492 ? -23.393 -35.137 -38.240 1.00 35.38 492 GLU A C 1
ATOM 3845 O O . GLU A 1 492 ? -24.101 -35.061 -37.233 1.00 35.38 492 GLU A O 1
ATOM 3850 N N . ASN A 1 493 ? -22.071 -34.965 -38.195 1.00 37.72 493 ASN A N 1
ATOM 3851 C CA . ASN A 1 493 ? -21.363 -34.510 -37.004 1.00 37.72 493 ASN A CA 1
ATOM 3852 C C . ASN A 1 493 ? -21.663 -33.022 -36.789 1.00 37.72 493 ASN A C 1
ATOM 3854 O O . ASN A 1 493 ? -20.878 -32.158 -37.173 1.00 37.72 493 ASN A O 1
ATOM 3858 N N . VAL A 1 494 ? -22.809 -32.723 -36.182 1.00 37.88 494 VAL A N 1
ATOM 3859 C CA . VAL A 1 494 ? -23.102 -31.386 -35.667 1.00 37.88 494 VAL A CA 1
ATOM 3860 C C . VAL A 1 494 ? -22.418 -31.258 -34.309 1.00 37.88 494 VAL A C 1
ATOM 3862 O O . VAL A 1 494 ? -22.661 -32.039 -33.389 1.00 37.88 494 VAL A O 1
ATOM 3865 N N . THR A 1 495 ? -21.513 -30.291 -34.192 1.00 45.19 495 THR A N 1
ATOM 3866 C CA . THR A 1 495 ? -20.791 -30.030 -32.940 1.00 45.19 495 THR A CA 1
ATOM 3867 C C . THR A 1 495 ? -21.742 -29.486 -31.870 1.00 45.19 495 THR A C 1
ATOM 3869 O O . THR A 1 495 ? -22.676 -28.743 -32.170 1.00 45.19 495 THR A O 1
ATOM 3872 N N . ALA A 1 496 ? -21.493 -29.803 -30.594 1.00 39.78 496 ALA A N 1
ATOM 3873 C CA . ALA A 1 496 ? -22.277 -29.276 -29.468 1.00 39.78 496 ALA A CA 1
ATOM 3874 C C . ALA A 1 496 ? -22.326 -27.732 -29.452 1.00 39.78 496 ALA A C 1
ATOM 3876 O O . ALA A 1 496 ? -23.320 -27.144 -29.036 1.00 39.78 496 ALA A O 1
ATOM 3877 N N . GLN A 1 497 ? -21.297 -27.077 -29.998 1.00 43.16 497 GLN A N 1
ATOM 3878 C CA . GLN A 1 497 ? -21.243 -25.626 -30.170 1.00 43.16 497 GLN A CA 1
ATOM 3879 C C . GLN A 1 497 ? -22.239 -25.103 -31.222 1.00 43.16 497 GLN A C 1
ATOM 3881 O O . GLN A 1 497 ? -22.822 -24.037 -31.039 1.00 43.16 497 GLN A O 1
ATOM 3886 N N . GLN A 1 498 ? -22.476 -25.859 -32.301 1.00 45.19 498 GLN A N 1
ATOM 3887 C CA . GLN A 1 498 ? -23.505 -25.533 -33.295 1.00 45.19 498 GLN A CA 1
ATOM 3888 C C . GLN A 1 498 ? -24.915 -25.709 -32.722 1.00 45.19 498 GLN A C 1
ATOM 3890 O O . GLN A 1 498 ? -25.783 -24.893 -33.008 1.00 45.19 498 GLN A O 1
ATOM 3895 N N . LEU A 1 499 ? -25.135 -26.708 -31.860 1.00 44.41 499 LEU A N 1
ATOM 3896 C CA . LEU A 1 499 ? -26.421 -26.896 -31.177 1.00 44.41 499 LEU A CA 1
ATOM 3897 C C . LEU A 1 499 ? -26.722 -25.771 -30.176 1.00 44.41 499 LEU A C 1
ATOM 3899 O O . LEU A 1 499 ? -27.861 -25.324 -30.104 1.00 44.41 499 LEU A O 1
ATOM 3903 N N . ILE A 1 500 ? -25.710 -25.263 -29.465 1.00 46.41 500 ILE A N 1
ATOM 3904 C CA . ILE A 1 500 ? -25.860 -24.111 -28.560 1.00 46.41 500 ILE A CA 1
ATOM 3905 C C . ILE A 1 500 ? -26.222 -22.840 -29.342 1.00 46.41 500 ILE A C 1
ATOM 3907 O O . ILE A 1 500 ? -27.126 -22.116 -28.937 1.00 46.41 500 ILE A O 1
ATOM 3911 N N . ASN A 1 501 ? -25.582 -22.593 -30.490 1.00 45.50 501 ASN A N 1
ATOM 3912 C CA . ASN A 1 501 ? -25.903 -21.427 -31.318 1.00 45.50 501 ASN A CA 1
ATOM 3913 C C . ASN A 1 501 ? -27.313 -21.510 -31.930 1.00 45.50 501 ASN A C 1
ATOM 3915 O O . ASN A 1 501 ? -28.024 -20.511 -31.931 1.00 45.50 501 ASN A O 1
ATOM 3919 N N . ILE A 1 502 ? -27.741 -22.694 -32.381 1.00 46.88 502 ILE A N 1
ATOM 3920 C CA . ILE A 1 502 ? -29.094 -22.910 -32.924 1.00 46.88 502 ILE A CA 1
ATOM 3921 C C . ILE A 1 502 ? -30.169 -22.749 -31.832 1.00 46.88 502 ILE A C 1
ATOM 3923 O O . ILE A 1 502 ? -31.265 -22.274 -32.116 1.00 46.88 502 ILE A O 1
ATOM 3927 N N . LEU A 1 503 ? -29.869 -23.106 -30.579 1.00 45.66 503 LEU A N 1
ATOM 3928 C CA . LEU A 1 503 ? -30.799 -22.948 -29.452 1.00 45.66 503 LEU A CA 1
ATOM 3929 C C . LEU A 1 503 ? -30.901 -21.492 -28.967 1.00 45.66 503 LEU A C 1
ATOM 3931 O O . LEU A 1 503 ? -32.003 -21.034 -28.680 1.00 45.66 503 LEU A O 1
ATOM 3935 N N . CYS A 1 504 ? -29.798 -20.736 -28.970 1.00 41.88 504 CYS A N 1
ATOM 3936 C CA . CYS A 1 504 ? -29.809 -19.301 -28.654 1.00 41.88 504 CYS A CA 1
ATOM 3937 C C . CYS A 1 504 ? -30.580 -18.457 -29.686 1.00 41.88 504 CYS A C 1
ATOM 3939 O O . CYS A 1 504 ? -31.091 -17.390 -29.343 1.00 41.88 504 CYS A O 1
ATOM 3941 N N . GLU A 1 505 ? -30.657 -18.903 -30.945 1.00 43.03 505 GLU A N 1
ATOM 3942 C CA . GLU A 1 505 ? -31.480 -18.242 -31.967 1.00 43.03 505 GLU A CA 1
ATOM 3943 C C . GLU A 1 505 ? -32.971 -18.591 -31.834 1.00 43.03 505 GLU A C 1
ATOM 3945 O O . GLU A 1 505 ? -33.809 -17.736 -32.109 1.00 43.03 505 GLU A O 1
ATOM 3950 N N . LYS A 1 506 ? -33.315 -19.782 -31.321 1.00 44.38 506 LYS A N 1
ATOM 3951 C CA . LYS A 1 506 ? -34.712 -20.217 -31.137 1.00 44.38 506 LYS A CA 1
ATOM 3952 C C . LYS A 1 506 ? -35.396 -19.692 -29.874 1.00 44.38 506 LYS A C 1
ATOM 3954 O O . LYS A 1 506 ? -36.606 -19.525 -29.885 1.00 44.38 506 LYS A O 1
ATOM 3959 N N . GLU A 1 507 ? -34.660 -19.330 -28.821 1.00 40.66 507 GLU A N 1
ATOM 3960 C CA . GLU A 1 507 ? -35.255 -18.654 -27.648 1.00 40.66 507 GLU A CA 1
ATOM 3961 C C . GLU A 1 507 ? -35.813 -17.248 -27.961 1.00 40.66 507 GLU A C 1
ATOM 3963 O O . GLU A 1 507 ? -36.498 -16.657 -27.128 1.00 40.66 507 GLU A O 1
ATOM 3968 N N . LYS A 1 508 ? -35.555 -16.702 -29.160 1.00 40.72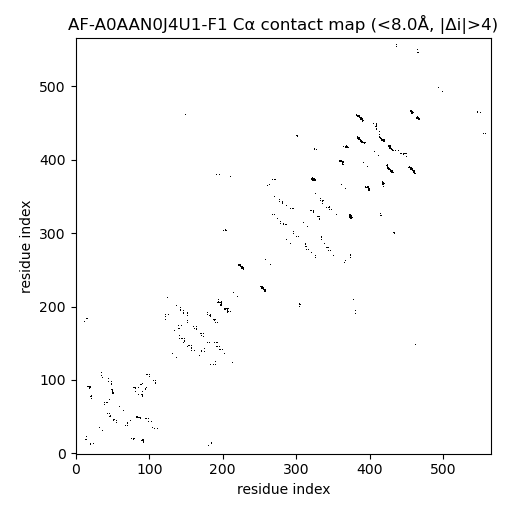 508 LYS A N 1
ATOM 3969 C CA . LYS A 1 508 ? -36.149 -15.438 -29.629 1.00 40.72 508 LYS A CA 1
ATOM 3970 C C . LYS A 1 508 ? -37.442 -15.610 -30.430 1.00 40.72 508 LYS A C 1
ATOM 3972 O O . LYS A 1 508 ? -38.108 -14.611 -30.689 1.00 40.72 508 LYS A O 1
ATOM 3977 N N . GLU A 1 509 ? -37.816 -16.834 -30.790 1.00 42.88 509 GLU A N 1
ATOM 3978 C CA . GLU A 1 509 ? -38.991 -17.133 -31.612 1.00 42.88 509 GLU A CA 1
ATOM 3979 C C . GLU A 1 509 ? -39.744 -18.338 -31.031 1.00 42.88 509 GLU A C 1
ATOM 3981 O O . GLU A 1 509 ? -39.549 -19.442 -31.512 1.00 42.88 509 GLU A O 1
ATOM 3986 N N . GLU A 1 510 ? -40.566 -18.151 -29.987 1.00 36.00 510 GLU A N 1
ATOM 3987 C CA . GLU A 1 510 ? -41.760 -18.984 -29.697 1.00 36.00 510 GLU A CA 1
ATOM 3988 C C . GLU A 1 510 ? -42.494 -18.497 -28.421 1.00 36.00 510 GLU A C 1
ATOM 3990 O O . GLU A 1 510 ? -42.565 -19.165 -27.393 1.00 36.00 510 GLU A O 1
ATOM 3995 N N . GLU A 1 511 ? -43.112 -17.312 -28.490 1.00 40.59 511 GLU A N 1
ATOM 3996 C CA . GLU A 1 511 ? -44.442 -17.125 -27.892 1.00 40.59 511 GLU A CA 1
ATOM 3997 C C . GLU A 1 511 ? -45.453 -17.545 -28.965 1.00 40.59 511 GLU A C 1
ATOM 3999 O O . GLU A 1 511 ? -45.813 -16.724 -29.801 1.00 40.59 511 GLU A O 1
ATOM 4004 N N . THR A 1 512 ? -45.848 -18.822 -29.022 1.00 32.06 512 THR A N 1
ATOM 4005 C CA . THR A 1 512 ? -47.221 -19.280 -29.346 1.00 32.06 512 THR A CA 1
ATOM 4006 C C . THR A 1 512 ? -47.318 -20.805 -29.487 1.00 32.06 512 THR A C 1
ATOM 4008 O O . THR A 1 512 ? -46.537 -21.445 -30.170 1.00 32.06 512 THR A O 1
ATOM 4011 N N . GLU A 1 513 ? -48.368 -21.329 -28.850 1.00 30.95 513 GLU A N 1
ATOM 4012 C CA . GLU A 1 513 ? -49.081 -22.593 -29.092 1.00 30.95 513 GLU A CA 1
ATOM 4013 C C . GLU A 1 513 ? -48.402 -23.953 -28.832 1.00 30.95 513 GLU A C 1
ATOM 4015 O O . GLU A 1 513 ? -47.544 -24.460 -29.544 1.00 30.95 513 GLU A O 1
ATOM 4020 N N . ALA A 1 514 ? -48.944 -24.618 -27.808 1.00 37.97 514 ALA A N 1
ATOM 4021 C CA . ALA A 1 514 ? -48.699 -25.999 -27.434 1.00 37.97 514 ALA A CA 1
ATOM 4022 C C . ALA A 1 514 ? -49.377 -27.002 -28.384 1.00 37.97 514 ALA A C 1
ATOM 4024 O O . ALA A 1 514 ? -50.575 -26.898 -28.631 1.00 37.97 514 ALA A O 1
ATOM 4025 N N . THR A 1 515 ? -48.674 -28.079 -28.757 1.00 27.95 515 THR A N 1
ATOM 4026 C CA . THR A 1 515 ? -49.292 -29.399 -28.996 1.00 27.95 515 THR A CA 1
ATOM 4027 C C . THR A 1 515 ? -48.370 -30.554 -28.564 1.00 27.95 515 THR A C 1
ATOM 4029 O O . THR A 1 515 ? -47.150 -30.395 -28.517 1.00 27.95 515 THR A O 1
ATOM 4032 N N . PRO A 1 516 ? -48.923 -31.724 -28.176 1.00 41.72 516 PRO A N 1
ATOM 4033 C CA . PRO A 1 516 ? -48.270 -32.627 -27.238 1.00 41.72 516 PRO A CA 1
ATOM 4034 C C . PRO A 1 516 ? -47.783 -33.915 -27.907 1.00 41.72 516 PRO A C 1
ATOM 4036 O O . PRO A 1 516 ? -48.446 -34.934 -27.785 1.00 41.72 516 PRO A O 1
ATOM 4039 N N . HIS A 1 517 ? -46.614 -33.924 -28.551 1.00 34.62 517 HIS A N 1
ATOM 4040 C CA . HIS A 1 517 ? -45.925 -35.170 -28.931 1.00 34.62 517 HIS A CA 1
ATOM 4041 C C . HIS A 1 517 ? -44.414 -34.952 -29.097 1.00 34.62 517 HIS A C 1
ATOM 4043 O O . HIS A 1 517 ? -43.971 -34.714 -30.211 1.00 34.62 517 HIS A O 1
ATOM 4049 N N . GLN A 1 518 ? -43.627 -35.069 -28.010 1.00 37.25 518 GLN A N 1
ATOM 4050 C CA . GLN A 1 518 ? -42.184 -35.419 -28.046 1.00 37.25 518 GLN A CA 1
ATOM 4051 C C . GLN A 1 518 ? -41.539 -35.590 -26.643 1.00 37.25 518 GLN A C 1
ATOM 4053 O O . GLN A 1 518 ? -40.436 -35.129 -26.378 1.00 37.25 518 GLN A O 1
ATOM 4058 N N . ASN A 1 519 ? -42.168 -36.320 -25.716 1.00 40.59 519 ASN A N 1
ATOM 4059 C CA . ASN A 1 519 ? -41.637 -36.488 -24.344 1.00 40.59 519 ASN A CA 1
ATOM 4060 C C . ASN A 1 519 ? -40.578 -37.601 -24.152 1.00 40.59 519 ASN A C 1
ATOM 4062 O O . ASN A 1 519 ? -40.387 -38.070 -23.034 1.00 40.59 519 ASN A O 1
ATOM 4066 N N . ILE A 1 520 ? -39.846 -38.022 -25.193 1.00 37.28 520 ILE A N 1
ATOM 4067 C CA . ILE A 1 520 ? -38.766 -39.030 -25.049 1.00 37.28 520 ILE A CA 1
ATOM 4068 C C . ILE A 1 520 ? -37.354 -38.423 -25.201 1.00 37.28 520 ILE A C 1
ATOM 4070 O O . ILE A 1 520 ? -36.376 -39.048 -24.806 1.00 37.28 520 ILE A O 1
ATOM 4074 N N . LEU A 1 521 ? -37.220 -37.152 -25.607 1.00 43.44 521 LEU A N 1
ATOM 4075 C CA . LEU A 1 521 ? -35.932 -36.428 -25.567 1.00 43.44 521 LEU A CA 1
ATOM 4076 C C . LEU A 1 521 ? -35.654 -35.729 -24.211 1.00 43.44 521 LEU A C 1
ATOM 4078 O O . LEU A 1 521 ? -34.756 -34.895 -24.100 1.00 43.44 521 LEU A O 1
ATOM 4082 N N . SER A 1 522 ? -36.448 -36.046 -23.180 1.00 53.06 522 SER A N 1
ATOM 4083 C CA . SER A 1 522 ? -36.639 -35.207 -21.984 1.00 53.06 522 SER A CA 1
ATOM 4084 C C . SER A 1 522 ? -35.957 -35.709 -20.699 1.00 53.06 522 SER A C 1
ATOM 4086 O O . SER A 1 522 ? -35.930 -34.970 -19.712 1.00 53.06 522 SER A O 1
ATOM 4088 N N . ILE A 1 523 ? -35.400 -36.924 -20.662 1.00 42.12 523 ILE A N 1
ATOM 4089 C CA . ILE A 1 523 ? -34.816 -37.488 -19.426 1.00 42.12 523 ILE A CA 1
ATOM 4090 C C . ILE A 1 523 ? -33.292 -37.580 -19.510 1.00 42.12 523 ILE A C 1
ATOM 4092 O O . ILE A 1 523 ? -32.626 -37.101 -18.599 1.00 42.12 523 ILE A O 1
ATOM 4096 N N . ASP A 1 524 ? -32.726 -38.089 -20.607 1.00 42.75 524 ASP A N 1
ATOM 4097 C CA . ASP A 1 524 ? -31.265 -38.204 -20.769 1.00 42.75 524 ASP A CA 1
ATOM 4098 C C . ASP A 1 524 ? -30.563 -36.841 -20.802 1.00 42.75 524 ASP A C 1
ATOM 4100 O O . ASP A 1 524 ? -29.509 -36.657 -20.186 1.00 42.75 524 ASP A O 1
ATOM 4104 N N . THR A 1 525 ? -31.174 -35.850 -21.454 1.00 47.75 525 THR A N 1
ATOM 4105 C CA . THR A 1 525 ? -30.668 -34.471 -21.494 1.00 47.75 525 THR A CA 1
ATOM 4106 C C . THR A 1 525 ? -30.670 -33.859 -20.093 1.00 47.75 525 THR A C 1
ATOM 4108 O O . THR A 1 525 ? -29.651 -33.351 -19.628 1.00 47.75 525 THR A O 1
ATOM 4111 N N . SER A 1 526 ? -31.779 -34.002 -19.365 1.00 42.62 526 SER A N 1
ATOM 4112 C CA . SER A 1 526 ? -31.923 -33.537 -17.981 1.00 42.62 526 SER A CA 1
ATOM 4113 C C . SER A 1 526 ? -30.967 -34.259 -17.029 1.00 42.62 526 SER A C 1
ATOM 4115 O O . SER A 1 526 ? -30.353 -33.628 -16.173 1.00 42.62 526 SER A O 1
ATOM 4117 N N . MET A 1 527 ? -30.766 -35.567 -17.205 1.00 43.69 527 MET A N 1
ATOM 4118 C CA . MET A 1 527 ? -29.834 -36.363 -16.405 1.00 43.69 527 MET A CA 1
ATOM 4119 C C . MET A 1 527 ? -28.383 -35.965 -16.680 1.00 43.69 527 MET A C 1
ATOM 4121 O O . MET A 1 527 ? -27.579 -35.911 -15.753 1.00 43.69 527 MET A O 1
ATOM 4125 N N . THR A 1 528 ? -28.052 -35.613 -17.924 1.00 48.94 528 THR A N 1
ATOM 4126 C CA . THR A 1 528 ? -26.729 -35.096 -18.300 1.00 48.94 528 THR A CA 1
ATOM 4127 C C . THR A 1 528 ? -26.482 -33.716 -17.694 1.00 48.94 528 THR A C 1
ATOM 4129 O O . THR A 1 528 ? -25.407 -33.483 -17.137 1.00 48.94 528 THR A O 1
ATOM 4132 N N . ILE A 1 529 ? -27.483 -32.829 -17.708 1.00 49.91 529 ILE A N 1
ATOM 4133 C CA . ILE A 1 529 ? -27.418 -31.513 -17.054 1.00 49.91 529 ILE A CA 1
ATOM 4134 C C . ILE A 1 529 ? -27.234 -31.680 -15.542 1.00 49.91 529 ILE A C 1
ATOM 4136 O O . ILE A 1 529 ? -26.295 -31.122 -14.978 1.00 49.91 529 ILE A O 1
ATOM 4140 N N . ILE A 1 530 ? -28.055 -32.511 -14.892 1.00 45.19 530 ILE A N 1
ATOM 4141 C CA . ILE A 1 530 ? -27.971 -32.777 -13.447 1.00 45.19 530 ILE A CA 1
ATOM 4142 C C . ILE A 1 530 ? -26.629 -33.416 -13.089 1.00 45.19 530 ILE A C 1
ATOM 4144 O O . ILE A 1 530 ? -26.002 -33.012 -12.116 1.00 45.19 530 ILE A O 1
ATOM 4148 N N . LYS A 1 531 ? -26.137 -34.373 -13.881 1.00 45.31 531 LYS A N 1
ATOM 4149 C CA . LYS A 1 531 ? -24.838 -35.018 -13.653 1.00 45.31 531 LYS A CA 1
ATOM 4150 C C . LYS A 1 531 ? -23.686 -34.029 -13.811 1.00 45.31 531 LYS A C 1
ATOM 4152 O O . LYS A 1 531 ? -22.749 -34.055 -13.018 1.00 45.31 531 LYS A O 1
ATOM 4157 N N . THR A 1 532 ? -23.766 -33.132 -14.790 1.00 50.69 532 THR A N 1
ATOM 4158 C CA . THR A 1 532 ? -22.770 -32.069 -14.996 1.00 50.69 532 THR A CA 1
ATOM 4159 C C . THR A 1 532 ? -22.792 -31.068 -13.841 1.00 50.69 532 THR A C 1
ATOM 4161 O O . THR A 1 532 ? -21.738 -30.709 -13.313 1.00 50.69 532 THR A O 1
ATOM 4164 N N . GLN A 1 533 ? -23.985 -30.685 -13.383 1.00 49.28 533 GLN A N 1
ATOM 4165 C CA . GLN A 1 533 ? -24.170 -29.810 -12.230 1.00 49.28 533 GLN A CA 1
ATOM 4166 C C . GLN A 1 533 ? -23.651 -30.461 -10.939 1.00 49.28 533 GLN A C 1
ATOM 4168 O O . GLN A 1 533 ? -22.888 -29.840 -10.205 1.00 49.28 533 GLN A O 1
ATOM 4173 N N . LEU A 1 534 ? -23.959 -31.740 -10.715 1.00 47.81 534 LEU A N 1
ATOM 4174 C CA . LEU A 1 534 ? -23.495 -32.516 -9.566 1.00 47.81 534 LEU A CA 1
ATOM 4175 C C . LEU A 1 534 ? -21.969 -32.667 -9.566 1.00 47.81 534 LEU A C 1
ATOM 4177 O O . LEU A 1 534 ? -21.331 -32.533 -8.524 1.00 47.81 534 LEU A O 1
ATOM 4181 N N . MET A 1 535 ? -21.357 -32.902 -10.730 1.00 51.44 535 MET A N 1
ATOM 4182 C CA . MET A 1 535 ? -19.898 -32.947 -10.874 1.00 51.44 535 MET A CA 1
ATOM 4183 C C . MET A 1 535 ? -19.259 -31.591 -10.554 1.00 51.44 535 MET A C 1
ATOM 4185 O O . MET A 1 535 ? -18.231 -31.541 -9.874 1.00 51.44 535 MET A O 1
ATOM 4189 N N . LYS A 1 536 ? -19.879 -30.489 -10.997 1.00 59.97 536 LYS A N 1
ATOM 4190 C CA . LYS A 1 536 ? -19.439 -29.123 -10.686 1.00 59.97 536 LYS A CA 1
ATOM 4191 C C . LYS A 1 536 ? -19.531 -28.845 -9.185 1.00 59.97 536 LYS A C 1
ATOM 4193 O O . LYS A 1 536 ? -18.537 -28.425 -8.601 1.00 59.97 536 LYS A O 1
ATOM 4198 N N . GLU A 1 537 ? -20.657 -29.166 -8.550 1.00 49.38 537 GLU A N 1
ATOM 4199 C CA . GLU A 1 537 ? -20.858 -29.007 -7.104 1.00 49.38 537 GLU A CA 1
ATOM 4200 C C . GLU A 1 537 ? -19.908 -29.877 -6.279 1.00 49.38 537 GLU A C 1
ATOM 4202 O O . GLU A 1 537 ? -19.288 -29.387 -5.338 1.00 49.38 537 GLU A O 1
ATOM 4207 N N . THR A 1 538 ? -19.712 -31.142 -6.659 1.00 49.62 538 THR A N 1
ATOM 4208 C CA . THR A 1 538 ? -18.788 -32.057 -5.966 1.00 49.62 538 THR A CA 1
ATOM 4209 C C . THR A 1 538 ? -17.346 -31.555 -6.061 1.00 49.62 538 THR A C 1
ATOM 4211 O O . THR A 1 538 ? -16.590 -31.619 -5.090 1.00 49.62 538 THR A O 1
ATOM 4214 N N . LYS A 1 539 ? -16.958 -30.990 -7.213 1.00 66.56 539 LYS A N 1
ATOM 4215 C CA . LYS A 1 539 ? -15.636 -30.384 -7.412 1.00 66.56 539 LYS A CA 1
ATOM 4216 C C . LYS A 1 539 ? -15.474 -29.095 -6.605 1.00 66.56 539 LYS A C 1
ATOM 4218 O O . LYS A 1 539 ? -14.433 -28.920 -5.975 1.00 66.56 539 LYS A O 1
ATOM 4223 N N . THR A 1 540 ? -16.487 -28.228 -6.574 1.00 57.53 540 THR A N 1
ATOM 4224 C CA . THR A 1 540 ? -16.490 -27.020 -5.732 1.00 57.53 540 THR A CA 1
ATOM 4225 C C . THR A 1 540 ? -16.417 -27.381 -4.250 1.00 57.53 540 THR A C 1
ATOM 4227 O O . TH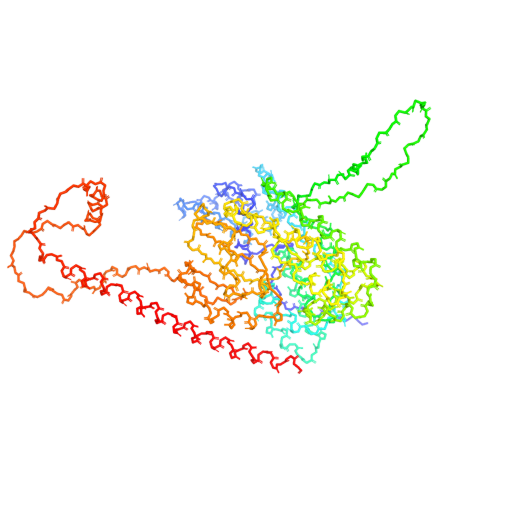R A 1 540 ? -15.625 -26.785 -3.526 1.00 57.53 540 THR A O 1
ATOM 4230 N N . LYS A 1 541 ? -17.156 -28.406 -3.808 1.00 57.94 541 LYS A N 1
ATOM 4231 C CA . LYS A 1 541 ? -17.100 -28.923 -2.437 1.00 57.94 541 LYS A CA 1
ATOM 4232 C C . LYS A 1 541 ? -15.699 -29.421 -2.080 1.00 57.94 541 LYS A C 1
ATOM 4234 O O . LYS A 1 541 ? -15.160 -29.024 -1.055 1.00 57.94 541 LYS A O 1
ATOM 4239 N N . LYS A 1 542 ? -15.070 -30.213 -2.953 1.00 69.31 542 LYS A N 1
ATOM 4240 C CA . LYS A 1 542 ? -13.690 -30.679 -2.746 1.00 69.31 542 LYS A CA 1
ATOM 4241 C C . LYS A 1 542 ? -12.693 -29.516 -2.666 1.00 69.31 542 LYS A C 1
ATOM 4243 O O . LYS A 1 542 ? -11.834 -29.498 -1.794 1.00 69.31 542 LYS A O 1
ATOM 4248 N N . GLN A 1 543 ? -12.830 -28.513 -3.536 1.00 66.88 543 GLN A N 1
ATOM 4249 C CA . GLN A 1 543 ? -11.999 -27.304 -3.482 1.00 66.88 543 GLN A CA 1
ATOM 4250 C C . GLN A 1 543 ? -12.193 -26.527 -2.177 1.00 66.88 543 GLN A C 1
ATOM 4252 O O . GLN A 1 543 ? -11.223 -26.001 -1.628 1.00 66.88 543 GLN A O 1
ATOM 4257 N N . LEU A 1 544 ? -13.425 -26.456 -1.673 1.00 57.88 544 LEU A N 1
ATOM 4258 C CA . LEU A 1 544 ? -13.728 -25.829 -0.395 1.00 57.88 544 LEU A CA 1
ATOM 4259 C C . LEU A 1 544 ? -13.092 -26.604 0.767 1.00 57.88 544 LEU A C 1
ATOM 4261 O O . LEU A 1 544 ? -12.473 -25.983 1.623 1.00 57.88 544 LEU A O 1
ATOM 4265 N N . GLU A 1 545 ? -13.160 -27.937 0.763 1.00 57.81 545 GLU A N 1
ATOM 4266 C CA . GLU A 1 545 ? -12.513 -28.799 1.767 1.00 57.81 545 GLU A CA 1
ATOM 4267 C C . GLU A 1 545 ? -10.980 -28.646 1.764 1.00 57.81 545 GLU A C 1
ATOM 4269 O O . GLU A 1 545 ? -10.364 -28.478 2.823 1.00 57.81 545 GLU A O 1
ATOM 4274 N N . ASP A 1 546 ? -10.356 -28.614 0.583 1.00 64.69 546 ASP A N 1
ATOM 4275 C CA . ASP A 1 546 ? -8.915 -28.371 0.432 1.00 64.69 546 ASP A CA 1
ATOM 4276 C C . ASP A 1 546 ? -8.529 -26.964 0.913 1.00 64.69 546 ASP A C 1
ATOM 4278 O O . ASP A 1 546 ? -7.497 -26.770 1.565 1.00 64.69 546 ASP A O 1
ATOM 4282 N N . THR A 1 547 ? -9.368 -25.970 0.617 1.00 55.09 547 THR A N 1
ATOM 4283 C CA . THR A 1 547 ? -9.171 -24.585 1.061 1.00 55.09 547 THR A CA 1
ATOM 4284 C C . THR A 1 547 ? -9.304 -24.481 2.575 1.00 55.09 547 THR A C 1
ATOM 4286 O O . THR A 1 547 ? -8.424 -23.923 3.221 1.00 55.09 547 THR A O 1
ATOM 4289 N N . LEU A 1 548 ? -10.326 -25.101 3.167 1.00 51.69 548 LEU A N 1
ATOM 4290 C CA . LEU A 1 548 ? -10.532 -25.163 4.614 1.00 51.69 548 LEU A CA 1
ATOM 4291 C C . LEU A 1 548 ? -9.351 -25.839 5.320 1.00 51.69 548 LEU A C 1
ATOM 4293 O O . LEU A 1 548 ? -8.905 -25.382 6.370 1.00 51.69 548 LEU A O 1
ATOM 4297 N N . THR A 1 549 ? -8.784 -26.882 4.713 1.00 59.31 549 THR A N 1
ATOM 4298 C CA . THR A 1 549 ? -7.595 -27.570 5.233 1.00 59.31 549 THR A CA 1
ATOM 4299 C C . THR A 1 549 ? -6.352 -26.677 5.182 1.00 59.31 549 THR A C 1
ATOM 4301 O O . THR A 1 549 ? -5.614 -26.586 6.166 1.00 59.31 549 THR A O 1
ATOM 4304 N N . LYS A 1 550 ? -6.139 -25.945 4.079 1.00 56.56 550 LYS A N 1
ATOM 4305 C CA . LYS A 1 550 ? -5.067 -24.937 3.981 1.00 56.56 550 LYS A CA 1
ATOM 4306 C C . LYS A 1 550 ? -5.259 -23.801 4.984 1.00 56.56 550 LYS A C 1
ATOM 4308 O O . LYS A 1 550 ? -4.289 -23.385 5.610 1.00 56.56 550 LYS A O 1
ATOM 4313 N N . MET A 1 551 ? -6.493 -23.342 5.181 1.00 52.44 551 MET A N 1
ATOM 4314 C CA . MET A 1 551 ? -6.826 -22.309 6.164 1.00 52.44 551 MET A CA 1
ATOM 4315 C C . MET A 1 551 ? -6.553 -22.789 7.592 1.00 52.44 551 MET A C 1
ATOM 4317 O O . MET A 1 551 ? -5.961 -22.042 8.363 1.00 52.44 551 MET A O 1
A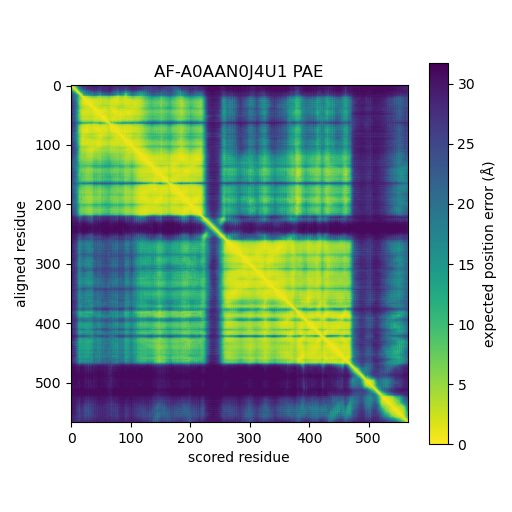TOM 4321 N N . ARG A 1 552 ? -6.853 -24.052 7.928 1.00 50.06 552 ARG A N 1
ATOM 4322 C CA . ARG A 1 552 ? -6.468 -24.661 9.218 1.00 50.06 552 ARG A CA 1
ATOM 4323 C C . ARG A 1 552 ? -4.950 -24.690 9.421 1.00 50.06 552 ARG A C 1
ATOM 4325 O O . ARG A 1 552 ? -4.476 -24.375 10.507 1.00 50.06 552 ARG A O 1
ATOM 4332 N N . LEU A 1 553 ? -4.178 -25.017 8.384 1.00 50.75 553 LEU A N 1
ATOM 4333 C CA . LEU A 1 553 ? -2.709 -24.989 8.439 1.00 50.75 553 LEU A CA 1
ATOM 4334 C C . LEU A 1 553 ? -2.159 -23.567 8.620 1.00 50.75 553 LEU A C 1
ATOM 4336 O O . LEU A 1 553 ? -1.244 -23.357 9.416 1.00 50.75 553 LEU A O 1
ATOM 4340 N N . ILE A 1 554 ? -2.730 -22.586 7.915 1.00 51.75 554 ILE A N 1
ATOM 4341 C CA . ILE A 1 554 ? -2.379 -21.170 8.076 1.00 51.75 554 ILE A CA 1
ATOM 4342 C C . ILE A 1 554 ? -2.728 -20.703 9.490 1.00 51.75 554 ILE A C 1
ATOM 4344 O O . ILE A 1 554 ? -1.896 -20.076 10.134 1.00 51.75 554 ILE A O 1
ATOM 4348 N N . PHE A 1 555 ? -3.904 -21.057 10.006 1.00 47.78 555 PHE A N 1
ATOM 4349 C CA . PHE A 1 555 ? -4.341 -20.740 11.365 1.00 47.78 555 PHE A CA 1
ATOM 4350 C C . PHE A 1 555 ? -3.367 -21.271 12.423 1.00 47.78 555 PHE A C 1
ATOM 4352 O O . PHE A 1 555 ? -2.908 -20.499 13.260 1.00 47.78 555 PHE A O 1
ATOM 4359 N N . ILE A 1 556 ? -2.956 -22.540 12.325 1.00 48.91 556 ILE A N 1
ATOM 4360 C CA . ILE A 1 556 ? -1.951 -23.136 13.223 1.00 48.91 556 ILE A CA 1
ATOM 4361 C C . ILE A 1 556 ? -0.624 -22.367 13.148 1.00 48.91 556 ILE A C 1
ATOM 4363 O O . ILE A 1 556 ? -0.024 -22.060 14.176 1.00 48.91 556 ILE A O 1
ATOM 4367 N N . LYS A 1 557 ? -0.182 -22.003 11.940 1.00 48.50 557 LYS A N 1
ATOM 4368 C CA . LYS A 1 557 ? 1.057 -21.241 11.743 1.00 48.50 557 LYS A CA 1
ATOM 4369 C C . LYS A 1 557 ? 0.964 -19.809 12.286 1.00 48.50 557 LYS A C 1
ATOM 4371 O O . LYS A 1 557 ? 1.945 -19.293 12.803 1.00 48.50 557 LYS A O 1
ATOM 4376 N N . THR A 1 558 ? -0.205 -19.180 12.180 1.00 43.72 558 THR A N 1
ATOM 4377 C CA . THR A 1 558 ? -0.427 -17.792 12.612 1.00 43.72 558 THR A CA 1
ATOM 4378 C C . THR A 1 558 ? -0.574 -17.706 14.133 1.00 43.72 558 THR A C 1
ATOM 4380 O O . THR A 1 558 ? 0.006 -16.815 14.736 1.00 43.72 558 THR A O 1
ATOM 4383 N N . LEU A 1 559 ? -1.249 -18.672 14.771 1.00 41.44 559 LEU A N 1
ATOM 4384 C CA . LEU A 1 559 ? -1.316 -18.786 16.235 1.00 41.44 559 LEU A CA 1
ATOM 4385 C C . LEU A 1 559 ? 0.043 -19.098 16.871 1.00 41.44 559 LEU A C 1
ATOM 4387 O O . LEU A 1 559 ? 0.362 -18.541 17.917 1.00 41.44 559 LEU A O 1
ATOM 4391 N N . GLY A 1 560 ? 0.849 -19.958 16.238 1.00 38.53 560 GLY A N 1
ATOM 4392 C CA . GLY A 1 560 ? 2.221 -20.214 16.684 1.00 38.53 560 GLY A CA 1
ATOM 4393 C C . GLY A 1 560 ? 3.099 -18.960 16.635 1.00 38.53 560 GLY A C 1
ATOM 4394 O O . GLY A 1 560 ? 3.937 -18.768 17.507 1.00 38.53 560 GLY A O 1
ATOM 4395 N N . ASP A 1 561 ? 2.858 -18.081 15.658 1.00 39.19 561 ASP A N 1
ATOM 4396 C CA . ASP A 1 561 ? 3.526 -16.784 15.554 1.00 39.19 561 ASP A CA 1
ATOM 4397 C C . ASP A 1 561 ? 2.994 -15.766 16.585 1.00 39.19 561 ASP A C 1
ATOM 4399 O O . ASP A 1 561 ? 3.780 -14.963 17.070 1.00 39.19 561 ASP A O 1
ATOM 4403 N N . SER A 1 562 ? 1.704 -15.789 16.946 1.00 34.38 562 SER A N 1
ATOM 4404 C CA . SER A 1 562 ? 1.109 -14.877 17.945 1.00 34.38 562 SER A CA 1
ATOM 4405 C C . SER A 1 562 ? 1.488 -15.208 19.393 1.00 34.38 562 SER A C 1
ATOM 4407 O O . SER A 1 562 ? 1.625 -14.295 20.196 1.00 34.38 562 SER A O 1
ATOM 4409 N N . LEU A 1 563 ? 1.716 -16.484 19.725 1.00 31.98 563 LEU A N 1
ATOM 4410 C CA . LEU A 1 563 ? 2.170 -16.919 21.060 1.00 31.98 563 LEU A CA 1
ATOM 4411 C C . LEU A 1 563 ? 3.662 -16.634 21.336 1.00 31.98 563 LEU A C 1
ATOM 4413 O O . LEU A 1 563 ? 4.148 -16.929 22.422 1.00 31.98 563 LEU A O 1
ATOM 4417 N N . LEU A 1 564 ? 4.388 -16.072 20.365 1.00 33.94 564 LEU A N 1
ATOM 4418 C CA . LEU A 1 564 ? 5.766 -15.586 20.513 1.00 33.94 564 LEU A CA 1
ATOM 4419 C C . LEU A 1 564 ? 5.845 -14.064 20.753 1.00 33.94 564 LEU A C 1
ATOM 4421 O O . LEU A 1 564 ? 6.950 -13.529 20.819 1.00 33.94 564 LEU A O 1
ATOM 4425 N N . PHE A 1 565 ? 4.701 -13.375 20.854 1.00 33.84 565 PHE A N 1
ATOM 4426 C CA . PHE A 1 565 ? 4.607 -11.920 21.042 1.00 33.84 565 PHE A CA 1
ATOM 4427 C C . PHE A 1 565 ? 4.020 -11.479 22.396 1.00 33.84 565 PHE A C 1
ATOM 4429 O O . PHE A 1 565 ? 3.761 -10.286 22.550 1.00 33.84 565 PHE A O 1
ATOM 4436 N N . ASP A 1 566 ? 3.869 -12.389 23.364 1.00 30.59 566 ASP A N 1
ATOM 4437 C CA . ASP A 1 566 ? 3.659 -12.033 24.780 1.00 30.59 566 ASP A CA 1
ATOM 4438 C C . ASP A 1 566 ? 4.964 -12.129 25.584 1.00 30.59 566 ASP A C 1
ATOM 4440 O O . ASP A 1 566 ? 5.652 -13.177 25.485 1.00 30.59 566 ASP A O 1
#

Mean predicted aligned error: 17.04 Å